Protein AF-0000000072567644 (afdb_homodimer)

Sequence (444 aa):
MFNIIEKFLSVDGEGPSSGELATFIRFQGCNLRCSWCDTVYSWQKENINERLNAKEIYDYIKSNKVNNVTLTGGEPLIQKNIDELLRLLDDDSNLNIHIETNGSIDIEPFKKKYTRGNISYIVDFKLPSSKMSSHMNYNNINMISKNDVYKFVIGNMDDLKKAYEIIHVYDLANKCKVYLSPVTGNIEMSDIVEFMKDKNMNKVRLQVQLHKIIWDKDARGVMFNIIEKFLSVDGEGPSSGELATFIRFQGCNLRCSWCDTVYSWQKENINERLNAKEIYDYIKSNKVNNVTLTGGEPLIQKNIDELLRLLDDDSNLNIHIETNGSIDIEPFKKKYTRGNISYIVDFKLPSSKMSSHMNYNNINMISKNDVYKFVIGNMDDLKKAYEIIHVYDLANKCKVYLSPVTGNIEMSDIVEFMKDKNMNKVRLQVQLHKIIWDKDARGV

InterPro domains:
  IPR007197 Radical SAM [PF04055] (26-111)
  IPR007197 Radical SAM [PS51918] (17-217)
  IPR007197 Radical SAM [SFLDS00029] (25-141)
  IPR013785 Aldolase-type TIM barrel [G3DSA:3.20.20.70] (1-215)
  IPR023868 7-carboxy-7-deazaguanine synthase, Clostridial form [TIGR03963] (2-222)
  IPR024924 7-carboxy-7-deazaguanine synthase-like [MF_00917] (2-218)
  IPR024924 7-carboxy-7-deazaguanine synthase-like [PIRSF000370] (2-219)
  IPR058240 Radical SAM superfamily [SSF102114] (24-166)

pLDDT: mean 97.17, std 2.5, range [85.25, 98.88]

Foldseek 3Di:
DFQFLDWAWDAAQDDPRHPHIEIETAGADAPAQFPLDLPVVSHDSVSGDDDDDLVRVVVVRVVVVGAEYEYHHHALVVDPPSVSNLVSQLPDPSHAYEYEGAQLDDCVVVCVVRPSPRYEYAYEQEFVNRVCNVRHDCVVLVVHAARYEYEYEDQDVNSLVVLVVVCVVSVSLVGYQYEYEYSPPRDDVVVSVVVCVVVVVPSYYYGYRRCVVVDPSNDPND/DFQFLDWAWDAAQDDPRHPHIEIETAGADAPAQFPLDLPVVSHDSVSGDDDDDLVRVVVVRVVVVGAEYEYHHHALVVDPPSVSNLVVNLPDPSHAYEYEGQQLDDCVVVCVVRPSPRYEYAYEQEFVNRVCNVRHDCVVLVVHAARYEYEYEDQDVNSLVVLVVVCVVSVSLVGYQYEYEYRPPRDDVVVSVVVCVVVVVPSYYYGYRVCVVVDPSNDPND

Nearest PDB structures (foldseek):
  3ivs-assembly1_A  TM=5.831E-01  e=1.388E-01  Schizosaccharomyces pombe
  3ivs-assembly1_B  TM=5.401E-01  e=4.237E-01  Schizosaccharomyces pombe
  4mm1-assembly2_B  TM=3.588E-01  e=7.015E-02  Methanothermobacter thermautotrophicus str. Delta H
  3mi3-assembly1_A  TM=5.360E-01  e=4.237E-01  Schizosaccharomyces pombe
  6jo3-assembly1_A-2  TM=3.347E-01  e=3.107E-01  Thermoplasma acidophilum DSM 1728

Secondary structure (DSSP, 8-state):
-EEEEEEEEEE--SSTTTTSEEEEEEES--S---TT-S-GGGT-GGG--EEE-HHHHHHHHHHTT-SEEEEESS-GGGSTTHHHHHHHHHT-TT-EEEEEE-S-S--HHHHHH--SS-EEEEEEE--GGGT-GGG--THHHHH--TT-EEEEEE-SHHHHHHHHHHHHHTTGGGTSEEEEEEPTTTS-HHHHHHHHHHHT-TTEEE---HHHHHS-TT----/-EEEEEEEEEE--SSTTTTSEEEEEEES--S---TT-S-GGGTSGGG--EEE-HHHHHHHHHHTT-SEEEEESS-GGGSTTHHHHHHHHHT-TT-EEEEEE-S-S--HHHHHH--SS-EEEEEEE--GGGT-GGG--THHHHH--TT-EEEEEE-SHHHHHHHHHHHHHTTGGGTSEEEEEEPTTTS-HHHHHHHHHHTT-TTEEE---HHHHHS-TT----

Solvent-accessible surface area (backbone atoms only — not comparable to full-atom values): 23361 Å² total; per-residue (Å²): 110,42,52,26,36,49,70,40,71,34,53,30,28,52,72,96,53,40,23,16,49,24,34,38,42,23,26,49,26,48,98,70,80,47,70,75,60,89,59,63,63,22,52,43,76,86,46,50,70,45,76,38,44,47,67,54,50,50,50,52,47,60,72,68,63,49,40,30,33,37,39,24,34,45,29,43,87,75,42,79,66,42,61,60,37,50,51,59,52,50,71,36,81,75,35,42,36,36,38,41,35,66,24,51,63,74,48,56,70,55,55,72,68,56,74,75,73,37,69,30,43,36,31,29,49,49,32,66,72,27,76,44,41,87,51,53,34,69,65,42,74,74,62,57,35,70,77,19,32,44,32,36,55,25,45,39,70,68,29,47,54,51,49,52,49,52,39,60,77,64,46,38,54,81,40,22,41,32,34,42,31,62,35,85,90,56,44,61,60,56,59,53,51,52,49,36,60,75,65,49,43,57,65,33,25,54,45,67,57,46,46,52,72,58,41,61,79,82,62,75,81,92,111,42,52,26,36,49,69,39,74,34,55,29,27,53,73,97,54,41,25,17,50,23,34,37,42,22,27,48,27,45,97,70,78,47,71,75,59,89,59,62,64,21,53,43,75,87,44,50,70,45,74,37,44,47,67,57,50,50,50,54,46,59,72,66,64,49,41,31,31,36,40,25,35,45,29,42,86,72,41,76,66,44,60,59,36,51,51,59,52,52,71,36,81,73,34,41,36,36,38,41,35,65,25,50,64,75,48,56,71,55,56,73,69,57,72,76,74,37,70,32,44,38,31,29,48,49,32,65,72,28,75,43,40,87,52,54,34,70,66,39,73,73,62,57,36,70,78,20,31,44,31,36,56,24,45,41,70,69,27,48,54,50,49,50,48,52,38,60,77,64,47,37,52,82,40,22,40,32,34,41,30,60,36,86,89,57,42,59,59,56,58,51,51,52,49,38,61,76,65,49,45,58,64,33,24,54,44,66,57,46,47,52,72,58,40,61,79,80,62,72,82,95

Structure (mmCIF, N/CA/C/O backbone):
data_AF-0000000072567644-model_v1
#
loop_
_entity.id
_entity.type
_entity.pdbx_description
1 polymer '7-carboxy-7-deazaguanine synthase'
#
loop_
_atom_site.group_PDB
_atom_site.id
_atom_site.type_symbol
_atom_site.label_atom_id
_atom_site.label_alt_id
_atom_site.label_comp_id
_atom_site.label_asym_id
_atom_site.label_entity_id
_atom_site.label_seq_id
_atom_site.pdbx_PDB_ins_code
_atom_site.Cartn_x
_atom_site.Cartn_y
_atom_site.Cartn_z
_atom_site.occupancy
_atom_site.B_iso_or_equiv
_atom_site.auth_seq_id
_atom_site.auth_comp_id
_atom_site.auth_asym_id
_atom_site.auth_atom_id
_atom_site.pdbx_PDB_model_num
ATOM 1 N N . MET A 1 1 ? 18.328 -26.234 -14.125 1 95.19 1 MET A N 1
ATOM 2 C CA . MET A 1 1 ? 18.281 -24.891 -14.68 1 95.19 1 MET A CA 1
ATOM 3 C C . MET A 1 1 ? 16.859 -24.344 -14.711 1 95.19 1 MET A C 1
ATOM 5 O O . MET A 1 1 ? 15.906 -25.109 -14.852 1 95.19 1 MET A O 1
ATOM 9 N N . PHE A 1 2 ? 16.781 -23.094 -14.445 1 97.31 2 PHE A N 1
ATOM 10 C CA . PHE A 1 2 ? 15.5 -22.406 -14.523 1 97.31 2 PHE A CA 1
ATOM 11 C C . PHE A 1 2 ? 15.383 -21.609 -15.812 1 97.31 2 PHE A C 1
ATOM 13 O O . PHE A 1 2 ? 16.344 -20.953 -16.234 1 97.31 2 PHE A O 1
ATOM 20 N N . ASN A 1 3 ? 14.273 -21.781 -16.469 1 97.19 3 ASN A N 1
ATOM 21 C CA . ASN A 1 3 ? 13.953 -20.938 -17.609 1 97.19 3 ASN A CA 1
ATOM 22 C C . ASN A 1 3 ? 13.438 -19.578 -17.172 1 97.19 3 ASN A C 1
ATOM 24 O O . ASN A 1 3 ? 12.352 -19.469 -16.609 1 97.19 3 ASN A O 1
ATOM 28 N N . ILE A 1 4 ? 14.234 -18.531 -17.453 1 97.88 4 ILE A N 1
ATOM 29 C CA . ILE A 1 4 ? 13.906 -17.188 -17 1 97.88 4 ILE A CA 1
ATOM 30 C C . ILE A 1 4 ? 13.375 -16.359 -18.172 1 97.88 4 ILE A C 1
ATOM 32 O O . ILE A 1 4 ? 14.062 -16.203 -19.172 1 97.88 4 ILE A O 1
ATOM 36 N N . ILE A 1 5 ? 12.141 -15.875 -18.016 1 97.56 5 ILE A N 1
ATOM 37 C CA . ILE A 1 5 ? 11.555 -14.984 -19 1 97.56 5 ILE A CA 1
ATOM 38 C C . ILE A 1 5 ? 12.195 -13.602 -18.906 1 97.56 5 ILE A C 1
ATOM 40 O O . ILE A 1 5 ? 12.578 -13.008 -19.906 1 97.56 5 ILE A O 1
ATOM 44 N N . GLU A 1 6 ? 12.312 -13.078 -17.688 1 97 6 GLU A N 1
ATOM 45 C CA . GLU A 1 6 ? 12.969 -11.812 -17.391 1 97 6 GLU A CA 1
ATOM 46 C C . GLU A 1 6 ? 13.391 -11.727 -15.93 1 97 6 GLU A C 1
ATOM 48 O O . GLU A 1 6 ? 12.805 -12.391 -15.07 1 97 6 GLU A O 1
ATOM 53 N N . LYS A 1 7 ? 14.383 -11.078 -15.672 1 98.19 7 LYS A N 1
ATOM 54 C CA . LYS A 1 7 ? 14.82 -10.633 -14.352 1 98.19 7 LYS A CA 1
ATOM 55 C C . LYS A 1 7 ? 15.164 -9.148 -14.359 1 98.19 7 LYS A C 1
ATOM 57 O O . LYS A 1 7 ? 15.727 -8.641 -15.328 1 98.19 7 LYS A O 1
ATOM 62 N N . PHE A 1 8 ? 14.695 -8.43 -13.383 1 98.19 8 PHE A N 1
ATOM 63 C CA . PHE A 1 8 ? 14.906 -6.984 -13.391 1 98.19 8 PHE A CA 1
ATOM 64 C C . PHE A 1 8 ? 14.742 -6.41 -11.984 1 98.19 8 PHE A C 1
ATOM 66 O O . PHE A 1 8 ? 14.234 -7.078 -11.086 1 98.19 8 PHE A O 1
ATOM 73 N N . LEU A 1 9 ? 15.305 -5.223 -11.789 1 98.56 9 LEU A N 1
ATOM 74 C CA . LEU A 1 9 ? 15.133 -4.402 -10.602 1 98.56 9 LEU A CA 1
ATOM 75 C C . LEU A 1 9 ? 14.102 -3.307 -10.836 1 98.56 9 LEU A C 1
ATOM 77 O O . LEU A 1 9 ? 14.148 -2.607 -11.852 1 98.56 9 LEU A O 1
ATOM 81 N N . SER A 1 10 ? 13.102 -3.188 -9.938 1 98.31 10 SER A N 1
ATOM 82 C CA . SER A 1 10 ? 12.078 -2.146 -10.031 1 98.31 10 SER A CA 1
ATOM 83 C C . SER A 1 10 ? 11.359 -1.957 -8.703 1 98.31 10 SER A C 1
ATOM 85 O O . SER A 1 10 ? 11.789 -2.482 -7.676 1 98.31 10 SER A O 1
ATOM 87 N N . VAL A 1 11 ? 10.344 -1.125 -8.703 1 98.12 11 VAL A N 1
ATOM 88 C CA . VAL A 1 11 ? 9.453 -1.039 -7.551 1 98.12 11 VAL A CA 1
ATOM 89 C C . VAL A 1 11 ? 8.406 -2.148 -7.625 1 98.12 11 VAL A C 1
ATOM 91 O O . VAL A 1 11 ? 7.891 -2.455 -8.703 1 98.12 11 VAL A O 1
ATOM 94 N N . ASP A 1 12 ? 8.203 -2.736 -6.516 1 97.94 12 ASP A N 1
ATOM 95 C CA . ASP A 1 12 ? 7.105 -3.691 -6.445 1 97.94 12 ASP A CA 1
ATOM 96 C C . ASP A 1 12 ? 5.77 -3.014 -6.738 1 97.94 12 ASP A C 1
ATOM 98 O O . ASP A 1 12 ? 5.426 -2.012 -6.109 1 97.94 12 ASP A O 1
ATOM 102 N N . GLY A 1 13 ? 5.031 -3.539 -7.691 1 96.44 13 GLY A N 1
ATOM 103 C CA . GLY A 1 13 ? 3.766 -2.934 -8.07 1 96.44 13 GLY A CA 1
ATOM 104 C C . GLY A 1 13 ? 2.582 -3.488 -7.305 1 96.44 13 GLY A C 1
ATOM 105 O O . GLY A 1 13 ? 1.474 -2.957 -7.391 1 96.44 13 GLY A O 1
ATOM 106 N N . GLU A 1 14 ? 2.809 -4.527 -6.57 1 96.19 14 GLU A N 1
ATOM 107 C CA . GLU A 1 14 ? 1.735 -5.234 -5.879 1 96.19 14 GLU A CA 1
ATOM 108 C C . GLU A 1 14 ? 2.219 -5.812 -4.555 1 96.19 14 GLU A C 1
ATOM 110 O O . GLU A 1 14 ? 3.422 -5.84 -4.285 1 96.19 14 GLU A O 1
ATOM 115 N N . GLY A 1 15 ? 1.242 -6.145 -3.703 1 96.88 15 GLY A N 1
ATOM 116 C CA . GLY A 1 15 ? 1.571 -6.875 -2.49 1 96.88 15 GLY A CA 1
ATOM 117 C C . GLY A 1 15 ? 2.033 -5.977 -1.358 1 96.88 15 GLY A C 1
ATOM 118 O O . GLY A 1 15 ? 1.938 -4.75 -1.454 1 96.88 15 GLY A O 1
ATOM 119 N N . PRO A 1 16 ? 2.564 -6.582 -0.317 1 97.06 16 PRO A N 1
ATOM 120 C CA . PRO A 1 16 ? 2.883 -5.848 0.911 1 97.06 16 PRO A CA 1
ATOM 121 C C . PRO A 1 16 ? 4.051 -4.883 0.735 1 97.06 16 PRO A C 1
ATOM 123 O O . PRO A 1 16 ? 4.191 -3.932 1.507 1 97.06 16 PRO A O 1
ATOM 126 N N . SER A 1 17 ? 4.895 -5.125 -0.273 1 97.5 17 SER A N 1
ATOM 127 C CA . SER A 1 17 ? 6.059 -4.27 -0.474 1 97.5 17 SER A CA 1
ATOM 128 C C . SER A 1 17 ? 5.836 -3.295 -1.625 1 97.5 17 SER A C 1
ATOM 130 O O . SER A 1 17 ? 6.793 -2.717 -2.148 1 97.5 17 SER A O 1
ATOM 132 N N . SER A 1 18 ? 4.551 -3.176 -2.025 1 97.81 18 SER A N 1
ATOM 133 C CA . SER A 1 18 ? 4.246 -2.244 -3.105 1 97.81 18 SER A CA 1
ATOM 134 C C . SER A 1 18 ? 4.852 -0.87 -2.838 1 97.81 18 SER A C 1
ATOM 136 O O . SER A 1 18 ? 4.75 -0.347 -1.727 1 97.81 18 SER A O 1
ATOM 138 N N . GLY A 1 19 ? 5.582 -0.417 -3.822 1 98.38 19 GLY A N 1
ATOM 139 C CA . GLY A 1 19 ? 6.211 0.89 -3.713 1 98.38 19 GLY A CA 1
ATOM 140 C C . GLY A 1 19 ? 7.68 0.814 -3.334 1 98.38 19 GLY A C 1
ATOM 141 O O . GLY A 1 19 ? 8.406 1.799 -3.463 1 98.38 19 GLY A O 1
ATOM 142 N N . GLU A 1 20 ? 8.125 -0.308 -2.816 1 98.62 20 GLU A N 1
ATOM 143 C CA . GLU A 1 20 ? 9.539 -0.503 -2.479 1 98.62 20 GLU A CA 1
ATOM 144 C C . GLU A 1 20 ? 10.289 -1.167 -3.625 1 98.62 20 GLU A C 1
ATOM 146 O O . GLU A 1 20 ? 9.688 -1.826 -4.473 1 98.62 20 GLU A O 1
ATOM 151 N N . LEU A 1 21 ? 11.578 -1.015 -3.615 1 98.75 21 LEU A N 1
ATOM 152 C CA . LEU A 1 21 ? 12.422 -1.686 -4.602 1 98.75 21 LEU A CA 1
ATOM 153 C C . LEU A 1 21 ? 12.406 -3.195 -4.391 1 98.75 21 LEU A C 1
ATOM 155 O O . LEU A 1 21 ? 12.414 -3.668 -3.252 1 98.75 21 LEU A O 1
ATOM 159 N N . ALA A 1 22 ? 12.391 -3.912 -5.492 1 98.75 22 ALA A N 1
ATOM 160 C CA . ALA A 1 22 ? 12.438 -5.371 -5.453 1 98.75 22 ALA A CA 1
ATOM 161 C C . ALA A 1 22 ? 13.133 -5.93 -6.691 1 98.75 22 ALA A C 1
ATOM 163 O O . ALA A 1 22 ? 13.055 -5.34 -7.773 1 98.75 22 ALA A O 1
ATOM 164 N N . THR A 1 23 ? 13.836 -6.996 -6.5 1 98.81 23 THR A N 1
ATOM 165 C CA . THR A 1 23 ? 14.344 -7.793 -7.609 1 98.81 23 THR A CA 1
ATOM 166 C C . THR A 1 23 ? 13.305 -8.82 -8.055 1 98.81 23 THR A C 1
ATOM 168 O O . THR A 1 23 ? 12.766 -9.562 -7.234 1 98.81 23 THR A O 1
ATOM 171 N N . PHE A 1 24 ? 13.094 -8.875 -9.352 1 98.75 24 PHE A N 1
ATOM 172 C CA . PHE A 1 24 ? 12.086 -9.773 -9.898 1 98.75 24 PHE A CA 1
ATOM 173 C C . PHE A 1 24 ? 12.734 -10.906 -10.68 1 98.75 24 PHE A C 1
ATOM 175 O O . PHE A 1 24 ? 13.648 -10.68 -11.477 1 98.75 24 PHE A O 1
ATOM 182 N N . ILE A 1 25 ? 12.266 -12.078 -10.398 1 98.69 25 ILE A N 1
ATOM 183 C CA . ILE A 1 25 ? 12.57 -13.258 -11.203 1 98.69 25 ILE A CA 1
ATOM 184 C C . ILE A 1 25 ? 11.281 -13.836 -11.773 1 98.69 25 ILE A C 1
ATOM 186 O O . ILE A 1 25 ? 10.414 -14.305 -11.031 1 98.69 25 ILE A O 1
ATOM 190 N N . ARG A 1 26 ? 11.148 -13.766 -13.039 1 98.06 26 ARG A N 1
ATOM 191 C CA . ARG A 1 26 ? 9.969 -14.305 -13.719 1 98.06 26 ARG A CA 1
ATOM 192 C C . ARG A 1 26 ? 10.297 -15.602 -14.445 1 98.06 26 ARG A C 1
ATOM 194 O O . ARG A 1 26 ? 11.039 -15.602 -15.43 1 98.06 26 ARG A O 1
ATOM 201 N N . PHE A 1 27 ? 9.695 -16.641 -14.008 1 98.12 27 PHE A N 1
ATOM 202 C CA . PHE A 1 27 ? 9.953 -17.953 -14.578 1 98.12 27 PHE A CA 1
ATOM 203 C C . PHE A 1 27 ? 9.039 -18.219 -15.773 1 98.12 27 PHE A C 1
ATOM 205 O O . PHE A 1 27 ? 7.965 -17.625 -15.875 1 98.12 27 PHE A O 1
ATOM 212 N N . GLN A 1 28 ? 9.508 -19.062 -16.547 1 97.38 28 GLN A N 1
ATOM 213 C CA . GLN A 1 28 ? 8.719 -19.469 -17.703 1 97.38 28 GLN A CA 1
ATOM 214 C C . GLN A 1 28 ? 7.715 -20.562 -17.328 1 97.38 28 GLN A C 1
ATOM 216 O O . GLN A 1 28 ? 8.039 -21.469 -16.578 1 97.38 28 GLN A O 1
ATOM 221 N N . GLY A 1 29 ? 6.531 -20.453 -17.875 1 96.88 29 GLY A N 1
ATOM 222 C CA . GLY A 1 29 ? 5.555 -21.531 -17.797 1 96.88 29 GLY A CA 1
ATOM 223 C C . GLY A 1 29 ? 4.531 -21.344 -16.703 1 96.88 29 GLY A C 1
ATOM 224 O O . GLY A 1 29 ? 4.859 -20.859 -15.617 1 96.88 29 GLY A O 1
ATOM 225 N N . CYS A 1 30 ? 3.334 -21.719 -16.984 1 97.5 30 CYS A N 1
ATOM 226 C CA . CYS A 1 30 ? 2.232 -21.719 -16.031 1 97.5 30 CYS A CA 1
ATOM 227 C C . CYS A 1 30 ? 1.284 -22.875 -16.281 1 97.5 30 CYS A C 1
ATOM 229 O O . CYS A 1 30 ? 1.025 -23.234 -17.438 1 97.5 30 CYS A O 1
ATOM 231 N N . ASN A 1 31 ? 0.821 -23.453 -15.281 1 97.94 31 ASN A N 1
ATOM 232 C CA . ASN A 1 31 ? -0.113 -24.578 -15.438 1 97.94 31 ASN A CA 1
ATOM 233 C C . ASN A 1 31 ? -1.55 -24.078 -15.578 1 97.94 31 ASN A C 1
ATOM 235 O O . ASN A 1 31 ? -2.477 -24.891 -15.703 1 97.94 31 ASN A O 1
ATOM 239 N N . LEU A 1 32 ? -1.831 -22.734 -15.531 1 98.25 32 LEU A N 1
ATOM 240 C CA . LEU A 1 32 ? -3.15 -22.141 -15.734 1 98.25 32 LEU A CA 1
ATOM 241 C C . LEU A 1 32 ? -3.182 -21.312 -17.016 1 98.25 32 LEU A C 1
ATOM 243 O O . LEU A 1 32 ? -2.133 -20.984 -17.562 1 98.25 32 LEU A O 1
ATOM 247 N N . ARG A 1 33 ? -4.348 -21.125 -17.516 1 97.62 33 ARG A N 1
ATOM 248 C CA . ARG A 1 33 ? -4.598 -20.297 -18.703 1 97.62 33 ARG A CA 1
ATOM 249 C C . ARG A 1 33 ? -5.719 -19.297 -18.438 1 97.62 33 ARG A C 1
ATOM 251 O O . ARG A 1 33 ? -6.742 -19.297 -19.125 1 97.62 33 ARG A O 1
ATOM 258 N N . CYS A 1 34 ? -5.438 -18.453 -17.484 1 97.75 34 CYS A N 1
ATOM 259 C CA . CYS A 1 34 ? -6.453 -17.469 -17.094 1 97.75 34 CYS A CA 1
ATOM 260 C C . CYS A 1 34 ? -6.844 -16.594 -18.266 1 97.75 34 CYS A C 1
ATOM 262 O O . CYS A 1 34 ? -5.984 -16.172 -19.047 1 97.75 34 CYS A O 1
ATOM 264 N N . SER A 1 35 ? -8.125 -16.203 -18.406 1 97.19 35 SER A N 1
ATOM 265 C CA . SER A 1 35 ? -8.68 -15.484 -19.547 1 97.19 35 SER A CA 1
ATOM 266 C C . SER A 1 35 ? -8.125 -14.062 -19.641 1 97.19 35 SER A C 1
ATOM 268 O O . SER A 1 35 ? -8.031 -13.492 -20.719 1 97.19 35 SER A O 1
ATOM 270 N N . TRP A 1 36 ? -7.703 -13.461 -18.5 1 94.56 36 TRP A N 1
ATOM 271 C CA . TRP A 1 36 ? -7.273 -12.07 -18.469 1 94.56 36 TRP A CA 1
ATOM 272 C C . TRP A 1 36 ? -5.785 -11.969 -18.156 1 94.56 36 TRP A C 1
ATOM 274 O O . TRP A 1 36 ? -5.32 -10.945 -17.641 1 94.56 36 TRP A O 1
ATOM 284 N N . CYS A 1 37 ? -5.051 -13.055 -18.312 1 94.12 37 CYS A N 1
ATOM 285 C CA . CYS A 1 37 ? -3.631 -13.008 -17.984 1 94.12 37 CYS A CA 1
ATOM 286 C C . CYS A 1 37 ? -2.924 -11.922 -18.781 1 94.12 37 CYS A C 1
ATOM 288 O O . CYS A 1 37 ? -3.049 -11.867 -20.016 1 94.12 37 CYS A O 1
ATOM 290 N N . ASP A 1 38 ? -2.15 -11.117 -18.078 1 88.88 38 ASP A N 1
ATOM 291 C CA . ASP A 1 38 ? -1.473 -10.016 -18.75 1 88.88 38 ASP A CA 1
ATOM 292 C C . ASP A 1 38 ? -0.013 -10.359 -19.031 1 88.88 38 ASP A C 1
ATOM 294 O O . ASP A 1 38 ? 0.757 -9.508 -19.484 1 88.88 38 ASP A O 1
ATOM 298 N N . THR A 1 39 ? 0.431 -11.586 -18.734 1 91.81 39 THR A N 1
ATOM 299 C CA . THR A 1 39 ? 1.799 -12.031 -18.969 1 91.81 39 THR A CA 1
ATOM 300 C C . THR A 1 39 ? 1.812 -13.336 -19.766 1 91.81 39 THR A C 1
ATOM 302 O O . THR A 1 39 ? 2.58 -14.25 -19.453 1 91.81 39 THR A O 1
ATOM 305 N N . VAL A 1 40 ? 1.02 -13.422 -20.734 1 92.62 40 VAL A N 1
ATOM 306 C CA . VAL A 1 40 ? 0.882 -14.594 -21.594 1 92.62 40 VAL A CA 1
ATOM 307 C C . VAL A 1 40 ? 2.236 -14.953 -22.203 1 92.62 40 VAL A C 1
ATOM 309 O O . VAL A 1 40 ? 2.527 -16.125 -22.438 1 92.62 40 VAL A O 1
ATOM 312 N N . TYR A 1 41 ? 3.086 -14 -22.328 1 91.5 41 TYR A N 1
ATOM 313 C CA . TYR A 1 41 ? 4.398 -14.227 -22.922 1 91.5 41 TYR A CA 1
ATOM 314 C C . TYR A 1 41 ? 5.262 -15.109 -22.031 1 91.5 41 TYR A C 1
ATOM 316 O O . TYR A 1 41 ? 6.277 -15.648 -22.469 1 91.5 41 TYR A O 1
ATOM 324 N N . SER A 1 42 ? 4.875 -15.25 -20.781 1 92.69 42 SER A N 1
ATOM 325 C CA . SER A 1 42 ? 5.648 -16.094 -19.875 1 92.69 42 SER A CA 1
ATOM 326 C C . SER A 1 42 ? 5.355 -17.578 -20.109 1 92.69 42 SER A C 1
ATOM 328 O O . SER A 1 42 ? 6.078 -18.438 -19.609 1 92.69 42 SER A O 1
ATOM 330 N N . TRP A 1 43 ? 4.316 -17.844 -20.906 1 92.62 43 TRP A N 1
ATOM 331 C CA . TRP A 1 43 ? 3.91 -19.234 -21.141 1 92.62 43 TRP A CA 1
ATOM 332 C C . TRP A 1 43 ? 4.879 -19.938 -22.094 1 92.62 43 TRP A C 1
ATOM 334 O O . TRP A 1 43 ? 5.207 -21.109 -21.906 1 92.62 43 TRP A O 1
ATOM 344 N N . GLN A 1 44 ? 5.328 -19.188 -23.016 1 90.19 44 GLN A N 1
ATOM 345 C CA . GLN A 1 44 ? 5.945 -19.797 -24.188 1 90.19 44 GLN A CA 1
ATOM 346 C C . GLN A 1 44 ? 7.461 -19.875 -24.031 1 90.19 44 GLN A C 1
ATOM 348 O O . GLN A 1 44 ? 8.094 -18.938 -23.547 1 90.19 44 GLN A O 1
ATOM 353 N N . LYS A 1 45 ? 7.953 -20.922 -24.484 1 92.19 45 LYS A N 1
ATOM 354 C CA . LYS A 1 45 ? 9.391 -21.156 -24.406 1 92.19 45 LYS A CA 1
ATOM 355 C C . LYS A 1 45 ? 10.164 -20.156 -25.281 1 92.19 45 LYS A C 1
ATOM 357 O O . LYS A 1 45 ? 11.32 -19.844 -24.984 1 92.19 45 LYS A O 1
ATOM 362 N N . GLU A 1 46 ? 9.5 -19.641 -26.266 1 92 46 GLU A N 1
ATOM 363 C CA . GLU A 1 46 ? 10.148 -18.734 -27.203 1 92 46 GLU A CA 1
ATOM 364 C C . GLU A 1 46 ? 10.547 -17.438 -26.516 1 92 46 GLU A C 1
ATOM 366 O O . GLU A 1 46 ? 11.383 -16.688 -27.031 1 92 46 GLU A O 1
ATOM 371 N N . ASN A 1 47 ? 9.945 -17.156 -25.359 1 92.94 47 ASN A N 1
ATOM 372 C CA . ASN A 1 47 ? 10.195 -15.898 -24.672 1 92.94 47 ASN A CA 1
ATOM 373 C C . ASN A 1 47 ? 11.227 -16.062 -23.562 1 92.94 47 ASN A C 1
ATOM 375 O O . ASN A 1 47 ? 11.445 -15.141 -22.766 1 92.94 47 ASN A O 1
ATOM 379 N N . ILE A 1 48 ? 11.883 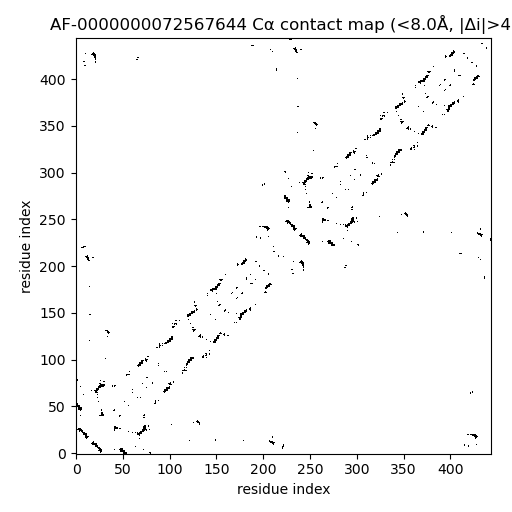-17.203 -23.562 1 94.62 48 ILE A N 1
ATOM 380 C CA . ILE A 1 48 ? 12.945 -17.438 -22.594 1 94.62 48 ILE A CA 1
ATOM 381 C C . ILE A 1 48 ? 14.148 -16.562 -22.922 1 94.62 48 ILE A C 1
ATOM 383 O O . ILE A 1 48 ? 14.695 -16.625 -24.031 1 94.62 48 ILE A O 1
ATOM 387 N N . ASN A 1 49 ? 14.523 -15.789 -21.938 1 94.62 49 ASN A N 1
ATOM 388 C CA . ASN A 1 49 ? 15.664 -14.906 -22.156 1 94.62 49 ASN A CA 1
ATOM 389 C C . ASN A 1 49 ? 16.969 -15.555 -21.703 1 94.62 49 ASN A C 1
ATOM 391 O O . ASN A 1 49 ? 18.016 -15.328 -22.312 1 94.62 49 ASN A O 1
ATOM 395 N N . GLU A 1 50 ? 16.891 -16.328 -20.594 1 96.94 50 GLU A N 1
ATOM 396 C CA . GLU A 1 50 ? 18.078 -16.938 -20.016 1 96.94 50 GLU A CA 1
ATOM 397 C C . GLU A 1 50 ? 17.75 -18.219 -19.266 1 96.94 50 GLU A C 1
ATOM 399 O O . GLU A 1 50 ? 16.609 -18.422 -18.859 1 96.94 50 GLU A O 1
ATOM 404 N N . ARG A 1 51 ? 18.734 -19.016 -19.219 1 97.69 51 ARG A N 1
ATOM 405 C CA . ARG A 1 51 ? 18.688 -20.203 -18.359 1 97.69 51 ARG A CA 1
ATOM 406 C C . ARG A 1 51 ? 19.719 -20.094 -17.234 1 97.69 51 ARG A C 1
ATOM 408 O O . ARG A 1 51 ? 20.906 -19.938 -17.5 1 97.69 51 ARG A O 1
ATOM 415 N N . LEU A 1 52 ? 19.234 -20.109 -15.992 1 98.25 52 LEU A N 1
ATOM 416 C CA . LEU A 1 52 ? 20.094 -19.891 -14.836 1 98.25 52 LEU A CA 1
ATOM 417 C C . LEU A 1 52 ? 19.906 -21.016 -13.812 1 98.25 52 LEU A C 1
ATOM 419 O O . LEU A 1 52 ? 18.812 -21.578 -13.688 1 98.25 52 LEU A O 1
ATOM 423 N N . ASN A 1 53 ? 20.953 -21.344 -13.148 1 98.25 53 ASN A N 1
ATOM 424 C CA . ASN A 1 53 ? 20.781 -22.203 -11.977 1 98.25 53 ASN A CA 1
ATOM 425 C C . ASN A 1 53 ? 20.484 -21.391 -10.719 1 98.25 53 ASN A C 1
ATOM 427 O O . ASN A 1 53 ? 20.438 -20.156 -10.773 1 98.25 53 ASN A O 1
ATOM 431 N N . ALA A 1 54 ? 20.266 -22.078 -9.633 1 98.56 54 ALA A N 1
ATOM 432 C CA . ALA A 1 54 ? 19.859 -21.422 -8.391 1 98.56 54 ALA A CA 1
ATOM 433 C C . ALA A 1 54 ? 20.906 -20.422 -7.926 1 98.56 54 ALA A C 1
ATOM 435 O O . ALA A 1 54 ? 20.578 -19.312 -7.512 1 98.56 54 ALA A O 1
ATOM 436 N N . LYS A 1 55 ? 22.141 -20.781 -8 1 98.62 55 LYS A N 1
ATOM 437 C CA . LYS A 1 55 ? 23.234 -19.906 -7.539 1 98.62 55 LYS A CA 1
ATOM 438 C C . LYS A 1 55 ? 23.328 -18.656 -8.398 1 98.62 55 LYS A C 1
ATOM 440 O O . LYS A 1 55 ? 23.578 -17.562 -7.887 1 98.62 55 LYS A O 1
ATOM 445 N N . GLU A 1 56 ? 23.125 -18.812 -9.648 1 98.75 56 GLU A N 1
ATOM 446 C CA . GLU A 1 56 ? 23.172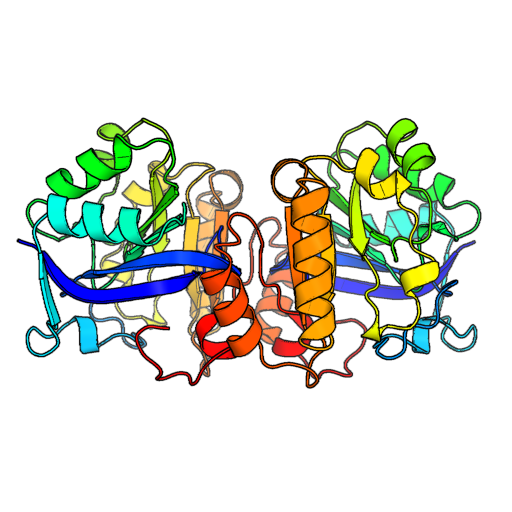 -17.672 -10.562 1 98.75 56 GLU A CA 1
ATOM 447 C C . GLU A 1 56 ? 22.031 -16.688 -10.289 1 98.75 56 GLU A C 1
ATOM 449 O O . GLU A 1 56 ? 22.234 -15.477 -10.336 1 98.75 56 GLU A O 1
ATOM 454 N N . ILE A 1 57 ? 20.859 -17.219 -10.055 1 98.81 57 ILE A N 1
ATOM 455 C CA . ILE A 1 57 ? 19.719 -16.375 -9.703 1 98.81 57 ILE A CA 1
ATOM 456 C C . ILE A 1 57 ? 20.016 -15.633 -8.398 1 98.81 57 ILE A C 1
ATOM 458 O O . ILE A 1 57 ? 19.828 -14.414 -8.312 1 98.81 57 ILE A O 1
ATOM 462 N N . TYR A 1 58 ? 20.531 -16.344 -7.441 1 98.81 58 TYR A N 1
ATOM 463 C CA . TYR A 1 58 ? 20.875 -15.773 -6.145 1 98.81 58 TYR A CA 1
ATOM 464 C C . TYR A 1 58 ? 21.906 -14.664 -6.297 1 98.81 58 TYR A C 1
ATOM 466 O O . TYR A 1 58 ? 21.766 -13.594 -5.699 1 98.81 58 TYR A O 1
ATOM 474 N N . ASP A 1 59 ? 22.906 -14.906 -7.109 1 98.81 59 ASP A N 1
ATOM 475 C CA . ASP A 1 59 ? 23.953 -13.914 -7.332 1 98.81 59 ASP A CA 1
ATOM 476 C C . ASP A 1 59 ? 23.391 -12.648 -7.973 1 98.81 59 ASP A C 1
ATOM 478 O O . ASP A 1 59 ? 23.781 -11.539 -7.617 1 98.81 59 ASP A O 1
ATOM 482 N N . TYR A 1 60 ? 22.5 -12.852 -8.906 1 98.75 60 TYR A N 1
ATOM 483 C CA . TYR A 1 60 ? 21.859 -11.711 -9.523 1 98.75 60 TYR A CA 1
ATOM 484 C C . TYR A 1 60 ? 21.078 -10.898 -8.492 1 98.75 60 TYR A C 1
ATOM 486 O O . TYR A 1 60 ? 21.188 -9.672 -8.445 1 98.75 60 TYR A O 1
ATOM 494 N N . ILE A 1 61 ? 20.328 -11.578 -7.648 1 98.75 61 ILE A N 1
ATOM 495 C CA . ILE A 1 61 ? 19.531 -10.93 -6.605 1 98.75 61 ILE A CA 1
ATOM 496 C C . ILE A 1 61 ? 20.453 -10.109 -5.703 1 98.75 61 ILE A C 1
ATOM 498 O O . ILE A 1 61 ? 20.188 -8.93 -5.453 1 98.75 61 ILE A O 1
ATOM 502 N N . LYS A 1 62 ? 21.547 -10.672 -5.305 1 98.5 62 LYS A N 1
ATOM 503 C CA . LYS A 1 62 ? 22.469 -10.008 -4.383 1 98.5 62 LYS A CA 1
ATOM 504 C C . LYS A 1 62 ? 23.141 -8.812 -5.043 1 98.5 62 LYS A C 1
ATOM 506 O O . LYS A 1 62 ? 23.406 -7.805 -4.383 1 98.5 62 LYS A O 1
ATOM 511 N N . SER A 1 63 ? 23.359 -8.945 -6.316 1 98.5 63 SER A N 1
ATOM 512 C CA . SER A 1 63 ? 24.078 -7.891 -7.031 1 98.5 63 SER A CA 1
ATOM 513 C C . SER A 1 63 ? 23.25 -6.613 -7.105 1 98.5 63 SER A C 1
ATOM 515 O O . SER A 1 63 ? 23.797 -5.523 -7.301 1 98.5 63 SER A O 1
ATOM 517 N N . ASN A 1 64 ? 21.922 -6.715 -6.941 1 98.06 64 ASN A N 1
ATOM 518 C CA . ASN A 1 64 ? 21.031 -5.559 -7.031 1 98.06 64 ASN A CA 1
ATOM 519 C C . ASN A 1 64 ? 21.031 -4.758 -5.73 1 98.06 64 ASN A C 1
ATOM 521 O O . ASN A 1 64 ? 20.562 -3.613 -5.707 1 98.06 64 ASN A O 1
ATOM 525 N N . LYS A 1 65 ? 21.422 -5.316 -4.605 1 97.44 65 LYS A N 1
ATOM 526 C CA . LYS A 1 65 ? 21.609 -4.645 -3.322 1 97.44 65 LYS A CA 1
ATOM 527 C C . LYS A 1 65 ? 20.266 -4.18 -2.748 1 97.44 65 LYS A C 1
ATOM 529 O O . LYS A 1 65 ? 20.188 -3.115 -2.133 1 97.44 65 LYS A O 1
ATOM 534 N N . VAL A 1 66 ? 19.188 -4.848 -3.084 1 97.44 66 VAL A N 1
ATOM 535 C CA . VAL A 1 66 ? 17.891 -4.582 -2.48 1 97.44 66 VAL A CA 1
ATOM 536 C C . VAL A 1 66 ? 17.422 -5.805 -1.7 1 97.44 66 VAL A C 1
ATOM 538 O O . VAL A 1 66 ? 17.812 -6.934 -2 1 97.44 66 VAL A O 1
ATOM 541 N N . ASN A 1 67 ? 16.562 -5.598 -0.762 1 97.62 67 ASN A N 1
ATOM 542 C CA . ASN A 1 67 ? 16.203 -6.656 0.172 1 97.62 67 ASN A CA 1
ATOM 543 C C . ASN A 1 67 ? 15.008 -7.465 -0.334 1 97.62 67 ASN A C 1
ATOM 545 O O . ASN A 1 67 ? 14.906 -8.664 -0.06 1 97.62 67 ASN A O 1
ATOM 549 N N . ASN A 1 68 ? 14.133 -6.824 -1.068 1 98.75 68 ASN A N 1
ATOM 550 C CA . ASN A 1 68 ? 12.922 -7.508 -1.52 1 98.75 68 ASN A CA 1
ATOM 551 C C . ASN A 1 68 ? 13.172 -8.305 -2.795 1 98.75 68 ASN A C 1
ATOM 553 O O . ASN A 1 68 ? 13.875 -7.844 -3.697 1 98.75 68 ASN A O 1
ATOM 557 N N . VAL A 1 69 ? 12.664 -9.469 -2.826 1 98.88 69 VAL A N 1
ATOM 558 C CA . VAL A 1 69 ? 12.703 -10.344 -3.996 1 98.88 69 VAL A CA 1
ATOM 559 C C . VAL A 1 69 ? 11.297 -10.859 -4.301 1 98.88 69 VAL A C 1
ATOM 561 O O . VAL A 1 69 ? 10.586 -11.305 -3.398 1 98.88 69 VAL A O 1
ATOM 564 N N . THR A 1 70 ? 10.922 -10.773 -5.496 1 98.81 70 THR A N 1
ATOM 565 C CA . THR A 1 70 ? 9.648 -11.336 -5.941 1 98.81 70 THR A CA 1
ATOM 566 C C . THR A 1 70 ? 9.883 -12.438 -6.973 1 98.81 70 THR A C 1
ATOM 568 O O . THR A 1 70 ? 10.422 -12.188 -8.047 1 98.81 70 THR A O 1
ATOM 571 N N . LEU A 1 71 ? 9.578 -13.641 -6.582 1 98.81 71 LEU A N 1
ATOM 572 C CA . LEU A 1 71 ? 9.531 -14.75 -7.523 1 98.81 71 LEU A CA 1
ATOM 573 C C . LEU A 1 71 ? 8.156 -14.852 -8.18 1 98.81 71 LEU A C 1
ATOM 575 O O . LEU A 1 71 ? 7.145 -15.016 -7.488 1 98.81 71 LEU A O 1
ATOM 579 N N . THR A 1 72 ? 8.211 -14.617 -9.422 1 97.75 72 THR A N 1
ATOM 580 C CA . THR A 1 72 ? 6.969 -14.617 -10.195 1 97.75 72 THR A CA 1
ATOM 581 C C . THR A 1 72 ? 7.164 -15.328 -11.523 1 97.75 72 THR A C 1
ATOM 583 O O . THR A 1 72 ? 8.109 -16.094 -11.695 1 97.75 72 THR A O 1
ATOM 586 N N . GLY A 1 73 ? 6.191 -15.016 -12.469 1 90.69 73 GLY A N 1
ATOM 587 C CA . GLY A 1 73 ? 6.316 -15.633 -13.781 1 90.69 73 GLY A CA 1
ATOM 588 C C . GLY A 1 73 ? 5.586 -16.969 -13.891 1 90.69 73 GLY A C 1
ATOM 589 O O . GLY A 1 73 ? 5.594 -17.75 -12.945 1 90.69 73 GLY A O 1
ATOM 590 N N . GLY A 1 74 ? 5.07 -17.266 -14.953 1 92.5 74 GLY A N 1
ATOM 591 C CA . GLY A 1 74 ? 4.129 -18.375 -14.953 1 92.5 74 GLY A CA 1
ATOM 592 C C . GLY A 1 74 ? 3.721 -18.812 -13.555 1 92.5 74 GLY A C 1
ATOM 593 O O . GLY A 1 74 ? 2.945 -18.125 -12.891 1 92.5 74 GLY A O 1
ATOM 594 N N . GLU A 1 75 ? 4.277 -19.922 -13.219 1 97.81 75 GLU A N 1
ATOM 595 C CA . GLU A 1 75 ? 4.074 -20.422 -11.859 1 97.81 75 GLU A CA 1
ATOM 596 C C . GLU A 1 75 ? 5.391 -20.875 -11.234 1 97.81 75 GLU A C 1
ATOM 598 O O . GLU A 1 75 ? 5.949 -21.906 -11.625 1 97.81 75 GLU A O 1
ATOM 603 N N . PRO A 1 76 ? 5.855 -20.047 -10.25 1 98.12 76 PRO A N 1
ATOM 604 C CA . PRO A 1 76 ? 7.156 -20.359 -9.648 1 98.12 76 PRO A CA 1
ATOM 605 C C . PRO A 1 76 ? 7.203 -21.75 -9.031 1 98.12 76 PRO A C 1
ATOM 607 O O . PRO A 1 76 ? 8.219 -22.438 -9.125 1 98.12 76 PRO A O 1
ATOM 610 N N . LEU A 1 77 ? 6.133 -22.203 -8.5 1 98.38 77 LEU A N 1
ATOM 611 C CA . LEU A 1 77 ? 6.16 -23.391 -7.645 1 98.38 77 LEU A CA 1
ATOM 612 C C . LEU A 1 77 ? 6.086 -24.672 -8.477 1 98.38 77 LEU A C 1
ATOM 614 O O . LEU A 1 77 ? 6.188 -25.766 -7.938 1 98.38 77 LEU A O 1
ATOM 618 N N . ILE A 1 78 ? 5.941 -24.516 -9.797 1 97.5 78 ILE A N 1
ATOM 619 C CA . ILE A 1 78 ? 5.934 -25.703 -10.633 1 97.5 78 ILE A CA 1
ATOM 620 C C . ILE A 1 78 ? 7.332 -25.953 -11.203 1 97.5 78 ILE A C 1
ATOM 622 O O . ILE A 1 78 ? 7.566 -26.953 -11.883 1 97.5 78 ILE A O 1
ATOM 626 N N . GLN A 1 79 ? 8.266 -24.984 -10.961 1 96.88 79 GLN A N 1
ATOM 627 C CA . GLN A 1 79 ? 9.609 -25.125 -11.508 1 96.88 79 GLN A CA 1
ATOM 628 C C . GLN A 1 79 ? 10.32 -26.344 -10.914 1 96.88 79 GLN A C 1
ATOM 630 O O . GLN A 1 79 ? 10.32 -26.531 -9.695 1 96.88 79 GLN A O 1
ATOM 635 N N . LYS A 1 80 ? 10.984 -26.984 -11.852 1 93.56 80 LYS A N 1
ATOM 636 C CA . LYS A 1 80 ? 11.773 -28.125 -11.375 1 93.56 80 LYS A CA 1
ATOM 637 C C . LYS A 1 80 ? 12.898 -27.672 -10.453 1 93.56 80 LYS A C 1
ATOM 639 O O . LYS A 1 80 ? 13.555 -26.656 -10.719 1 93.56 80 LYS A O 1
ATOM 644 N N . ASN A 1 81 ? 13.148 -28.266 -9.391 1 92.94 81 ASN A N 1
ATOM 645 C CA . ASN A 1 81 ? 14.219 -28.016 -8.438 1 92.94 81 ASN A CA 1
ATOM 646 C C . ASN A 1 81 ? 14.047 -26.672 -7.746 1 92.94 81 ASN A C 1
ATOM 648 O O . ASN A 1 81 ? 15.031 -26.047 -7.332 1 92.94 81 ASN A O 1
ATOM 652 N N . ILE A 1 82 ? 12.797 -26.094 -7.746 1 98.19 82 ILE A N 1
ATOM 653 C CA . ILE A 1 82 ? 12.539 -24.797 -7.102 1 98.19 82 ILE A CA 1
ATOM 654 C C . ILE A 1 82 ? 13.109 -24.812 -5.684 1 98.19 82 ILE A C 1
ATOM 656 O O . ILE A 1 82 ? 13.539 -23.781 -5.172 1 98.19 82 ILE A O 1
ATOM 660 N N . ASP A 1 83 ? 13.234 -25.953 -5.121 1 98.25 83 ASP A N 1
ATOM 661 C CA . ASP A 1 83 ? 13.75 -26.109 -3.762 1 98.25 83 ASP A CA 1
ATOM 662 C C . ASP A 1 83 ? 15.195 -25.641 -3.666 1 98.25 83 ASP A C 1
ATOM 664 O O . ASP A 1 83 ? 15.617 -25.109 -2.635 1 98.25 83 ASP A O 1
ATOM 668 N N . GLU A 1 84 ? 15.953 -25.875 -4.699 1 98.25 84 GLU A N 1
ATOM 669 C CA . GLU A 1 84 ? 17.344 -25.422 -4.691 1 98.25 84 GLU A CA 1
ATOM 670 C C . GLU A 1 84 ? 17.422 -23.906 -4.527 1 98.25 84 GLU A C 1
ATOM 672 O O . GLU A 1 84 ? 18.25 -23.406 -3.756 1 98.25 84 GLU A O 1
ATOM 677 N N . LEU A 1 85 ? 16.578 -23.234 -5.207 1 98.69 85 LEU A N 1
ATOM 678 C CA . LEU A 1 85 ? 16.562 -21.781 -5.125 1 98.69 85 LEU A CA 1
ATOM 679 C C . LEU A 1 85 ? 16 -21.328 -3.783 1 98.69 85 LEU A C 1
ATOM 681 O O . LEU A 1 85 ? 16.578 -20.453 -3.129 1 98.69 85 LEU A O 1
ATOM 685 N N . LEU A 1 86 ? 14.875 -21.922 -3.318 1 98.81 86 LEU A N 1
ATOM 686 C CA . LEU A 1 86 ? 14.219 -21.5 -2.086 1 98.81 86 LEU A CA 1
ATOM 687 C C . LEU A 1 86 ? 15.125 -21.719 -0.881 1 98.81 86 LEU A C 1
ATOM 689 O O . LEU A 1 86 ? 15.102 -20.938 0.069 1 98.81 86 LEU A O 1
ATOM 693 N N . ARG A 1 87 ? 15.93 -22.734 -0.93 1 98.56 87 ARG A N 1
ATOM 694 C CA . ARG A 1 87 ? 16.875 -22.984 0.156 1 98.56 87 ARG A CA 1
ATOM 695 C C . ARG A 1 87 ? 17.875 -21.844 0.272 1 98.56 87 ARG A C 1
ATOM 697 O O . ARG A 1 87 ? 18.125 -21.328 1.365 1 98.56 87 ARG A O 1
ATOM 704 N N . LEU A 1 88 ? 18.453 -21.484 -0.847 1 98.5 88 LEU A N 1
ATOM 705 C CA . LEU A 1 88 ? 19.422 -20.391 -0.864 1 98.5 88 LEU A CA 1
ATOM 706 C C . LEU A 1 88 ? 18.797 -19.094 -0.338 1 98.5 88 LEU A C 1
ATOM 708 O O . LEU A 1 88 ? 19.406 -18.391 0.466 1 98.5 88 LEU A O 1
ATOM 712 N N . LEU A 1 89 ? 17.609 -18.844 -0.767 1 98.75 89 LEU A N 1
ATOM 713 C CA . LEU A 1 89 ? 16.938 -17.594 -0.412 1 98.75 89 LEU A CA 1
ATOM 714 C C . LEU A 1 89 ? 16.516 -17.609 1.053 1 98.75 89 LEU A C 1
ATOM 716 O O . LEU A 1 89 ? 16.625 -16.594 1.746 1 98.75 89 LEU A O 1
ATOM 720 N N . ASP A 1 90 ? 16.031 -18.75 1.496 1 98.75 90 ASP A N 1
ATOM 721 C CA . ASP A 1 90 ? 15.602 -18.891 2.887 1 98.75 90 ASP A CA 1
ATOM 722 C C . ASP A 1 90 ? 16.781 -18.688 3.842 1 98.75 90 ASP A C 1
ATOM 724 O O . ASP A 1 90 ? 16.609 -18.172 4.941 1 98.75 90 ASP A O 1
ATOM 728 N N . ASP A 1 91 ? 17.953 -19.031 3.408 1 98.44 91 ASP A N 1
ATOM 729 C CA . ASP A 1 91 ? 19.156 -18.984 4.242 1 98.44 91 ASP A CA 1
ATOM 730 C C . ASP A 1 91 ? 19.656 -17.562 4.398 1 98.44 91 ASP A C 1
ATOM 732 O O . ASP A 1 91 ? 20.5 -17.281 5.258 1 98.44 91 ASP A O 1
ATOM 736 N N . ASP A 1 92 ? 19.219 -16.656 3.643 1 98.5 92 ASP A N 1
ATOM 737 C CA . ASP A 1 92 ? 19.672 -15.273 3.695 1 98.5 92 ASP A CA 1
ATOM 738 C C . ASP A 1 92 ? 18.641 -14.398 4.41 1 98.5 92 ASP A C 1
ATOM 740 O O . ASP A 1 92 ? 17.719 -13.859 3.781 1 98.5 92 ASP A O 1
ATOM 744 N N . SER A 1 93 ? 18.875 -14.109 5.609 1 96.88 93 SER A N 1
ATOM 745 C CA . SER A 1 93 ? 17.922 -13.414 6.461 1 96.88 93 SER A CA 1
ATOM 746 C C . SER A 1 93 ? 17.812 -11.938 6.082 1 96.88 93 SER A C 1
ATOM 748 O O . SER A 1 93 ? 16.906 -11.234 6.539 1 96.88 93 SER A O 1
ATOM 750 N N . ASN A 1 94 ? 18.672 -11.484 5.227 1 97.06 94 ASN A N 1
ATOM 751 C CA . ASN A 1 94 ? 18.609 -10.094 4.781 1 97.06 94 ASN A CA 1
ATOM 752 C C . ASN A 1 94 ? 17.594 -9.906 3.662 1 97.06 94 ASN A C 1
ATOM 754 O O . ASN A 1 94 ? 17.25 -8.773 3.305 1 97.06 94 ASN A O 1
ATOM 758 N N . LEU A 1 95 ? 17.094 -11.016 3.137 1 98.5 95 LEU A N 1
ATOM 759 C CA . LEU A 1 95 ? 16.141 -10.953 2.025 1 98.5 95 LEU A CA 1
ATOM 760 C C . LEU A 1 95 ? 14.711 -11.141 2.516 1 98.5 95 LEU A C 1
ATOM 762 O O . LEU A 1 95 ? 14.469 -11.875 3.473 1 98.5 95 LEU A O 1
ATOM 766 N N . ASN A 1 96 ? 13.852 -10.43 1.952 1 98.56 96 ASN A N 1
ATOM 767 C CA . ASN A 1 96 ? 12.406 -10.617 2.045 1 98.56 96 ASN A CA 1
ATOM 768 C C . ASN A 1 96 ? 11.828 -11.156 0.742 1 98.56 96 ASN A C 1
ATOM 770 O O . ASN A 1 96 ? 11.805 -10.461 -0.271 1 98.56 96 ASN A O 1
ATOM 774 N N . ILE A 1 97 ? 11.359 -12.422 0.735 1 98.81 97 ILE A N 1
ATOM 775 C CA . ILE A 1 97 ? 10.977 -13.109 -0.498 1 98.81 97 ILE A CA 1
ATOM 776 C C . ILE A 1 97 ? 9.461 -13.211 -0.585 1 98.81 97 ILE A C 1
ATOM 778 O O . ILE A 1 97 ? 8.812 -13.711 0.337 1 98.81 97 ILE A O 1
ATOM 782 N N . HIS A 1 98 ? 8.93 -12.703 -1.615 1 98.81 98 HIS A N 1
ATOM 783 C CA . HIS A 1 98 ? 7.539 -12.945 -1.979 1 98.81 98 HIS A CA 1
ATOM 784 C C . HIS A 1 98 ? 7.438 -13.938 -3.137 1 98.81 98 HIS A C 1
ATOM 786 O O . HIS A 1 98 ? 8.031 -13.719 -4.195 1 98.81 98 HIS A O 1
ATOM 792 N N . ILE A 1 99 ? 6.746 -14.977 -2.941 1 98.81 99 ILE A N 1
ATOM 793 C CA . ILE A 1 99 ? 6.414 -15.914 -4.012 1 98.81 99 ILE A CA 1
ATOM 794 C C . ILE A 1 99 ? 4.992 -15.664 -4.496 1 98.81 99 ILE A C 1
ATOM 796 O O . ILE A 1 99 ? 4.027 -15.906 -3.768 1 98.81 99 ILE A O 1
ATOM 800 N N . GLU A 1 100 ? 4.887 -15.172 -5.66 1 98.44 100 GLU A N 1
ATOM 801 C CA . GLU A 1 100 ? 3.578 -15.023 -6.293 1 98.44 100 GLU A CA 1
ATOM 802 C C . GLU A 1 100 ? 3.139 -16.312 -6.965 1 98.44 100 GLU A C 1
ATOM 804 O O . GLU A 1 100 ? 3.686 -16.703 -8 1 98.44 100 GLU A O 1
ATOM 809 N N . THR A 1 101 ? 2.176 -16.969 -6.43 1 98.62 101 THR A N 1
ATOM 810 C CA . THR A 1 101 ? 1.688 -18.25 -6.938 1 98.62 101 THR A CA 1
ATOM 811 C C . THR A 1 101 ? 0.238 -18.125 -7.398 1 98.62 101 THR A C 1
ATOM 813 O O . THR A 1 101 ? -0.514 -17.297 -6.887 1 98.62 101 THR A O 1
ATOM 816 N N . ASN A 1 102 ? -0.117 -18.938 -8.367 1 98.19 102 ASN A N 1
ATOM 817 C CA . ASN A 1 102 ? -1.451 -18.844 -8.953 1 98.19 102 ASN A CA 1
ATOM 818 C C . ASN A 1 102 ? -2.49 -19.562 -8.102 1 98.19 102 ASN A C 1
ATOM 820 O O . ASN A 1 102 ? -3.678 -19.562 -8.43 1 98.19 102 ASN A O 1
ATOM 824 N N . GLY A 1 103 ? -2.09 -20.078 -6.977 1 98.5 103 GLY A N 1
ATOM 825 C CA . GLY A 1 103 ? -3.023 -20.625 -6 1 98.5 103 GLY A CA 1
ATOM 826 C C . GLY A 1 103 ? -3.426 -22.062 -6.277 1 98.5 103 GLY A C 1
ATOM 827 O O . GLY A 1 103 ? -4.141 -22.672 -5.484 1 98.5 103 GLY A O 1
ATOM 828 N N . SER A 1 104 ? -2.908 -22.656 -7.43 1 98.69 104 SER A N 1
ATOM 829 C CA . SER A 1 104 ? -3.27 -24.016 -7.793 1 98.69 104 SER A CA 1
ATOM 830 C C . SER A 1 104 ? -2.322 -25.031 -7.152 1 98.69 104 SER A C 1
ATOM 832 O O . SER A 1 104 ? -2.609 -26.219 -7.133 1 98.69 104 SER A O 1
ATOM 834 N N . ILE A 1 105 ? -1.174 -24.547 -6.645 1 98.5 105 ILE A N 1
ATOM 835 C CA . ILE A 1 105 ? -0.157 -25.438 -6.074 1 98.5 105 ILE A CA 1
ATOM 836 C C . ILE A 1 105 ? -0.241 -25.391 -4.551 1 98.5 105 ILE A C 1
ATOM 838 O O . ILE A 1 105 ? -0.401 -24.328 -3.953 1 98.5 105 ILE A O 1
ATOM 842 N N . ASP A 1 106 ? -0.138 -26.531 -3.988 1 98.62 106 ASP A N 1
ATOM 843 C CA . ASP A 1 106 ? -0.096 -26.641 -2.533 1 98.62 106 ASP A CA 1
ATOM 844 C C . ASP A 1 106 ? 1.165 -25.984 -1.971 1 98.62 106 ASP A C 1
ATOM 846 O O . ASP A 1 106 ? 2.281 -26.375 -2.32 1 98.62 106 ASP A O 1
ATOM 850 N N . ILE A 1 107 ? 0.954 -25.016 -1.048 1 98.62 107 ILE A N 1
ATOM 851 C CA . ILE A 1 107 ? 2.125 -24.312 -0.536 1 98.62 107 ILE A CA 1
ATOM 852 C C . ILE A 1 107 ? 2.613 -24.984 0.744 1 98.62 107 ILE A C 1
ATOM 854 O O . ILE A 1 107 ? 3.699 -24.672 1.241 1 98.62 107 ILE A O 1
ATOM 858 N N . GLU A 1 108 ? 1.883 -25.969 1.308 1 98.62 108 GLU A N 1
ATOM 859 C CA . GLU A 1 108 ? 2.176 -26.594 2.598 1 98.62 108 GLU A CA 1
ATOM 860 C C . GLU A 1 108 ? 3.582 -27.172 2.621 1 98.62 108 GLU A C 1
ATOM 862 O O . GLU A 1 108 ? 4.355 -26.922 3.545 1 98.62 108 GLU A O 1
ATOM 867 N N . PRO A 1 109 ? 3.977 -27.969 1.59 1 98.19 109 PRO A N 1
ATOM 868 C CA . PRO A 1 109 ? 5.316 -28.547 1.646 1 98.19 109 PRO A CA 1
ATOM 869 C C . PRO A 1 109 ? 6.422 -27.5 1.712 1 98.19 109 PRO A C 1
ATOM 871 O O . PRO A 1 109 ? 7.438 -27.703 2.375 1 98.19 109 PRO A O 1
ATOM 874 N N . PHE A 1 110 ? 6.262 -26.375 1.042 1 98.44 110 PHE A N 1
ATOM 875 C CA . PHE A 1 110 ? 7.262 -25.312 1.039 1 98.44 110 PHE A CA 1
ATOM 876 C C . PHE A 1 110 ? 7.266 -24.578 2.371 1 98.44 110 PHE A C 1
ATOM 878 O O . PHE A 1 110 ? 8.328 -24.312 2.932 1 98.44 110 PHE A O 1
ATOM 885 N N . LYS A 1 111 ? 6.07 -24.281 2.863 1 97.5 111 LYS A N 1
ATOM 886 C CA . LYS A 1 111 ? 5.938 -23.547 4.121 1 97.5 111 LYS A CA 1
ATOM 887 C C . LYS A 1 111 ? 6.531 -24.328 5.281 1 97.5 111 LYS A C 1
ATOM 889 O O . LYS A 1 111 ? 7.125 -23.75 6.195 1 97.5 111 LYS A O 1
ATOM 894 N N . LYS A 1 112 ? 6.391 -25.641 5.293 1 97.75 112 LYS A N 1
ATOM 895 C CA . LYS A 1 112 ? 6.891 -26.5 6.359 1 97.75 112 LYS A CA 1
ATOM 896 C C . LYS A 1 112 ? 8.406 -26.656 6.273 1 97.75 112 LYS A C 1
ATOM 898 O O . LYS A 1 112 ? 9.078 -26.828 7.293 1 97.75 112 LYS A O 1
ATOM 903 N N . LYS A 1 113 ? 8.914 -26.547 5.082 1 98.12 113 LYS A N 1
ATOM 904 C CA . LYS A 1 113 ? 10.336 -26.797 4.852 1 98.12 113 LYS A CA 1
ATOM 905 C C . LYS A 1 113 ? 11.164 -25.547 5.109 1 98.12 113 LYS A C 1
ATOM 907 O O . LYS A 1 113 ? 12.258 -25.609 5.676 1 98.12 113 LYS A O 1
ATOM 912 N N . TYR A 1 114 ? 10.688 -24.422 4.684 1 98.06 114 TYR A N 1
ATOM 913 C CA . TYR A 1 114 ? 11.422 -23.156 4.809 1 98.06 114 TYR A CA 1
ATOM 914 C C . TYR A 1 114 ? 10.789 -22.281 5.875 1 98.06 114 TYR A C 1
ATOM 916 O O . TYR A 1 114 ? 9.844 -21.547 5.598 1 98.06 114 TYR A O 1
ATOM 924 N N . THR A 1 115 ? 11.406 -22.203 7.137 1 96.56 115 THR A N 1
ATOM 925 C CA . THR A 1 115 ? 10.711 -21.656 8.305 1 96.56 115 THR A CA 1
ATOM 926 C C . THR A 1 115 ? 11.484 -20.5 8.906 1 96.56 115 THR A C 1
ATOM 928 O O . THR A 1 115 ? 11.25 -20.109 10.055 1 96.56 115 THR A O 1
ATOM 931 N N . ARG A 1 116 ? 12.414 -19.953 8.148 1 97.06 116 ARG A N 1
ATOM 932 C CA . ARG A 1 116 ? 13.234 -18.906 8.727 1 97.06 116 ARG A CA 1
ATOM 933 C C . ARG A 1 116 ? 12.484 -17.578 8.766 1 97.06 116 ARG A C 1
ATOM 935 O O . ARG A 1 116 ? 12.961 -16.594 9.344 1 97.06 116 ARG A O 1
ATOM 942 N N . GLY A 1 117 ? 11.367 -17.484 8.133 1 96.69 117 GLY A N 1
ATOM 943 C CA . GLY A 1 117 ? 10.469 -16.359 8.336 1 96.69 117 GLY A CA 1
ATOM 944 C C . GLY A 1 117 ? 10.602 -15.281 7.277 1 96.69 117 GLY A C 1
ATOM 945 O O . GLY A 1 117 ? 9.891 -14.281 7.305 1 96.69 117 GLY A O 1
ATOM 946 N N . ASN A 1 118 ? 11.508 -15.523 6.262 1 98.25 118 ASN A N 1
ATOM 947 C CA . ASN A 1 118 ? 11.734 -14.461 5.289 1 98.25 118 ASN A CA 1
ATOM 948 C C . ASN A 1 118 ? 11.078 -14.773 3.947 1 98.25 118 ASN A C 1
ATOM 950 O O . ASN A 1 118 ? 11.242 -14.031 2.979 1 98.25 118 ASN A O 1
ATOM 954 N N . ILE A 1 119 ? 10.312 -15.875 3.84 1 98.62 119 ILE A N 1
ATOM 955 C CA . ILE A 1 119 ? 9.555 -16.219 2.639 1 98.62 119 ILE A CA 1
ATOM 956 C C . ILE A 1 119 ? 8.062 -16.094 2.924 1 98.62 119 ILE A C 1
ATOM 958 O O . ILE A 1 119 ? 7.551 -16.719 3.855 1 98.62 119 ILE A O 1
ATOM 962 N N . SER A 1 120 ? 7.391 -15.273 2.178 1 98.69 120 SER A N 1
ATOM 963 C CA . SER A 1 120 ? 5.938 -15.133 2.234 1 98.69 120 SER A CA 1
ATOM 964 C C . SER A 1 120 ? 5.297 -15.5 0.9 1 98.69 120 SER A C 1
ATOM 966 O O . SER A 1 120 ? 5.941 -15.422 -0.147 1 98.69 120 SER A O 1
ATOM 968 N N . TYR A 1 121 ? 4.055 -15.875 0.981 1 98.81 121 TYR A N 1
ATOM 969 C CA . TYR A 1 121 ? 3.32 -16.312 -0.201 1 98.81 121 TYR A CA 1
ATOM 970 C C . TYR A 1 121 ? 2.203 -15.336 -0.54 1 98.81 121 TYR A C 1
ATOM 972 O O . TYR A 1 121 ? 1.429 -14.938 0.335 1 98.81 121 TYR A O 1
ATOM 980 N N . ILE A 1 122 ? 2.215 -14.859 -1.717 1 98.75 122 ILE A N 1
ATOM 981 C CA . ILE A 1 122 ? 1.098 -14.125 -2.303 1 98.75 122 ILE A CA 1
ATOM 982 C C . ILE A 1 122 ? 0.267 -15.062 -3.176 1 98.75 122 ILE A C 1
ATOM 984 O O . ILE A 1 122 ? 0.593 -15.281 -4.344 1 98.75 122 ILE A O 1
ATOM 988 N N . VAL A 1 123 ? -0.779 -15.562 -2.609 1 98.81 123 VAL A N 1
ATOM 989 C CA . VAL A 1 123 ? -1.582 -16.594 -3.248 1 98.81 123 VAL A CA 1
ATOM 990 C C . VAL A 1 123 ? -2.748 -15.961 -4 1 98.81 123 VAL A C 1
ATOM 992 O O . VAL A 1 123 ? -3.615 -15.328 -3.393 1 98.81 123 VAL A O 1
ATOM 995 N N . ASP A 1 124 ? -2.754 -16.141 -5.254 1 98.12 124 ASP A N 1
ATOM 996 C CA . ASP A 1 124 ? -3.871 -15.656 -6.062 1 98.12 124 ASP A CA 1
ATOM 997 C C . ASP A 1 124 ? -5.035 -16.656 -6.031 1 98.12 124 ASP A C 1
ATOM 999 O O . ASP A 1 124 ? -4.84 -17.844 -6.242 1 98.12 124 ASP A O 1
ATOM 1003 N N . PHE A 1 125 ? -6.121 -16.188 -5.777 1 97.88 125 PHE A N 1
ATOM 1004 C CA . PHE A 1 125 ? -7.324 -17 -5.957 1 97.88 125 PHE A CA 1
ATOM 1005 C C . PHE A 1 125 ? -8.023 -16.641 -7.262 1 97.88 125 PHE A C 1
ATOM 1007 O O . PHE A 1 125 ? -8.461 -15.508 -7.445 1 97.88 125 PHE A O 1
ATOM 1014 N N . LYS A 1 126 ? -8.07 -17.578 -8.133 1 98.38 126 LYS A N 1
ATOM 1015 C CA . LYS A 1 126 ? -8.695 -17.344 -9.438 1 98.38 126 LYS A CA 1
ATOM 1016 C C . LYS A 1 126 ? -10.211 -17.453 -9.344 1 98.38 126 LYS A C 1
ATOM 1018 O O . LYS A 1 126 ? -10.742 -18.531 -9.062 1 98.38 126 LYS A O 1
ATOM 1023 N N . LEU A 1 127 ? -10.844 -16.375 -9.641 1 98.69 127 LEU A N 1
ATOM 1024 C CA . LEU A 1 127 ? -12.305 -16.281 -9.57 1 98.69 127 LEU A CA 1
ATOM 1025 C C . LEU A 1 127 ? -12.93 -16.641 -10.914 1 98.69 127 LEU A C 1
ATOM 1027 O O . LEU A 1 127 ? -12.227 -16.906 -11.883 1 98.69 127 LEU A O 1
ATOM 1031 N N . PRO A 1 128 ? -14.25 -16.656 -11.016 1 98.44 128 PRO A N 1
ATOM 1032 C CA . PRO A 1 128 ? -14.938 -17.219 -12.18 1 98.44 128 PRO A CA 1
ATOM 1033 C C . PRO A 1 128 ? -14.516 -16.547 -13.484 1 98.44 128 PRO A C 1
ATOM 1035 O O . PRO A 1 128 ? -14.375 -17.203 -14.516 1 98.44 128 PRO A O 1
ATOM 1038 N N . SER A 1 129 ? -14.266 -15.25 -13.492 1 98.44 129 SER A N 1
ATOM 1039 C CA . SER A 1 129 ? -13.945 -14.562 -14.734 1 98.44 129 SER A CA 1
ATOM 1040 C C . SER A 1 129 ? -12.617 -15.047 -15.312 1 98.44 129 SER A C 1
ATOM 1042 O O . SER A 1 129 ? -12.344 -14.844 -16.5 1 98.44 129 SER A O 1
ATOM 1044 N N . SER A 1 130 ? -11.773 -15.664 -14.469 1 98.31 130 SER A N 1
ATOM 1045 C CA . SER A 1 130 ? -10.5 -16.203 -14.93 1 98.31 130 SER A CA 1
ATOM 1046 C C . SER A 1 130 ? -10.688 -17.469 -15.75 1 98.31 130 SER A C 1
ATOM 1048 O O . SER A 1 130 ? -9.805 -17.859 -16.5 1 98.31 130 SER A O 1
ATOM 1050 N N . LYS A 1 131 ? -11.797 -18.156 -15.531 1 98.56 131 LYS A N 1
ATOM 1051 C CA . LYS A 1 131 ? -12.117 -19.469 -16.094 1 98.56 131 LYS A CA 1
ATOM 1052 C C . LYS A 1 131 ? -11.203 -20.547 -15.516 1 98.56 131 LYS A C 1
ATOM 1054 O O . LYS A 1 131 ? -11.062 -21.625 -16.094 1 98.56 131 LYS A O 1
ATOM 1059 N N . MET A 1 132 ? -10.555 -20.297 -14.398 1 98.62 132 MET A N 1
ATOM 1060 C CA . MET A 1 132 ? -9.594 -21.25 -13.828 1 98.62 132 MET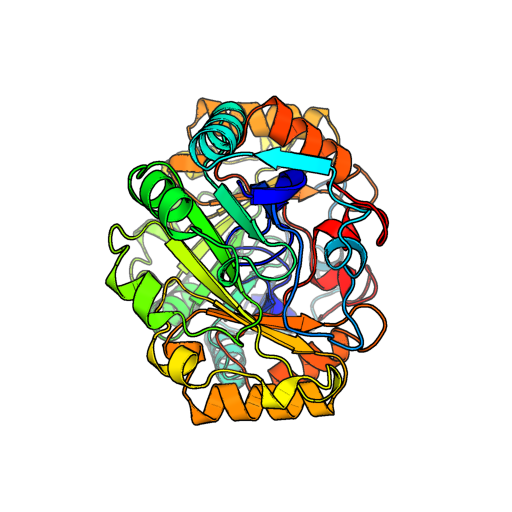 A CA 1
ATOM 1061 C C . MET A 1 132 ? -9.922 -21.531 -12.367 1 98.62 132 MET A C 1
ATOM 1063 O O . MET A 1 132 ? -9.078 -22.062 -11.633 1 98.62 132 MET A O 1
ATOM 1067 N N . SER A 1 133 ? -11.141 -21.219 -11.922 1 98.44 133 SER A N 1
ATOM 1068 C CA . SER A 1 133 ? -11.5 -21.328 -10.516 1 98.44 133 SER A CA 1
ATOM 1069 C C . SER A 1 133 ? -11.414 -22.766 -10.023 1 98.44 133 SER A C 1
ATOM 1071 O O . SER A 1 133 ? -11.117 -23.016 -8.859 1 98.44 133 SER A O 1
ATOM 1073 N N . SER A 1 134 ? -11.602 -23.703 -10.891 1 98.25 134 SER A N 1
ATOM 1074 C CA . SER A 1 134 ? -11.664 -25.125 -10.516 1 98.25 134 SER A CA 1
ATOM 1075 C C . SER A 1 134 ? -10.281 -25.656 -10.156 1 98.25 134 SER A C 1
ATOM 1077 O O . SER A 1 134 ? -10.156 -26.734 -9.594 1 98.25 134 SER A O 1
ATOM 1079 N N . HIS A 1 135 ? -9.242 -24.891 -10.398 1 98.56 135 HIS A N 1
ATOM 1080 C CA . HIS A 1 135 ? -7.875 -25.375 -10.195 1 98.56 135 HIS A CA 1
ATOM 1081 C C . HIS A 1 135 ? -7.312 -24.906 -8.859 1 98.56 135 HIS A C 1
ATOM 1083 O O . HIS A 1 135 ? -6.188 -25.25 -8.5 1 98.56 135 HIS A O 1
ATOM 1089 N N . MET A 1 136 ? -8.078 -24.125 -8.102 1 98.56 136 MET A N 1
ATOM 1090 C CA . MET A 1 136 ? -7.574 -23.562 -6.852 1 98.56 136 MET A CA 1
ATOM 1091 C C . MET A 1 136 ? -7.375 -24.656 -5.809 1 98.56 136 MET A C 1
ATOM 1093 O O . MET A 1 136 ? -8.219 -25.547 -5.672 1 98.56 136 MET A O 1
ATOM 1097 N N . ASN A 1 137 ? -6.273 -24.641 -5.164 1 98.56 137 ASN A N 1
ATOM 1098 C CA . ASN A 1 137 ? -6.008 -25.547 -4.055 1 98.56 137 ASN A CA 1
ATOM 1099 C C . ASN A 1 137 ? -6.496 -24.969 -2.729 1 98.56 137 ASN A C 1
ATOM 1101 O O . ASN A 1 137 ? -5.84 -24.109 -2.137 1 98.56 137 ASN A O 1
ATOM 1105 N N . TYR A 1 138 ? -7.52 -25.484 -2.15 1 97.62 138 TYR A N 1
ATOM 1106 C CA . TYR A 1 138 ? -8.172 -24.922 -0.973 1 97.62 138 TYR A CA 1
ATOM 1107 C C . TYR A 1 138 ? -7.363 -25.188 0.286 1 97.62 138 TYR A C 1
ATOM 1109 O O . TYR A 1 138 ? -7.57 -24.562 1.32 1 97.62 138 TYR A O 1
ATOM 1117 N N . ASN A 1 139 ? -6.422 -26.125 0.227 1 98.5 139 ASN A N 1
ATOM 1118 C CA . ASN A 1 139 ? -5.555 -26.344 1.38 1 98.5 139 ASN A CA 1
ATOM 1119 C C . ASN A 1 139 ? -4.727 -25.094 1.697 1 98.5 139 ASN A C 1
ATOM 1121 O O . ASN A 1 139 ? -4.328 -24.891 2.844 1 98.5 139 ASN A O 1
ATOM 1125 N N . ASN A 1 140 ? -4.516 -24.297 0.646 1 98.69 140 ASN A N 1
ATOM 1126 C CA . ASN A 1 140 ? -3.748 -23.078 0.857 1 98.69 140 ASN A CA 1
ATOM 1127 C C . ASN A 1 140 ? -4.438 -22.156 1.854 1 98.69 140 ASN A C 1
ATOM 1129 O O . ASN A 1 140 ? -3.773 -21.422 2.6 1 98.69 140 ASN A O 1
ATOM 1133 N N . ILE A 1 141 ? -5.746 -22.172 1.953 1 97.94 141 ILE A N 1
ATOM 1134 C CA . ILE A 1 141 ? -6.512 -21.344 2.887 1 97.94 141 ILE A CA 1
ATOM 1135 C C . ILE A 1 141 ? -6.172 -21.75 4.32 1 97.94 141 ILE A C 1
ATOM 1137 O O . ILE A 1 141 ? -6.125 -20.891 5.215 1 97.94 141 ILE A O 1
ATOM 1141 N N . ASN A 1 142 ? -5.816 -22.984 4.492 1 97 142 ASN A N 1
ATOM 1142 C CA . ASN A 1 142 ? -5.5 -23.5 5.824 1 97 142 ASN A CA 1
ATOM 1143 C C . ASN A 1 142 ? -4.043 -23.219 6.195 1 97 142 ASN A C 1
ATOM 1145 O O . ASN A 1 142 ? -3.684 -23.266 7.375 1 97 142 ASN A O 1
ATOM 1149 N N . MET A 1 143 ? -3.244 -22.938 5.211 1 97.88 143 MET A N 1
ATOM 1150 C CA . MET A 1 143 ? -1.805 -22.859 5.438 1 97.88 143 MET A CA 1
ATOM 1151 C C . MET A 1 143 ? -1.349 -21.406 5.562 1 97.88 143 MET A C 1
ATOM 1153 O O . MET A 1 143 ? -0.265 -21.141 6.082 1 97.88 143 MET A O 1
ATOM 1157 N N . ILE A 1 144 ? -2.129 -20.438 5.133 1 97.94 144 ILE A N 1
ATOM 1158 C CA . ILE A 1 144 ? -1.72 -19.031 5.098 1 97.94 144 ILE A CA 1
ATOM 1159 C C . ILE A 1 144 ? -1.584 -18.5 6.52 1 97.94 144 ILE A C 1
ATOM 1161 O O . ILE A 1 144 ? -2.164 -19.062 7.457 1 97.94 144 ILE A O 1
ATOM 1165 N N . SER A 1 145 ? -0.738 -17.531 6.668 1 97.44 145 SER A N 1
ATOM 1166 C CA . SER A 1 145 ? -0.507 -16.859 7.941 1 97.44 145 SER A CA 1
ATOM 1167 C C . SER A 1 145 ? -0.452 -15.344 7.758 1 97.44 145 SER A C 1
ATOM 1169 O O . SER A 1 145 ? -0.631 -14.844 6.648 1 97.44 145 SER A O 1
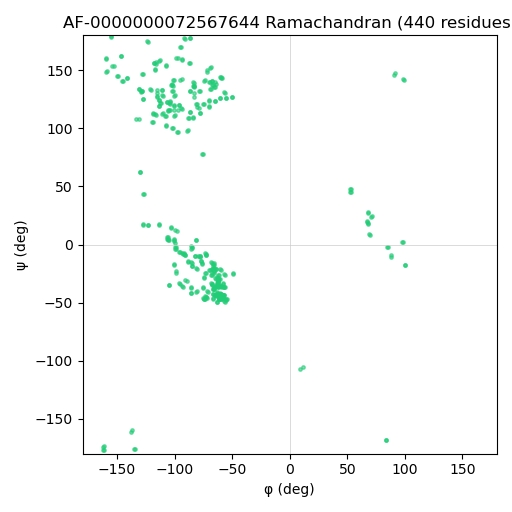ATOM 1171 N N . LYS A 1 146 ? -0.161 -14.656 8.867 1 97.06 146 LYS A N 1
ATOM 1172 C CA . LYS A 1 146 ? -0.257 -13.195 8.922 1 97.06 146 LYS A CA 1
ATOM 1173 C C . LYS A 1 146 ? 0.735 -12.547 7.961 1 97.06 146 LYS A C 1
ATOM 1175 O O . LYS A 1 146 ? 0.528 -11.414 7.516 1 97.06 146 LYS A O 1
ATOM 1180 N N . ASN A 1 147 ? 1.767 -13.258 7.582 1 97.12 147 ASN A N 1
ATOM 1181 C CA . ASN A 1 147 ? 2.785 -12.688 6.703 1 97.12 147 ASN A CA 1
ATOM 1182 C C . ASN A 1 147 ? 2.467 -12.953 5.234 1 97.12 147 ASN A C 1
ATOM 1184 O O . ASN A 1 147 ? 3.117 -12.398 4.344 1 97.12 147 ASN A O 1
ATOM 1188 N N . ASP A 1 148 ? 1.443 -13.766 4.977 1 98.69 148 ASP A N 1
ATOM 1189 C CA . ASP A 1 148 ? 1.043 -14.109 3.615 1 98.69 148 ASP A CA 1
ATOM 1190 C C . ASP A 1 148 ? -0.084 -13.203 3.129 1 98.69 148 ASP A C 1
ATOM 1192 O O . ASP A 1 148 ? -0.593 -12.375 3.885 1 98.69 148 ASP A O 1
ATOM 1196 N N . VAL A 1 149 ? -0.343 -13.336 1.828 1 98.75 149 VAL A N 1
ATOM 1197 C CA . VAL A 1 149 ? -1.406 -12.57 1.188 1 98.75 149 VAL A CA 1
ATOM 1198 C C . VAL A 1 149 ? -2.326 -13.508 0.411 1 98.75 149 VAL A C 1
ATOM 1200 O O . VAL A 1 149 ? -1.857 -14.414 -0.28 1 98.75 149 VAL A O 1
ATOM 1203 N N . TYR A 1 150 ? -3.531 -13.359 0.593 1 98.69 150 TYR A N 1
ATOM 1204 C CA . TYR A 1 150 ? -4.48 -13.859 -0.392 1 98.69 150 TYR A CA 1
ATOM 1205 C C . TYR A 1 150 ? -4.98 -12.742 -1.293 1 98.69 150 TYR A C 1
ATOM 1207 O O . TYR A 1 150 ? -5.535 -11.75 -0.812 1 98.69 150 TYR A O 1
ATOM 1215 N N . LYS A 1 151 ? -4.719 -12.898 -2.492 1 98.62 151 LYS A N 1
ATOM 1216 C CA . LYS A 1 151 ? -5.047 -11.898 -3.5 1 98.62 151 LYS A CA 1
ATOM 1217 C C . LYS A 1 151 ? -6.168 -12.383 -4.414 1 98.62 151 LYS A C 1
ATOM 1219 O O . LYS A 1 151 ? -6.09 -13.477 -4.973 1 98.62 151 LYS A O 1
ATOM 1224 N N . PHE A 1 152 ? -7.207 -11.602 -4.582 1 98.75 152 PHE A N 1
ATOM 1225 C CA . PHE A 1 152 ? -8.328 -11.883 -5.477 1 98.75 152 PHE A CA 1
ATOM 1226 C C . PHE A 1 152 ? -8.312 -10.938 -6.672 1 98.75 152 PHE A C 1
ATOM 1228 O O . PHE A 1 152 ? -8.445 -9.719 -6.512 1 98.75 152 PHE A O 1
ATOM 1235 N N . VAL A 1 153 ? -8.07 -11.484 -7.84 1 97.75 153 VAL A N 1
ATOM 1236 C CA . VAL A 1 153 ? -8.148 -10.68 -9.055 1 97.75 153 VAL A CA 1
ATOM 1237 C C . VAL A 1 153 ? -9.602 -10.555 -9.508 1 97.75 153 VAL A C 1
ATOM 1239 O O . VAL A 1 153 ? -10.266 -11.562 -9.766 1 97.75 153 VAL A O 1
ATOM 1242 N N . ILE A 1 154 ? -10.086 -9.344 -9.586 1 98.62 154 ILE A N 1
ATOM 1243 C CA . ILE A 1 154 ? -11.508 -9.07 -9.789 1 98.62 154 ILE A CA 1
ATOM 1244 C C . ILE A 1 154 ? -11.75 -8.633 -11.234 1 98.62 154 ILE A C 1
ATOM 1246 O O . ILE A 1 154 ? -11.344 -7.535 -11.625 1 98.62 154 ILE A O 1
ATOM 1250 N N . GLY A 1 155 ? -12.5 -9.453 -11.953 1 98.06 155 GLY A N 1
ATOM 1251 C CA . GLY A 1 155 ? -12.797 -9.109 -13.336 1 98.06 155 GLY A CA 1
ATOM 1252 C C . GLY A 1 155 ? -14.164 -8.477 -13.523 1 98.06 155 GLY A C 1
ATOM 1253 O O . GLY A 1 155 ? -14.406 -7.785 -14.508 1 98.06 155 GLY A O 1
ATOM 1254 N N . ASN A 1 156 ? -15.07 -8.695 -12.633 1 98.38 156 ASN A N 1
ATOM 1255 C CA . ASN A 1 156 ? -16.422 -8.164 -12.664 1 98.38 156 ASN A CA 1
ATOM 1256 C C . ASN A 1 156 ? -17.094 -8.242 -11.297 1 98.38 156 ASN A C 1
ATOM 1258 O O . ASN A 1 156 ? -16.469 -8.664 -10.32 1 98.38 156 ASN A O 1
ATOM 1262 N N . MET A 1 157 ? -18.328 -7.859 -11.219 1 98.5 157 MET A N 1
ATOM 1263 C CA . MET A 1 157 ? -19.062 -7.805 -9.961 1 98.5 157 MET A CA 1
ATOM 1264 C C . MET A 1 157 ? -19.297 -9.211 -9.406 1 98.5 157 MET A C 1
ATOM 1266 O O . MET A 1 157 ? -19.281 -9.414 -8.188 1 98.5 157 MET A O 1
ATOM 1270 N N . ASP A 1 158 ? -19.5 -10.156 -10.258 1 98.69 158 ASP A N 1
ATOM 1271 C CA . ASP A 1 158 ? -19.672 -11.539 -9.805 1 98.69 158 ASP A CA 1
ATOM 1272 C C . ASP A 1 158 ? -18.422 -12.055 -9.117 1 98.69 158 ASP A C 1
ATOM 1274 O O . ASP A 1 158 ? -18.5 -12.75 -8.102 1 98.69 158 ASP A O 1
ATOM 1278 N N . ASP A 1 159 ? -17.266 -11.742 -9.672 1 98.88 159 ASP A N 1
ATOM 1279 C CA . ASP A 1 159 ? -15.992 -12.047 -9.016 1 98.88 159 ASP A CA 1
ATOM 1280 C C . ASP A 1 159 ? -15.938 -11.438 -7.613 1 98.88 159 ASP A C 1
ATOM 1282 O O . ASP A 1 159 ? -15.547 -12.102 -6.656 1 98.88 159 ASP A O 1
ATOM 1286 N N . LEU A 1 160 ? -16.312 -10.172 -7.562 1 98.81 160 LEU A N 1
ATOM 1287 C CA . LEU A 1 160 ? -16.266 -9.445 -6.301 1 98.81 160 LEU A CA 1
ATOM 1288 C C . LEU A 1 160 ? -17.156 -10.102 -5.25 1 98.81 160 LEU A C 1
ATOM 1290 O O . LEU A 1 160 ? -16.734 -10.289 -4.105 1 98.81 160 LEU A O 1
ATOM 1294 N N . LYS A 1 161 ? -18.328 -10.492 -5.59 1 98.81 161 LYS A N 1
ATOM 1295 C CA . LYS A 1 161 ? -19.25 -11.18 -4.688 1 98.81 161 LYS A CA 1
ATOM 1296 C C . LYS A 1 161 ? -18.672 -12.516 -4.223 1 98.81 161 LYS A C 1
ATOM 1298 O O . LYS A 1 161 ? -18.75 -12.852 -3.037 1 98.81 161 LYS A O 1
ATOM 1303 N N . LYS A 1 162 ? -18.125 -13.234 -5.137 1 98.81 162 LYS A N 1
ATOM 1304 C CA . LYS A 1 162 ? -17.516 -14.523 -4.801 1 98.81 162 LYS A CA 1
ATOM 1305 C C . LYS A 1 162 ? -16.328 -14.344 -3.871 1 98.81 162 LYS A C 1
ATOM 1307 O O . LYS A 1 162 ? -16.141 -15.109 -2.922 1 98.81 162 LYS A O 1
ATOM 1312 N N . ALA A 1 163 ? -15.477 -13.367 -4.18 1 98.81 163 ALA A N 1
ATOM 1313 C CA . ALA A 1 163 ? -14.352 -13.055 -3.301 1 98.81 163 ALA A CA 1
ATOM 1314 C C . ALA A 1 163 ? -14.828 -12.773 -1.879 1 98.81 163 ALA A C 1
ATOM 1316 O O . ALA A 1 163 ? -14.281 -13.32 -0.915 1 98.81 163 ALA A O 1
ATOM 1317 N N . TYR A 1 164 ? -15.875 -11.945 -1.768 1 98.88 164 TYR A N 1
ATOM 1318 C CA . TYR A 1 164 ? -16.438 -11.609 -0.465 1 98.88 164 TYR A CA 1
ATOM 1319 C C . TYR A 1 164 ? -16.891 -12.867 0.276 1 98.88 164 TYR A C 1
ATOM 1321 O O . TYR A 1 164 ? -16.609 -13.023 1.468 1 98.88 164 TYR A O 1
ATOM 1329 N N . GLU A 1 165 ? -17.547 -13.742 -0.427 1 98.69 165 GLU A N 1
ATOM 1330 C CA . GLU A 1 165 ? -18 -14.992 0.166 1 98.69 165 GLU A CA 1
ATOM 1331 C C . GLU A 1 165 ? -16.844 -15.812 0.716 1 98.69 165 GLU A C 1
ATOM 1333 O O . GLU A 1 165 ? -16.891 -16.281 1.853 1 98.69 165 GLU A O 1
ATOM 1338 N N . ILE A 1 166 ? -15.812 -15.945 -0.043 1 98.56 166 ILE A N 1
ATOM 1339 C CA . ILE A 1 166 ? -14.656 -16.75 0.35 1 98.56 166 ILE A CA 1
ATOM 1340 C C . ILE A 1 166 ? -13.961 -16.109 1.545 1 98.56 166 ILE A C 1
ATOM 1342 O O . ILE A 1 166 ? -13.641 -16.781 2.525 1 98.56 166 ILE A O 1
ATOM 1346 N N . ILE A 1 167 ? -13.742 -14.805 1.464 1 98.75 167 ILE A N 1
ATOM 1347 C CA . ILE A 1 167 ? -13.086 -14.062 2.533 1 98.75 167 ILE A CA 1
ATOM 1348 C C . ILE A 1 167 ? -13.852 -14.25 3.84 1 98.75 167 ILE A C 1
ATOM 1350 O O . ILE A 1 167 ? -13.258 -14.5 4.887 1 98.75 167 ILE A O 1
ATOM 1354 N N . HIS A 1 168 ? -15.18 -14.172 3.744 1 98.12 168 HIS A N 1
ATOM 1355 C CA . HIS A 1 168 ? -16.031 -14.227 4.922 1 98.12 168 HIS A CA 1
ATOM 1356 C C . HIS A 1 168 ? -16.141 -15.648 5.473 1 98.12 168 HIS A C 1
ATOM 1358 O O . HIS A 1 168 ? -15.953 -15.867 6.672 1 98.12 168 HIS A O 1
ATOM 1364 N N . VAL A 1 169 ? -16.359 -16.609 4.609 1 98.25 169 VAL A N 1
ATOM 1365 C CA . VAL A 1 169 ? -16.547 -18 5.023 1 98.25 169 VAL A CA 1
ATOM 1366 C C . VAL A 1 169 ? -15.289 -18.516 5.711 1 98.25 169 VAL A C 1
ATOM 1368 O O . VAL A 1 169 ? -15.375 -19.219 6.719 1 98.25 169 VAL A O 1
ATOM 1371 N N . TYR A 1 170 ? -14.148 -18.094 5.258 1 98.25 170 TYR A N 1
ATOM 1372 C CA . TYR A 1 170 ? -12.914 -18.672 5.781 1 98.25 170 TYR A CA 1
ATOM 1373 C C . TYR A 1 170 ? -12.219 -17.703 6.73 1 98.25 170 TYR A C 1
ATOM 1375 O O . TYR A 1 170 ? -11.086 -17.953 7.164 1 98.25 170 TYR A O 1
ATOM 1383 N N . ASP A 1 171 ? -12.82 -16.562 7.004 1 98 171 ASP A N 1
ATOM 1384 C CA . ASP A 1 171 ? -12.289 -15.555 7.91 1 98 171 ASP A CA 1
ATOM 1385 C C . ASP A 1 171 ? -10.859 -15.164 7.527 1 98 171 ASP A C 1
ATOM 1387 O O . ASP A 1 171 ? -9.977 -15.117 8.383 1 98 171 ASP A O 1
ATOM 1391 N N . LEU A 1 172 ? -10.641 -14.938 6.242 1 98.5 172 LEU A N 1
ATOM 1392 C CA . LEU A 1 172 ? -9.297 -14.75 5.699 1 98.5 172 LEU A CA 1
ATOM 1393 C C . LEU A 1 172 ? -8.664 -13.477 6.234 1 98.5 172 LEU A C 1
ATOM 1395 O O . LEU A 1 172 ? -7.465 -13.438 6.512 1 98.5 172 LEU A O 1
ATOM 1399 N N . ALA A 1 173 ? -9.477 -12.414 6.422 1 97.44 173 ALA A N 1
ATOM 1400 C CA . ALA A 1 173 ? -8.961 -11.102 6.793 1 97.44 173 ALA A CA 1
ATOM 1401 C C . ALA A 1 173 ? -8.352 -11.125 8.195 1 97.44 173 ALA A C 1
ATOM 1403 O O . ALA A 1 173 ? -7.602 -10.227 8.57 1 97.44 173 ALA A O 1
ATOM 1404 N N . ASN A 1 174 ? -8.656 -12.148 8.984 1 97.06 174 ASN A N 1
ATOM 1405 C CA . ASN A 1 174 ? -8.07 -12.297 10.312 1 97.06 174 ASN A CA 1
ATOM 1406 C C . ASN A 1 174 ? -6.906 -13.281 10.312 1 97.06 174 ASN A C 1
ATOM 1408 O O . ASN A 1 174 ? -6.215 -13.438 11.312 1 97.06 174 ASN A O 1
ATOM 1412 N N . LYS A 1 175 ? -6.656 -13.914 9.148 1 97.69 175 LYS A N 1
ATOM 1413 C CA . LYS A 1 175 ? -5.594 -14.914 9.062 1 97.69 175 LYS A CA 1
ATOM 1414 C C . LYS A 1 175 ? -4.371 -14.352 8.336 1 97.69 175 LYS A C 1
ATOM 1416 O O . LYS A 1 175 ? -3.236 -14.711 8.656 1 97.69 175 LYS A O 1
ATOM 1421 N N . CYS A 1 176 ? -4.645 -13.539 7.391 1 98.5 176 CYS A N 1
ATOM 1422 C CA . CYS A 1 176 ? -3.59 -13.023 6.527 1 98.5 176 CYS A CA 1
ATOM 1423 C C . CYS A 1 176 ? -3.99 -11.688 5.922 1 98.5 176 CYS A C 1
ATOM 1425 O O . CYS A 1 176 ? -5.047 -11.141 6.246 1 98.5 176 CYS A O 1
ATOM 1427 N N . LYS A 1 177 ? -3.137 -11.094 5.148 1 98.62 177 LYS A N 1
ATOM 1428 C CA . LYS A 1 177 ? -3.502 -9.93 4.344 1 98.62 177 LYS A CA 1
ATOM 1429 C C . LYS A 1 177 ? -4.379 -10.336 3.16 1 98.62 177 LYS A C 1
ATOM 1431 O O . LYS A 1 177 ? -4.172 -11.391 2.561 1 98.62 177 LYS A O 1
ATOM 1436 N N . VAL A 1 178 ? -5.371 -9.5 2.854 1 98.88 178 VAL A N 1
ATOM 1437 C CA . VAL A 1 178 ? -6.297 -9.805 1.768 1 98.88 178 VAL A CA 1
ATOM 1438 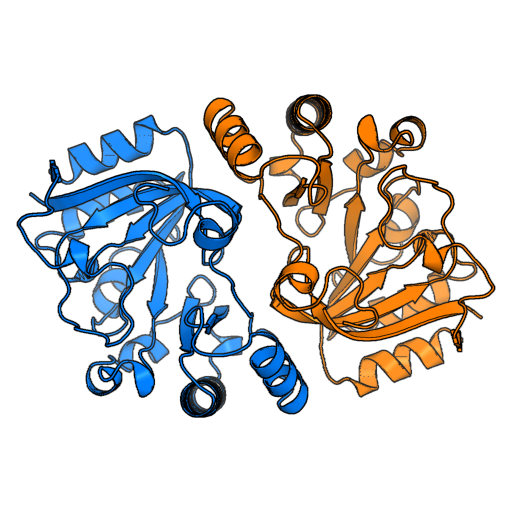C C . VAL A 1 178 ? -6.367 -8.617 0.808 1 98.88 178 VAL A C 1
ATOM 1440 O O . VAL A 1 178 ? -6.625 -7.484 1.228 1 98.88 178 VAL A O 1
ATOM 1443 N N . TYR A 1 179 ? -6.109 -8.898 -0.458 1 98.88 179 TYR A N 1
ATOM 1444 C CA . TYR A 1 179 ? -6.074 -7.848 -1.472 1 98.88 179 TYR A CA 1
ATOM 1445 C C . TYR A 1 179 ? -7.094 -8.117 -2.57 1 98.88 179 TYR A C 1
ATOM 1447 O O . TYR A 1 179 ? -7.25 -9.258 -3.016 1 98.88 179 TYR A O 1
ATOM 1455 N N . LEU A 1 180 ? -7.848 -7.098 -2.943 1 98.88 180 LEU A N 1
ATOM 1456 C CA . LEU A 1 180 ? -8.648 -7.07 -4.164 1 98.88 180 LEU A CA 1
ATOM 1457 C C . LEU A 1 180 ? -7.898 -6.355 -5.285 1 98.88 180 LEU A C 1
ATOM 1459 O O . LEU A 1 180 ? -7.531 -5.188 -5.145 1 98.88 180 LEU A O 1
ATOM 1463 N N . SER A 1 181 ? -7.66 -7.062 -6.344 1 98.19 181 SER A N 1
ATOM 1464 C CA . SER A 1 181 ? -6.895 -6.527 -7.465 1 98.19 181 SER A CA 1
ATOM 1465 C C . SER A 1 181 ? -7.727 -6.504 -8.742 1 98.19 181 SER A C 1
ATOM 1467 O O . SER A 1 181 ? -7.902 -7.535 -9.398 1 98.19 181 SER A O 1
ATOM 1469 N N . PRO A 1 182 ? -8.188 -5.352 -9.188 1 97.56 182 PRO A N 1
ATOM 1470 C CA . PRO A 1 182 ? -9.039 -5.281 -10.375 1 97.56 182 PRO A CA 1
ATOM 1471 C C . PRO A 1 182 ? -8.289 -5.602 -11.664 1 97.56 182 PRO A C 1
ATOM 1473 O O . PRO A 1 182 ? -7.113 -5.238 -11.805 1 97.56 182 PRO A O 1
ATOM 1476 N N . VAL A 1 183 ? -8.945 -6.312 -12.508 1 95.12 183 VAL A N 1
ATOM 1477 C CA . VAL A 1 183 ? -8.453 -6.406 -13.875 1 95.12 183 VAL A CA 1
ATOM 1478 C C . VAL A 1 183 ? -8.648 -5.066 -14.586 1 95.12 183 VAL A C 1
ATOM 1480 O O . VAL A 1 183 ? -9.781 -4.602 -14.75 1 95.12 183 VAL A O 1
ATOM 1483 N N . THR A 1 184 ? -7.57 -4.531 -14.977 1 89.06 184 THR A N 1
ATOM 1484 C CA . THR A 1 184 ? -7.598 -3.195 -15.57 1 89.06 184 THR A CA 1
ATOM 1485 C C . THR A 1 184 ? -8.562 -3.146 -16.75 1 89.06 184 THR A C 1
ATOM 1487 O O . THR A 1 184 ? -8.484 -3.977 -17.656 1 89.06 184 THR A O 1
ATOM 1490 N N . GLY A 1 185 ? -9.492 -2.229 -16.75 1 89.94 185 GLY A N 1
ATOM 1491 C CA . GLY A 1 185 ? -10.414 -2.016 -17.859 1 89.94 185 GLY A CA 1
ATOM 1492 C C . GLY A 1 185 ? -11.664 -2.871 -17.766 1 89.94 185 GLY A C 1
ATOM 1493 O O . GLY A 1 185 ? -12.625 -2.643 -18.5 1 89.94 185 GLY A O 1
ATOM 1494 N N . ASN A 1 186 ? -11.719 -3.82 -16.891 1 94.81 186 ASN A N 1
ATOM 1495 C CA . ASN A 1 186 ? -12.844 -4.742 -16.812 1 94.81 186 ASN A CA 1
ATOM 1496 C C . ASN A 1 186 ? -13.867 -4.297 -15.781 1 94.81 186 ASN A C 1
ATOM 1498 O O . ASN A 1 186 ? -15.062 -4.566 -15.922 1 94.81 186 ASN A O 1
ATOM 1502 N N . ILE A 1 187 ? -13.375 -3.693 -14.711 1 96.75 187 ILE A N 1
ATOM 1503 C CA . ILE A 1 187 ? -14.242 -3.244 -13.625 1 96.75 187 ILE A CA 1
ATOM 1504 C C . ILE A 1 187 ? -13.75 -1.894 -13.102 1 96.75 187 ILE A C 1
ATOM 1506 O O . ILE A 1 187 ? -12.547 -1.653 -13.016 1 96.75 187 ILE A O 1
ATOM 1510 N N . GLU A 1 188 ? -14.656 -1.037 -12.734 1 96.94 188 GLU A N 1
ATOM 1511 C CA . GLU A 1 188 ? -14.305 0.257 -12.164 1 96.94 188 GLU A CA 1
ATOM 1512 C C . GLU A 1 188 ? -13.914 0.12 -10.695 1 96.94 188 GLU A C 1
ATOM 1514 O O . GLU A 1 188 ? -14.648 -0.481 -9.906 1 96.94 188 GLU A O 1
ATOM 1519 N N . MET A 1 189 ? -12.852 0.701 -10.352 1 97.75 189 MET A N 1
ATOM 1520 C CA . MET A 1 189 ? -12.367 0.63 -8.977 1 97.75 189 MET A CA 1
ATOM 1521 C C . MET A 1 189 ? -13.367 1.276 -8.016 1 97.75 189 MET A C 1
ATOM 1523 O O . MET A 1 189 ? -13.508 0.839 -6.875 1 97.75 189 MET A O 1
ATOM 1527 N N . SER A 1 190 ? -14.07 2.312 -8.531 1 97.94 190 SER A N 1
ATOM 1528 C CA . SER A 1 190 ? -15.07 2.961 -7.695 1 97.94 190 SER A CA 1
ATOM 1529 C C . SER A 1 190 ? -16.172 1.986 -7.301 1 97.94 190 SER A C 1
ATOM 1531 O O . SER A 1 190 ? -16.719 2.072 -6.199 1 97.94 190 SER A O 1
ATOM 1533 N N . ASP A 1 191 ? -16.5 1.024 -8.188 1 98.31 191 ASP A N 1
ATOM 1534 C CA . ASP A 1 191 ? -17.5 0 -7.871 1 98.31 191 ASP A CA 1
ATOM 1535 C C . ASP A 1 191 ? -17 -0.921 -6.758 1 98.31 191 ASP A C 1
ATOM 1537 O O . ASP A 1 191 ? -17.781 -1.325 -5.891 1 98.31 191 ASP A O 1
ATOM 1541 N N . ILE A 1 192 ? -15.742 -1.215 -6.801 1 98.75 192 ILE A N 1
ATOM 1542 C CA . ILE A 1 192 ? -15.148 -2.055 -5.766 1 98.75 192 ILE A CA 1
ATOM 1543 C C . ILE A 1 192 ? -15.211 -1.335 -4.418 1 98.75 192 ILE A C 1
ATOM 1545 O O . ILE A 1 192 ? -15.602 -1.926 -3.41 1 98.75 192 ILE A O 1
ATOM 1549 N N . VAL A 1 193 ? -14.891 -0.057 -4.414 1 98.69 193 VAL A N 1
ATOM 1550 C CA . VAL A 1 193 ? -14.898 0.732 -3.188 1 98.69 193 VAL A CA 1
ATOM 1551 C C . VAL A 1 193 ? -16.312 0.759 -2.605 1 98.69 193 VAL A C 1
ATOM 1553 O O . VAL A 1 193 ? -16.5 0.55 -1.405 1 98.69 193 VAL A O 1
ATOM 1556 N N . GLU A 1 194 ? -17.312 1.01 -3.424 1 98.5 194 GLU A N 1
ATOM 1557 C CA . GLU A 1 194 ? -18.703 1.043 -2.959 1 98.5 194 GLU A CA 1
ATOM 1558 C C . GLU A 1 194 ? -19.109 -0.303 -2.375 1 98.5 194 GLU A C 1
ATOM 1560 O O . GLU A 1 194 ? -19.812 -0.355 -1.359 1 98.5 194 GLU A O 1
ATOM 1565 N N . PHE A 1 195 ? -18.719 -1.335 -3.061 1 98.81 195 PHE A N 1
ATOM 1566 C CA . PHE A 1 195 ? -19.016 -2.672 -2.561 1 98.81 195 PHE A CA 1
ATOM 1567 C C . PHE A 1 195 ? -18.359 -2.898 -1.201 1 98.81 195 PHE A C 1
ATOM 1569 O O . PHE A 1 195 ? -19 -3.42 -0.283 1 98.81 195 PHE A O 1
ATOM 1576 N N . MET A 1 196 ? -17.062 -2.51 -1.045 1 98.81 196 MET A N 1
ATOM 1577 C CA . MET A 1 196 ? -16.344 -2.635 0.219 1 98.81 196 MET A CA 1
ATOM 1578 C C . MET A 1 196 ? -17.062 -1.884 1.333 1 98.81 196 MET A C 1
ATOM 1580 O O . MET A 1 196 ? -17.188 -2.385 2.453 1 98.81 196 MET A O 1
ATOM 1584 N N . LYS A 1 197 ? -17.516 -0.666 1.02 1 98.5 197 LYS A N 1
ATOM 1585 C CA . LYS A 1 197 ? -18.25 0.131 1.995 1 98.5 197 LYS A CA 1
ATOM 1586 C C . LYS A 1 197 ? -19.531 -0.575 2.422 1 98.5 197 LYS A C 1
ATOM 1588 O O . LYS A 1 197 ? -19.812 -0.707 3.617 1 98.5 197 LYS A O 1
ATOM 1593 N N . ASP A 1 198 ? -20.25 -1.055 1.423 1 98.25 198 ASP A N 1
ATOM 1594 C CA . ASP A 1 198 ? -21.547 -1.691 1.655 1 98.25 198 ASP A CA 1
ATOM 1595 C C . ASP A 1 198 ? -21.391 -2.922 2.549 1 98.25 198 ASP A C 1
ATOM 1597 O O . ASP A 1 198 ? -22.25 -3.188 3.395 1 98.25 198 ASP A O 1
ATOM 1601 N N . LYS A 1 199 ? -20.297 -3.617 2.367 1 98.12 199 LYS A N 1
ATOM 1602 C CA . LYS A 1 199 ? -20.125 -4.879 3.08 1 98.12 199 LYS A CA 1
ATOM 1603 C C . LYS A 1 199 ? -19.219 -4.703 4.297 1 98.12 199 LYS A C 1
ATOM 1605 O O . LYS A 1 199 ? -18.906 -5.672 4.988 1 98.12 199 LYS A O 1
ATOM 1610 N N . ASN A 1 200 ? -18.781 -3.467 4.559 1 97.06 200 ASN A N 1
ATOM 1611 C CA . ASN A 1 200 ? -17.891 -3.17 5.668 1 97.06 200 ASN A CA 1
ATOM 1612 C C . ASN A 1 200 ? -16.656 -4.066 5.652 1 97.06 200 ASN A C 1
ATOM 1614 O O . ASN A 1 200 ? -16.312 -4.688 6.66 1 97.06 200 ASN A O 1
ATOM 1618 N N . MET A 1 201 ? -16.031 -4.184 4.523 1 97.88 201 MET A N 1
ATOM 1619 C CA . MET A 1 201 ? -14.859 -5.055 4.367 1 97.88 201 MET A CA 1
ATOM 1620 C C . MET A 1 201 ? -13.625 -4.426 4.996 1 97.88 201 MET A C 1
ATOM 1622 O O . MET A 1 201 ? -12.68 -4.07 4.289 1 97.88 201 MET A O 1
ATOM 1626 N N . ASN A 1 202 ? -13.633 -4.547 6.27 1 95.19 202 ASN A N 1
ATOM 1627 C CA . ASN A 1 202 ? -12.477 -4.043 7.004 1 95.19 202 ASN A CA 1
ATOM 1628 C C . ASN A 1 202 ? -11.25 -4.926 6.793 1 95.19 202 ASN A C 1
ATOM 1630 O O . ASN A 1 202 ? -11.383 -6.117 6.52 1 95.19 202 ASN A O 1
ATOM 1634 N N . LYS A 1 203 ? -10.078 -4.48 6.793 1 95.44 203 LYS A N 1
ATOM 1635 C CA . LYS A 1 203 ? -8.812 -5.203 6.73 1 95.44 203 LYS A CA 1
ATOM 1636 C C . LYS A 1 203 ? -8.602 -5.828 5.355 1 95.44 203 LYS A C 1
ATOM 1638 O O . LYS A 1 203 ? -7.859 -6.797 5.215 1 95.44 203 LYS A O 1
ATOM 1643 N N . VAL A 1 204 ? -9.477 -5.496 4.383 1 98.62 204 VAL A N 1
ATOM 1644 C CA . VAL A 1 204 ? -9.297 -5.863 2.98 1 98.62 204 VAL A CA 1
ATOM 1645 C C . VAL A 1 204 ? -8.797 -4.66 2.189 1 98.62 204 VAL A C 1
ATOM 1647 O O . VAL A 1 204 ? -9.305 -3.547 2.352 1 98.62 204 VAL A O 1
ATOM 1650 N N . ARG A 1 205 ? -7.855 -4.902 1.319 1 98.62 205 ARG A N 1
ATOM 1651 C CA . ARG A 1 205 ? -7.203 -3.793 0.629 1 98.62 205 ARG A CA 1
ATOM 1652 C C . ARG A 1 205 ? -7.492 -3.834 -0.868 1 98.62 205 ARG A C 1
ATOM 1654 O O . ARG A 1 205 ? -7.359 -4.883 -1.502 1 98.62 205 ARG A O 1
ATOM 1661 N N . LEU A 1 206 ? -7.961 -2.721 -1.367 1 98.75 206 LEU A N 1
ATOM 1662 C CA . LEU A 1 206 ? -7.941 -2.508 -2.811 1 98.75 206 LEU A CA 1
ATOM 1663 C C . LEU A 1 206 ? -6.531 -2.193 -3.295 1 98.75 206 LEU A C 1
ATOM 1665 O O . LEU A 1 206 ? -5.902 -1.249 -2.814 1 98.75 206 LEU A O 1
ATOM 1669 N N . GLN A 1 207 ? -6.066 -3.018 -4.164 1 97.56 207 GLN A N 1
ATOM 1670 C CA . GLN A 1 207 ? -4.703 -2.859 -4.664 1 97.56 207 GLN A CA 1
ATOM 1671 C C . GLN A 1 207 ? -4.699 -2.535 -6.156 1 97.56 207 GLN A C 1
ATOM 1673 O O . GLN A 1 207 ? -5.348 -3.219 -6.949 1 97.56 207 GLN A O 1
ATOM 1678 N N . VAL A 1 208 ? -3.938 -1.479 -6.5 1 95.19 208 VAL A N 1
ATOM 1679 C CA . VAL A 1 208 ? -3.682 -1.207 -7.91 1 95.19 208 VAL A CA 1
ATOM 1680 C C . VAL A 1 208 ? -2.328 -1.79 -8.312 1 95.19 208 VAL A C 1
ATOM 1682 O O . VAL A 1 208 ? -1.513 -2.131 -7.453 1 95.19 208 VAL A O 1
ATOM 1685 N N . GLN A 1 209 ? -2.158 -1.965 -9.562 1 94.94 209 GLN A N 1
ATOM 1686 C CA . GLN A 1 209 ? -0.854 -2.346 -10.094 1 94.94 209 GLN A CA 1
ATOM 1687 C C . GLN A 1 209 ? -0.009 -1.115 -10.414 1 94.94 209 GLN A C 1
ATOM 1689 O O . GLN A 1 209 ? -0.122 -0.541 -11.5 1 94.94 209 GLN A O 1
ATOM 1694 N N . LEU A 1 210 ? 0.848 -0.81 -9.477 1 96 210 LEU A N 1
ATOM 1695 C CA . LEU A 1 210 ? 1.61 0.432 -9.539 1 96 210 LEU A CA 1
ATOM 1696 C C . LEU A 1 210 ? 2.396 0.522 -10.844 1 96 210 LEU A C 1
ATOM 1698 O O . LEU A 1 210 ? 2.49 1.596 -11.445 1 96 210 LEU A O 1
ATOM 1702 N N . HIS A 1 211 ? 2.928 -0.643 -11.328 1 95.31 211 HIS A N 1
ATOM 1703 C CA . HIS A 1 211 ? 3.744 -0.638 -12.531 1 95.31 211 HIS A CA 1
ATOM 1704 C C . HIS A 1 211 ? 2.92 -0.244 -13.758 1 95.31 211 HIS A C 1
ATOM 1706 O O . HIS A 1 211 ? 3.457 0.296 -14.727 1 95.31 211 HIS A O 1
ATOM 1712 N N . LYS A 1 212 ? 1.605 -0.417 -13.719 1 93.75 212 LYS A N 1
ATOM 1713 C CA . LYS A 1 212 ? 0.737 -0.031 -14.828 1 93.75 212 LYS A CA 1
ATOM 1714 C C . LYS A 1 212 ? 0.353 1.442 -14.734 1 93.75 212 LYS A C 1
ATOM 1716 O O . LYS A 1 212 ? -0.169 2.012 -15.695 1 93.75 212 LYS A O 1
ATOM 1721 N N . ILE A 1 213 ? 0.561 2.023 -13.578 1 93.88 213 ILE A N 1
ATOM 1722 C CA . ILE A 1 213 ? 0.322 3.449 -13.383 1 93.88 213 ILE A CA 1
ATOM 1723 C C . ILE A 1 213 ? 1.562 4.242 -13.789 1 93.88 213 ILE A C 1
ATOM 1725 O O . ILE A 1 213 ? 1.451 5.297 -14.414 1 93.88 213 ILE A O 1
ATOM 1729 N N . ILE A 1 214 ? 2.717 3.688 -13.508 1 96.5 214 ILE A N 1
ATOM 1730 C CA . ILE A 1 214 ? 3.99 4.371 -13.703 1 96.5 214 ILE A CA 1
ATOM 1731 C C . ILE A 1 214 ? 4.41 4.289 -15.164 1 96.5 214 ILE A C 1
ATOM 1733 O O . ILE A 1 214 ? 4.93 5.258 -15.727 1 96.5 214 ILE A O 1
ATOM 1737 N N . TRP A 1 215 ? 4.184 3.127 -15.773 1 96.25 215 TRP A N 1
ATOM 1738 C CA . TRP A 1 215 ? 4.629 2.869 -17.141 1 96.25 215 TRP A CA 1
ATOM 1739 C C . TRP A 1 215 ? 3.457 2.461 -18.031 1 96.25 215 TRP A C 1
ATOM 1741 O O . TRP A 1 215 ? 2.344 2.254 -17.547 1 96.25 215 TRP A O 1
ATOM 1751 N N . ASP A 1 216 ? 3.781 2.305 -19.344 1 92.38 216 ASP A N 1
ATOM 1752 C CA . ASP A 1 216 ? 2.781 1.778 -20.266 1 92.38 216 ASP A CA 1
ATOM 1753 C C . ASP A 1 216 ? 2.334 0.378 -19.844 1 92.38 216 ASP A C 1
ATOM 1755 O O . ASP A 1 216 ? 3.15 -0.437 -19.422 1 92.38 216 ASP A O 1
ATOM 1759 N N . LYS A 1 217 ? 1.092 0.064 -20.031 1 85.25 217 LYS A N 1
ATOM 1760 C CA . LYS A 1 217 ? 0.496 -1.186 -19.562 1 85.25 217 LYS A CA 1
ATOM 1761 C C . LYS A 1 217 ? 1.197 -2.393 -20.188 1 85.25 217 LYS A C 1
ATOM 1763 O O . LYS A 1 217 ? 1.206 -3.479 -19.609 1 85.25 217 LYS A O 1
ATOM 1768 N N . ASP A 1 218 ? 1.857 -2.139 -21.297 1 85.81 218 ASP A N 1
ATOM 1769 C CA . ASP A 1 218 ? 2.463 -3.268 -22 1 85.81 218 ASP A CA 1
ATOM 1770 C C . ASP A 1 218 ? 3.979 -3.279 -21.812 1 85.81 218 ASP A C 1
ATOM 1772 O O . ASP A 1 218 ? 4.672 -4.121 -22.391 1 85.81 218 ASP A O 1
ATOM 1776 N N . ALA A 1 219 ? 4.449 -2.398 -20.984 1 90.12 219 ALA A N 1
ATOM 1777 C CA . ALA A 1 219 ? 5.891 -2.354 -20.75 1 90.12 219 ALA A CA 1
ATOM 1778 C C . ALA A 1 219 ? 6.363 -3.6 -20.016 1 90.12 219 ALA A C 1
ATOM 1780 O O . ALA A 1 219 ? 5.691 -4.07 -19.078 1 90.12 219 ALA A O 1
ATOM 1781 N N . ARG A 1 220 ? 7.5 -4.176 -20.422 1 88.88 220 ARG A N 1
ATOM 1782 C CA . ARG A 1 220 ? 8.094 -5.336 -19.75 1 88.88 220 ARG A CA 1
ATOM 1783 C C . ARG A 1 220 ? 9.344 -4.941 -18.969 1 88.88 220 ARG A C 1
ATOM 1785 O O . ARG A 1 220 ? 9.977 -3.93 -19.281 1 88.88 220 ARG A O 1
ATOM 1792 N N . GLY A 1 221 ? 9.648 -5.664 -18 1 90.5 221 GLY A N 1
ATOM 1793 C CA . GLY A 1 221 ? 10.875 -5.438 -17.25 1 90.5 221 GLY A CA 1
ATOM 1794 C C . GLY A 1 221 ? 10.836 -4.18 -16.406 1 90.5 221 GLY A C 1
ATOM 1795 O O . GLY A 1 221 ? 11.859 -3.514 -16.234 1 90.5 221 GLY A O 1
ATOM 1796 N N . VAL A 1 222 ? 9.609 -3.842 -16.125 1 91.12 222 VAL A N 1
ATOM 1797 C CA . VAL A 1 222 ? 9.469 -2.646 -15.297 1 91.12 222 VAL A CA 1
ATOM 1798 C C . VAL A 1 222 ? 8.688 -2.986 -14.023 1 91.12 222 VAL A C 1
ATOM 1800 O O . VAL A 1 222 ? 7.945 -3.967 -13.984 1 91.12 222 VAL A O 1
ATOM 1803 N N . MET B 1 1 ? -15.742 23.328 19.625 1 95.19 1 MET B N 1
ATOM 1804 C CA . MET B 1 1 ? -16.281 22.859 18.359 1 95.19 1 MET B CA 1
ATOM 1805 C C . MET B 1 1 ? -15.195 22.828 17.281 1 95.19 1 MET B C 1
ATOM 1807 O O . MET B 1 1 ? -14.273 23.641 17.312 1 95.19 1 MET B O 1
ATOM 1811 N N . PHE B 1 2 ? -15.297 21.812 16.469 1 97.25 2 PHE B N 1
ATOM 1812 C CA . PHE B 1 2 ? -14.383 21.703 15.344 1 97.25 2 PHE B CA 1
ATOM 1813 C C . PHE B 1 2 ? -15.062 22.125 14.047 1 97.25 2 PHE B C 1
ATOM 1815 O O . PHE B 1 2 ? -16.219 21.781 13.812 1 97.25 2 PHE B O 1
ATOM 1822 N N . ASN B 1 3 ? -14.383 22.953 13.32 1 97.12 3 ASN B N 1
ATOM 1823 C CA . ASN B 1 3 ? -14.828 23.281 11.969 1 97.12 3 ASN B CA 1
ATOM 1824 C C . ASN B 1 3 ? -14.477 22.172 10.984 1 97.12 3 ASN B C 1
ATOM 1826 O O . ASN B 1 3 ? -13.305 21.938 10.695 1 97.12 3 ASN B O 1
ATOM 1830 N N . ILE B 1 4 ? -15.516 21.516 10.453 1 97.81 4 ILE B N 1
ATOM 1831 C CA . ILE B 1 4 ? -15.312 20.359 9.578 1 97.81 4 ILE B CA 1
ATOM 1832 C C . ILE B 1 4 ? -15.586 20.766 8.1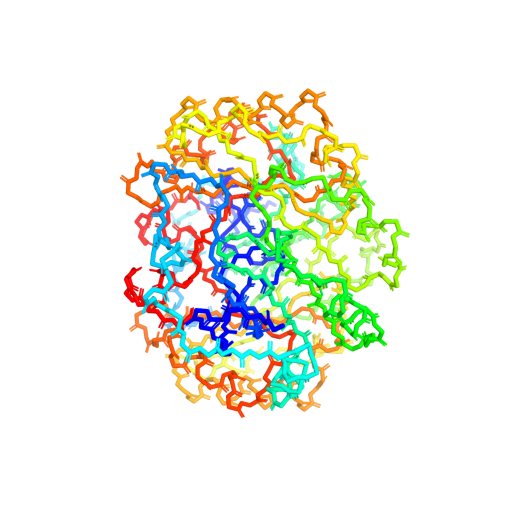25 1 97.81 4 ILE B C 1
ATOM 1834 O O . ILE B 1 4 ? -16.672 21.234 7.801 1 97.81 4 ILE B O 1
ATOM 1838 N N . ILE B 1 5 ? -14.57 20.594 7.281 1 97.56 5 ILE B N 1
ATOM 1839 C CA . ILE B 1 5 ? -14.719 20.844 5.848 1 97.56 5 ILE B CA 1
ATOM 1840 C C . ILE B 1 5 ? -15.523 19.703 5.215 1 97.56 5 ILE B C 1
ATOM 1842 O O . ILE B 1 5 ? -16.453 19.953 4.434 1 97.56 5 ILE B O 1
ATOM 1846 N N . GLU B 1 6 ? -15.164 18.469 5.539 1 96.94 6 GLU B N 1
ATOM 1847 C CA . GLU B 1 6 ? -15.867 17.281 5.082 1 96.94 6 GLU B CA 1
ATOM 1848 C C . GLU B 1 6 ? -15.578 16.078 5.98 1 96.94 6 GLU B C 1
ATOM 1850 O O . GLU B 1 6 ? -14.531 16.031 6.633 1 96.94 6 GLU B O 1
ATOM 1855 N N . LYS B 1 7 ? -16.453 15.25 6.109 1 98.19 7 LYS B N 1
ATOM 1856 C CA . LYS B 1 7 ? -16.312 13.914 6.688 1 98.19 7 LYS B CA 1
ATOM 1857 C C . LYS B 1 7 ? -16.938 12.859 5.781 1 98.19 7 LYS B C 1
ATOM 1859 O O . LYS B 1 7 ? -17.969 13.094 5.168 1 98.19 7 LYS B O 1
ATOM 1864 N N . PHE B 1 8 ? -16.234 11.781 5.566 1 98.19 8 PHE B N 1
ATOM 1865 C CA . PHE B 1 8 ? -16.734 10.781 4.629 1 98.19 8 PHE B CA 1
ATOM 1866 C C . PHE B 1 8 ? -16.078 9.43 4.875 1 98.19 8 PHE B C 1
ATOM 1868 O O . PHE B 1 8 ? -15.062 9.344 5.582 1 98.19 8 PHE B O 1
ATOM 1875 N N . LEU B 1 9 ? -16.719 8.383 4.383 1 98.56 9 LEU B N 1
ATOM 1876 C CA . LEU B 1 9 ? -16.203 7.023 4.344 1 98.56 9 LEU B CA 1
ATOM 1877 C C . LEU B 1 9 ? -15.664 6.688 2.953 1 98.56 9 LEU B C 1
ATOM 1879 O O . LEU B 1 9 ? -16.328 6.934 1.949 1 98.56 9 LEU B O 1
ATOM 1883 N N . SER B 1 10 ? -14.406 6.188 2.867 1 98.31 10 SER B N 1
ATOM 1884 C CA . SER B 1 10 ? -13.805 5.781 1.601 1 98.31 10 SER B CA 1
ATOM 1885 C C . SER B 1 10 ? -12.609 4.867 1.823 1 98.31 10 SER B C 1
ATOM 1887 O O . SER B 1 10 ? -12.383 4.395 2.938 1 98.31 10 SER B O 1
ATOM 1889 N N . VAL B 1 11 ? -11.914 4.543 0.761 1 98.12 11 VAL B N 1
ATOM 1890 C CA . VAL B 1 11 ? -10.633 3.857 0.887 1 98.12 11 VAL B CA 1
ATOM 1891 C C . VAL B 1 11 ? -9.523 4.875 1.152 1 98.12 11 VAL B C 1
ATOM 1893 O O . VAL B 1 11 ? -9.523 5.961 0.567 1 98.12 11 VAL B O 1
ATOM 1896 N N . ASP B 1 12 ? -8.719 4.523 2.059 1 97.94 12 ASP B N 1
ATOM 1897 C CA . ASP B 1 12 ? -7.535 5.352 2.264 1 97.94 12 ASP B CA 1
ATOM 1898 C C . ASP B 1 12 ? -6.672 5.398 1.004 1 97.94 12 ASP B C 1
ATOM 1900 O O . ASP B 1 12 ? -6.305 4.355 0.458 1 97.94 12 ASP B O 1
ATOM 1904 N N . GLY B 1 13 ? -6.371 6.586 0.538 1 96.5 13 GLY B N 1
ATOM 1905 C CA . GLY B 1 13 ? -5.602 6.727 -0.687 1 96.5 13 GLY B CA 1
ATOM 1906 C C . GLY B 1 13 ? -4.105 6.805 -0.445 1 96.5 13 GLY B C 1
ATOM 1907 O O . GLY B 1 13 ? -3.314 6.758 -1.39 1 96.5 13 GLY B O 1
ATOM 1908 N N . GLU B 1 14 ? -3.723 6.914 0.78 1 96.38 14 GLU B N 1
ATOM 1909 C CA . GLU B 1 14 ? -2.324 7.121 1.141 1 96.38 14 GLU B CA 1
ATOM 1910 C C . GLU B 1 14 ? -1.989 6.445 2.469 1 96.38 14 GLU B C 1
ATOM 1912 O O . GLU B 1 14 ? -2.887 6.02 3.197 1 96.38 14 GLU B O 1
ATOM 1917 N N . GLY B 1 15 ? -0.684 6.27 2.684 1 96.94 15 GLY B N 1
ATOM 1918 C CA . GLY B 1 15 ? -0.23 5.816 3.988 1 96.94 15 GLY B CA 1
ATOM 1919 C C . GLY B 1 15 ? -0.306 4.312 4.156 1 96.94 15 GLY B C 1
ATOM 1920 O O . GLY B 1 15 ? -0.543 3.584 3.191 1 96.94 15 GLY B O 1
ATOM 1921 N N . PRO B 1 16 ? -0.142 3.857 5.387 1 97.06 16 PRO B N 1
ATOM 1922 C CA . PRO B 1 16 ? -0.007 2.424 5.656 1 97.06 16 PRO B CA 1
ATOM 1923 C C . PRO B 1 16 ? -1.306 1.655 5.426 1 97.06 16 PRO B C 1
ATOM 1925 O O . PRO B 1 16 ? -1.278 0.44 5.215 1 97.06 16 PRO B O 1
ATOM 1928 N N . SER B 1 17 ? -2.441 2.357 5.469 1 97.5 17 SER B N 1
ATOM 1929 C CA . SER B 1 17 ? -3.723 1.682 5.301 1 97.5 17 SER B CA 1
ATOM 1930 C C . SER B 1 17 ? -4.285 1.903 3.9 1 97.5 17 SER B C 1
ATOM 1932 O O . SER B 1 17 ? -5.473 1.687 3.662 1 97.5 17 SER B O 1
ATOM 1934 N N . SER B 1 18 ? -3.4 2.391 3.006 1 97.81 18 SER B N 1
ATOM 1935 C CA . SER B 1 18 ? -3.844 2.611 1.634 1 97.81 18 SER B CA 1
ATOM 1936 C C . SER B 1 18 ? -4.547 1.379 1.074 1 97.81 18 SER B C 1
ATOM 1938 O O . SER B 1 18 ? -4.059 0.257 1.232 1 97.81 18 SER B O 1
ATOM 1940 N N . GLY B 1 19 ? -5.727 1.616 0.577 1 98.38 19 GLY B N 1
ATOM 1941 C CA . GLY B 1 19 ? -6.508 0.537 -0.008 1 98.38 19 GLY B CA 1
ATOM 1942 C C . GLY B 1 19 ? -7.57 -0.005 0.929 1 98.38 19 GLY B C 1
ATOM 1943 O O . GLY B 1 19 ? -8.477 -0.725 0.5 1 98.38 19 GLY B O 1
ATOM 1944 N N . GLU B 1 20 ? -7.461 0.27 2.215 1 98.62 20 GLU B N 1
ATOM 1945 C CA . GLU B 1 20 ? -8.469 -0.151 3.188 1 98.62 20 GLU B CA 1
ATOM 1946 C C . GLU B 1 20 ? -9.5 0.944 3.418 1 98.62 20 GLU B C 1
ATOM 1948 O O . GLU B 1 20 ? -9.234 2.121 3.17 1 98.62 20 GLU B O 1
ATOM 1953 N N . LEU B 1 21 ? -10.641 0.561 3.912 1 98.75 21 LEU B N 1
ATOM 1954 C CA . LEU B 1 21 ? -11.672 1.527 4.27 1 98.75 21 LEU B CA 1
ATOM 1955 C C . LEU B 1 21 ? -11.234 2.379 5.453 1 98.75 21 LEU B C 1
ATOM 1957 O O . LEU B 1 21 ? -10.609 1.874 6.391 1 98.75 21 LEU B O 1
ATOM 1961 N N . ALA B 1 22 ? -11.57 3.646 5.379 1 98.75 22 ALA B N 1
ATOM 1962 C CA . ALA B 1 22 ? -11.273 4.578 6.465 1 98.75 22 ALA B CA 1
ATOM 1963 C C . ALA B 1 22 ? -12.32 5.684 6.539 1 98.75 22 ALA B C 1
ATOM 1965 O O . ALA B 1 22 ? -12.891 6.078 5.516 1 98.75 22 ALA B O 1
ATOM 1966 N N . THR B 1 23 ? -12.602 6.102 7.73 1 98.81 23 THR B N 1
ATOM 1967 C CA . THR B 1 23 ? -13.383 7.312 7.953 1 98.81 23 THR B CA 1
ATOM 1968 C C . THR B 1 23 ? -12.477 8.539 7.973 1 98.81 23 THR B C 1
ATOM 1970 O O . THR B 1 23 ? -11.469 8.562 8.68 1 98.81 23 THR B O 1
ATOM 1973 N N . PHE B 1 24 ? -12.883 9.547 7.227 1 98.75 24 PHE B N 1
ATOM 1974 C CA . PHE B 1 24 ? -12.07 10.758 7.109 1 98.75 24 PHE B CA 1
ATOM 1975 C C . PHE B 1 24 ? -12.75 11.93 7.816 1 98.75 24 PHE B C 1
ATOM 1977 O O . PHE B 1 24 ? -13.945 12.148 7.66 1 98.75 24 PHE B O 1
ATOM 1984 N N . ILE B 1 25 ? -11.969 12.602 8.586 1 98.69 25 ILE B N 1
ATOM 1985 C CA . ILE B 1 25 ? -12.344 13.891 9.156 1 98.69 25 ILE B CA 1
ATOM 1986 C C . ILE B 1 25 ? -11.375 14.969 8.68 1 98.69 25 ILE B C 1
ATOM 1988 O O . ILE B 1 25 ? -10.188 14.938 9.008 1 98.69 25 ILE B O 1
ATOM 1992 N N . ARG B 1 26 ? -11.859 15.859 7.902 1 98.06 26 ARG B N 1
ATOM 1993 C CA . ARG B 1 26 ? -11.047 16.953 7.383 1 98.06 26 ARG B CA 1
ATOM 1994 C C . ARG B 1 26 ? -11.383 18.266 8.086 1 98.06 26 ARG B C 1
ATOM 1996 O O . ARG B 1 26 ? -12.477 18.812 7.914 1 98.06 26 ARG B O 1
ATOM 2003 N N . PHE B 1 27 ? -10.438 18.781 8.797 1 98.12 27 PHE B N 1
ATOM 2004 C CA . PHE B 1 27 ? -10.633 20 9.555 1 98.12 27 PHE B CA 1
ATOM 2005 C C . PHE B 1 27 ? -10.352 21.234 8.695 1 98.12 27 PHE B C 1
ATOM 2007 O O . PHE B 1 27 ? -9.609 21.141 7.711 1 98.12 27 PHE B O 1
ATOM 2014 N N . GLN B 1 28 ? -10.938 22.25 9.117 1 97.31 28 GLN B N 1
ATOM 2015 C CA . GLN B 1 28 ? -10.711 23.516 8.438 1 97.31 28 GLN B CA 1
ATOM 2016 C C . GLN B 1 28 ? -9.438 24.188 8.938 1 97.31 28 GLN B C 1
ATOM 2018 O O . GLN B 1 28 ? -9.164 24.188 10.141 1 97.31 28 GLN B O 1
ATOM 2023 N N . GLY B 1 29 ? -8.688 24.75 8.039 1 96.81 29 GLY B N 1
ATOM 2024 C CA . GLY B 1 29 ? -7.586 25.641 8.391 1 96.81 29 GLY B CA 1
ATOM 2025 C C . GLY B 1 29 ? -6.234 24.953 8.352 1 96.81 29 GLY B C 1
ATOM 2026 O O . GLY B 1 29 ? -6.117 23.781 8.734 1 96.81 29 GLY B O 1
ATOM 2027 N N . CYS B 1 30 ? -5.262 25.656 7.902 1 97.44 30 CYS B N 1
ATOM 2028 C CA . CYS B 1 30 ? -3.875 25.203 7.891 1 97.44 30 CYS B CA 1
ATOM 2029 C C . CYS B 1 30 ? -2.924 26.375 8.156 1 97.44 30 CYS B C 1
ATOM 2031 O O . CYS B 1 30 ? -3.16 27.484 7.688 1 97.44 30 CYS B O 1
ATOM 2033 N N . ASN B 1 31 ? -1.938 26.156 8.883 1 97.88 31 ASN B N 1
ATOM 2034 C CA . ASN B 1 31 ? -0.965 27.203 9.164 1 97.88 31 ASN B CA 1
ATOM 2035 C C . ASN B 1 31 ? 0.092 27.297 8.07 1 97.88 31 ASN B C 1
ATOM 2037 O O . ASN B 1 31 ? 1.01 28.109 8.156 1 97.88 31 ASN B O 1
ATOM 2041 N N . LEU B 1 32 ? 0.071 26.422 7 1 98.25 32 LEU B N 1
ATOM 2042 C CA . LEU B 1 32 ? 0.98 26.469 5.863 1 98.25 32 LEU B CA 1
ATOM 2043 C C . LEU B 1 32 ? 0.233 26.844 4.586 1 98.25 32 LEU B C 1
ATOM 2045 O O . LEU B 1 32 ? -0.999 26.797 4.547 1 98.25 32 LEU B O 1
ATOM 2049 N N . ARG B 1 33 ? 0.958 27.328 3.633 1 97.56 33 ARG B N 1
ATOM 2050 C CA . ARG B 1 33 ? 0.445 27.672 2.312 1 97.56 33 ARG B CA 1
ATOM 2051 C C . ARG B 1 33 ? 1.308 27.062 1.211 1 97.56 33 ARG B C 1
ATOM 2053 O O . ARG B 1 33 ? 1.862 27.797 0.381 1 97.56 33 ARG B O 1
ATOM 2060 N N . CYS B 1 34 ? 1.33 25.75 1.235 1 97.69 34 CYS B N 1
ATOM 2061 C CA . CYS B 1 34 ? 2.17 25.047 0.271 1 97.69 34 CYS B CA 1
ATOM 2062 C C . CYS B 1 34 ? 1.764 25.391 -1.157 1 97.69 34 CYS B C 1
ATOM 2064 O O . CYS B 1 34 ? 0.573 25.484 -1.466 1 97.69 34 CYS B O 1
ATOM 2066 N N . SER B 1 35 ? 2.713 25.516 -2.111 1 97.12 35 SER B N 1
ATOM 2067 C CA . SER B 1 35 ? 2.502 25.984 -3.479 1 97.12 35 SER B CA 1
ATOM 2068 C C . SER B 1 35 ? 1.674 24.969 -4.277 1 97.12 35 SER B C 1
ATOM 2070 O O . SER B 1 35 ? 0.955 25.359 -5.203 1 97.12 35 SER B O 1
ATOM 2072 N N . TRP B 1 36 ? 1.702 23.672 -3.922 1 94.44 36 TRP B N 1
ATOM 2073 C CA . TRP B 1 36 ? 1.039 22.625 -4.699 1 94.44 36 TRP B CA 1
ATOM 2074 C C . TRP B 1 36 ? -0.114 22.016 -3.912 1 94.44 36 TRP B C 1
ATOM 2076 O O . TRP B 1 36 ? -0.499 20.875 -4.156 1 94.44 36 TRP B O 1
ATOM 2086 N N . CYS B 1 37 ? -0.566 22.688 -2.871 1 94 37 CYS B N 1
ATOM 2087 C CA . CYS B 1 37 ? -1.646 22.125 -2.076 1 94 37 CYS B CA 1
ATOM 2088 C C . CYS B 1 37 ? -2.863 21.828 -2.943 1 94 37 CYS B C 1
ATOM 2090 O O . CYS B 1 37 ? -3.336 22.688 -3.682 1 94 37 CYS B O 1
ATOM 2092 N N . ASP B 1 38 ? -3.379 20.609 -2.795 1 88.69 38 ASP B N 1
ATOM 2093 C CA . ASP B 1 38 ? -4.516 20.219 -3.625 1 88.69 38 ASP B CA 1
ATOM 2094 C C . ASP B 1 38 ? -5.824 20.328 -2.848 1 88.69 38 ASP B C 1
ATOM 2096 O O . ASP B 1 38 ? -6.879 19.922 -3.334 1 88.69 38 ASP B O 1
ATOM 2100 N N . THR B 1 39 ? -5.793 20.812 -1.604 1 91.75 39 THR B N 1
ATOM 2101 C CA . THR B 1 39 ? -6.98 20.984 -0.771 1 91.75 39 THR B CA 1
ATOM 2102 C C . THR B 1 39 ? -7.078 22.406 -0.246 1 91.75 39 THR B C 1
ATOM 2104 O O . THR B 1 39 ? -7.391 22.625 0.926 1 91.75 39 THR B O 1
ATOM 2107 N N . VAL B 1 40 ? -6.836 23.344 -1.062 1 92.38 40 VAL B N 1
ATOM 2108 C CA . VAL B 1 40 ? -6.859 24.766 -0.732 1 92.38 40 VAL B CA 1
ATOM 2109 C C . VAL B 1 40 ? -8.227 25.141 -0.164 1 92.38 40 VAL B C 1
ATOM 2111 O O . VAL B 1 40 ? -8.328 26.016 0.689 1 92.38 40 VAL B O 1
ATOM 2114 N N . TYR B 1 41 ? -9.219 24.406 -0.504 1 91.19 41 TYR B N 1
ATOM 2115 C CA . TYR B 1 41 ? -10.57 24.688 -0.044 1 91.19 41 TYR B CA 1
ATOM 2116 C C . TYR B 1 41 ? -10.703 24.438 1.455 1 91.19 41 TYR B C 1
ATOM 2118 O O . TYR B 1 41 ? -11.664 24.891 2.082 1 91.19 41 TYR B O 1
ATOM 2126 N N . SER B 1 42 ? -9.758 23.75 2.02 1 92.31 42 SER B N 1
ATOM 2127 C CA . SER B 1 42 ? -9.812 23.484 3.455 1 92.31 42 SER B CA 1
ATOM 2128 C C . SER B 1 42 ? -9.344 24.688 4.258 1 92.31 42 SER B C 1
ATOM 2130 O O . SER B 1 42 ? -9.547 24.75 5.473 1 92.31 42 SER B O 1
ATOM 2132 N N . TRP B 1 43 ? -8.773 25.688 3.551 1 92.38 43 TRP B N 1
ATOM 2133 C CA . TRP B 1 43 ? -8.234 26.859 4.23 1 92.38 43 TRP B CA 1
ATOM 2134 C C . TRP B 1 43 ? -9.352 27.781 4.688 1 92.38 43 TRP B C 1
ATOM 2136 O O . TRP B 1 43 ? -9.289 28.344 5.785 1 92.38 43 TRP B O 1
ATOM 2146 N N . GLN B 1 44 ? -10.312 27.859 3.879 1 89.81 44 GLN B N 1
ATOM 2147 C CA . GLN B 1 44 ? -11.258 28.969 3.998 1 89.81 44 GLN B CA 1
ATOM 2148 C C . GLN B 1 44 ? -12.461 28.578 4.844 1 89.81 44 GLN B C 1
ATOM 2150 O O . GLN B 1 44 ? -12.992 27.469 4.711 1 89.81 44 GLN B O 1
ATOM 2155 N N . LYS B 1 45 ? -12.883 29.484 5.57 1 91.69 45 LYS B N 1
ATOM 2156 C CA . LYS B 1 45 ? -14.023 29.266 6.453 1 91.69 45 LYS B CA 1
ATOM 2157 C C . LYS B 1 45 ? -15.305 29.062 5.656 1 91.69 45 LYS B C 1
ATOM 2159 O O . LYS B 1 45 ? -16.234 28.406 6.121 1 91.69 45 LYS B O 1
ATOM 2164 N N . GLU B 1 46 ? -15.312 29.578 4.461 1 91.19 46 GLU B N 1
ATOM 2165 C CA . GLU B 1 46 ? -16.5 29.5 3.623 1 91.19 46 GLU B CA 1
ATOM 2166 C C . GLU B 1 46 ? -16.812 28.062 3.232 1 91.19 46 GLU B C 1
ATOM 2168 O O . GLU B 1 46 ? -17.938 27.75 2.818 1 91.19 46 GLU B O 1
ATOM 2173 N N . ASN B 1 47 ? -15.82 27.172 3.367 1 92.31 47 ASN B N 1
ATOM 2174 C CA . ASN B 1 47 ? -16 25.797 2.938 1 92.31 47 ASN B CA 1
ATOM 2175 C C . ASN B 1 47 ? -16.328 24.891 4.113 1 92.31 47 ASN B C 1
ATOM 2177 O O . ASN B 1 47 ? -16.359 23.656 3.969 1 92.31 47 ASN B O 1
ATOM 2181 N N . ILE B 1 48 ? -16.641 25.516 5.23 1 94.06 48 ILE B N 1
ATOM 2182 C CA . ILE B 1 48 ? -17.062 24.734 6.395 1 94.06 48 ILE B CA 1
ATOM 2183 C C . ILE B 1 48 ? -18.438 24.125 6.148 1 94.06 48 ILE B C 1
ATOM 2185 O O . ILE B 1 48 ? -19.406 24.844 5.875 1 94.06 48 ILE B O 1
ATOM 2189 N N . ASN B 1 49 ? -18.469 22.828 6.293 1 94.19 49 ASN B N 1
ATOM 2190 C CA . ASN B 1 49 ? -19.734 22.156 6.078 1 94.19 49 ASN B CA 1
ATOM 2191 C C . ASN B 1 49 ? -20.5 21.969 7.383 1 94.19 49 ASN B C 1
ATOM 2193 O O . ASN B 1 49 ? -21.734 22.016 7.398 1 94.19 49 ASN B O 1
ATOM 2197 N N . GLU B 1 50 ? -19.734 21.719 8.477 1 96.88 50 GLU B N 1
ATOM 2198 C CA . GLU B 1 50 ? -20.375 21.453 9.766 1 96.88 50 GLU B CA 1
ATOM 2199 C C . GLU B 1 50 ? -19.453 21.812 10.922 1 96.88 50 GLU B C 1
ATOM 2201 O O . GLU B 1 50 ? -18.234 21.906 10.742 1 96.88 50 GLU B O 1
ATOM 2206 N N . ARG B 1 51 ? -20.109 22.109 11.992 1 97.62 51 ARG B N 1
ATOM 2207 C CA . ARG B 1 51 ? -19.406 22.281 13.258 1 97.62 51 ARG B CA 1
ATOM 2208 C C . ARG B 1 51 ? -19.797 21.188 14.25 1 97.62 51 ARG B C 1
ATOM 2210 O O . ARG B 1 51 ? -20.969 21 14.547 1 97.62 51 ARG B O 1
ATOM 2217 N N . LEU B 1 52 ? -18.781 20.422 14.664 1 98.19 52 LEU B N 1
ATOM 2218 C CA . LEU B 1 52 ? -19.031 19.266 15.516 1 98.19 52 LEU B CA 1
ATOM 2219 C C . LEU B 1 52 ? -18.156 19.312 16.766 1 98.19 52 LEU B C 1
ATOM 2221 O O . LEU B 1 52 ? -17.031 19.844 16.719 1 98.19 52 LEU B O 1
ATOM 2225 N N . ASN B 1 53 ? -18.656 18.828 17.844 1 98.19 53 ASN B N 1
ATOM 2226 C CA . ASN B 1 53 ? -17.781 18.594 18.984 1 98.19 53 ASN B CA 1
ATOM 2227 C C . ASN B 1 53 ? -17.125 17.219 18.922 1 98.19 53 ASN B C 1
ATOM 2229 O O . ASN B 1 53 ? -17.375 16.438 18 1 98.19 53 ASN B O 1
ATOM 2233 N N . ALA B 1 54 ? -16.281 16.938 19.875 1 98.5 54 ALA B N 1
ATOM 2234 C CA . ALA B 1 54 ? -15.5 15.703 19.859 1 98.5 54 ALA B CA 1
ATOM 2235 C C . ALA B 1 54 ? -16.406 14.477 19.875 1 98.5 54 ALA B C 1
ATOM 2237 O O . ALA B 1 54 ? -16.172 13.516 19.141 1 98.5 54 ALA B O 1
ATOM 2238 N N . LYS B 1 55 ? -17.422 14.5 20.672 1 98.62 55 LYS B N 1
ATOM 2239 C CA . LYS B 1 55 ? -18.328 13.359 20.797 1 98.62 55 LYS B CA 1
ATOM 2240 C C . LYS B 1 55 ? -19.094 13.125 19.484 1 98.62 55 LYS B C 1
ATOM 2242 O O . LYS B 1 55 ? -19.312 11.977 19.094 1 98.62 55 LYS B O 1
ATOM 2247 N N . GLU B 1 56 ? -19.453 14.172 18.859 1 98.75 56 GLU B N 1
ATOM 2248 C CA . GLU B 1 56 ? -20.172 14.055 17.594 1 98.75 56 GLU B CA 1
ATOM 2249 C C . GLU B 1 56 ? -19.281 13.453 16.5 1 98.75 56 GLU B C 1
ATOM 2251 O O . GLU B 1 56 ? -19.75 12.641 15.703 1 98.75 56 GLU B O 1
ATOM 2256 N N . ILE B 1 57 ? -18.062 13.891 16.453 1 98.75 57 ILE B N 1
ATOM 2257 C CA . ILE B 1 57 ? -17.109 13.32 15.5 1 98.75 57 ILE B CA 1
ATOM 2258 C C . ILE B 1 57 ? -16.922 11.836 15.789 1 98.75 57 ILE B C 1
ATOM 2260 O O . ILE B 1 57 ? -16.969 11.008 14.875 1 98.75 57 ILE B O 1
ATOM 2264 N N . TYR B 1 58 ? -16.75 11.523 17.031 1 98.81 58 TYR B N 1
ATOM 2265 C CA . TYR B 1 58 ? -16.578 10.141 17.453 1 98.81 58 TYR B CA 1
ATOM 2266 C C . TYR B 1 58 ? -17.781 9.289 17.062 1 98.81 58 TYR B C 1
ATOM 2268 O O . TYR B 1 58 ? -17.609 8.18 16.547 1 98.81 58 TYR B O 1
ATOM 2276 N N . ASP B 1 59 ? -18.953 9.812 17.281 1 98.81 59 ASP B N 1
ATOM 2277 C CA . ASP B 1 59 ? -20.188 9.094 16.953 1 98.81 59 ASP B CA 1
ATOM 2278 C C . ASP B 1 59 ? -20.266 8.828 15.445 1 98.81 59 ASP B C 1
ATOM 2280 O O . ASP B 1 59 ? -20.688 7.754 15.023 1 98.81 59 ASP B O 1
ATOM 2284 N N . TYR B 1 60 ? -19.906 9.82 14.695 1 98.75 60 TYR B N 1
ATOM 2285 C CA . TYR B 1 60 ? -19.891 9.648 13.242 1 98.75 60 TYR B CA 1
ATOM 2286 C C . TYR B 1 60 ? -18.922 8.539 12.844 1 98.75 60 TYR B C 1
ATOM 2288 O O . TYR B 1 60 ? -19.266 7.668 12.039 1 98.75 60 TYR B O 1
ATOM 2296 N N . ILE B 1 61 ? -17.719 8.555 13.422 1 98.75 61 ILE B N 1
ATOM 2297 C CA . ILE B 1 61 ? -16.703 7.547 13.133 1 98.75 61 ILE B CA 1
ATOM 2298 C C . ILE B 1 61 ? -17.25 6.156 13.445 1 98.75 61 ILE B C 1
ATOM 2300 O O . ILE B 1 61 ? -17.172 5.254 12.609 1 98.75 61 ILE B O 1
ATOM 2304 N N . LYS B 1 62 ? -17.875 6.008 14.562 1 98.5 62 LYS B N 1
ATOM 2305 C CA . LYS B 1 62 ? -18.391 4.711 15 1 98.5 62 LYS B CA 1
ATOM 2306 C C . LYS B 1 62 ? -19.531 4.242 14.109 1 98.5 62 LYS B C 1
ATOM 2308 O O . LYS B 1 62 ? -19.672 3.043 13.859 1 98.5 62 LYS B O 1
ATOM 2313 N N . SER B 1 63 ? -20.297 5.191 13.641 1 98.44 63 SER B N 1
ATOM 2314 C CA . SER B 1 63 ? -21.469 4.848 12.844 1 98.44 63 SER B CA 1
ATOM 2315 C C . SER B 1 63 ? -21.062 4.23 11.508 1 98.44 63 SER B C 1
ATOM 2317 O O . SER B 1 63 ? -21.859 3.529 10.883 1 98.44 63 SER B O 1
ATOM 2319 N N . ASN B 1 64 ? -19.828 4.465 11.055 1 98.06 64 ASN B N 1
ATOM 2320 C CA . ASN B 1 64 ? -19.359 3.953 9.766 1 98.06 64 ASN B CA 1
ATOM 2321 C C . ASN B 1 64 ? -18.922 2.494 9.867 1 98.06 64 ASN B C 1
ATOM 2323 O O . ASN B 1 64 ? -18.766 1.816 8.852 1 98.06 64 ASN B O 1
ATOM 2327 N N . LYS B 1 65 ? -18.609 1.979 11.039 1 97.38 65 LYS B N 1
ATOM 2328 C CA . LYS B 1 65 ? -18.312 0.576 11.32 1 97.38 65 LYS B CA 1
ATOM 2329 C C . LYS B 1 65 ? -17 0.149 10.672 1 97.38 65 LYS B C 1
ATOM 2331 O O . LYS B 1 65 ? -16.875 -0.983 10.195 1 97.38 65 LYS B O 1
ATOM 2336 N N . VAL B 1 66 ? -16.078 1.069 10.469 1 97.44 66 VAL B N 1
ATOM 2337 C CA . VAL B 1 66 ? -14.742 0.746 9.984 1 97.44 66 VAL B CA 1
ATOM 2338 C C . VAL B 1 66 ? -13.711 1.106 11.047 1 97.44 66 VAL B C 1
ATOM 2340 O O . VAL B 1 66 ? -13.953 1.986 11.883 1 97.44 66 VAL B O 1
ATOM 2343 N N . ASN B 1 67 ? -12.609 0.484 11.008 1 97.69 67 ASN B N 1
ATOM 2344 C CA . ASN B 1 67 ? -11.625 0.603 12.086 1 97.69 67 ASN B CA 1
ATOM 2345 C C . ASN B 1 67 ? -10.664 1.758 11.836 1 97.69 67 ASN B C 1
ATOM 2347 O O . ASN B 1 67 ? -10.18 2.381 12.781 1 97.69 67 ASN B O 1
ATOM 2351 N N . ASN B 1 68 ? -10.375 2.045 10.578 1 98.75 68 ASN B N 1
ATOM 2352 C CA . ASN B 1 68 ? -9.398 3.084 10.266 1 98.75 68 ASN B CA 1
ATOM 2353 C C . ASN B 1 68 ? -10.039 4.473 10.289 1 98.75 68 ASN B C 1
ATOM 2355 O O . ASN B 1 68 ? -11.156 4.656 9.812 1 98.75 68 ASN B O 1
ATOM 2359 N N . VAL B 1 69 ? -9.359 5.375 10.875 1 98.88 69 VAL B N 1
ATOM 2360 C CA . VAL B 1 69 ? -9.742 6.781 10.906 1 98.88 69 VAL B CA 1
ATOM 2361 C C . VAL B 1 69 ? -8.57 7.652 10.469 1 98.88 69 VAL B C 1
ATOM 2363 O O . VAL B 1 69 ? -7.438 7.457 10.922 1 98.88 69 VAL B O 1
ATOM 2366 N N . THR B 1 70 ? -8.82 8.523 9.594 1 98.81 70 THR B N 1
ATOM 2367 C CA . THR B 1 70 ? -7.809 9.492 9.172 1 98.81 70 THR B CA 1
ATOM 2368 C C . THR B 1 70 ? -8.242 10.914 9.531 1 98.81 70 THR B C 1
ATOM 2370 O O . THR B 1 70 ? -9.266 11.398 9.039 1 98.81 70 THR B O 1
ATOM 2373 N N . LEU B 1 71 ? -7.539 11.5 10.461 1 98.81 71 LEU B N 1
ATOM 2374 C CA . LEU B 1 71 ? -7.691 12.922 10.742 1 98.81 71 LEU B CA 1
ATOM 2375 C C . LEU B 1 71 ? -6.793 13.75 9.828 1 98.81 71 LEU B C 1
ATOM 2377 O O . LEU B 1 71 ? -5.574 13.586 9.836 1 98.81 71 LEU B O 1
ATOM 2381 N N . THR B 1 72 ? -7.469 14.461 9.031 1 97.81 72 THR B N 1
ATOM 2382 C CA . THR B 1 72 ? -6.766 15.289 8.055 1 97.81 72 THR B CA 1
ATOM 2383 C C . THR B 1 72 ? -7.391 16.672 7.965 1 97.81 72 THR B C 1
ATOM 2385 O O . THR B 1 72 ? -8.094 17.109 8.883 1 97.81 72 THR B O 1
ATOM 2388 N N . GLY B 1 73 ? -7.09 17.359 6.793 1 90.5 73 GLY B N 1
ATOM 2389 C CA . GLY B 1 73 ? -7.664 18.672 6.625 1 90.5 73 GLY B CA 1
ATOM 2390 C C . GLY B 1 73 ? -6.77 19.781 7.148 1 90.5 73 GLY B C 1
ATOM 2391 O O . GLY B 1 73 ? -6.078 19.609 8.156 1 90.5 73 GLY B O 1
ATOM 2392 N N . GLY B 1 74 ? -6.801 20.875 6.586 1 92.62 74 GLY B N 1
ATOM 2393 C CA . GLY B 1 74 ? -5.738 21.812 6.934 1 92.62 74 GLY B CA 1
ATOM 2394 C C . GLY B 1 74 ? -4.652 21.172 7.789 1 92.62 74 GLY B C 1
ATOM 2395 O O . GLY B 1 74 ? -3.846 20.391 7.293 1 92.62 74 GLY B O 1
ATOM 2396 N N . GLU B 1 75 ? -4.719 21.578 9.023 1 97.75 75 GLU B N 1
ATOM 2397 C CA . GLU B 1 75 ? -3.805 20.984 9.992 1 97.75 75 GLU B CA 1
ATOM 2398 C C . GLU B 1 75 ? -4.547 20.531 11.25 1 97.75 75 GLU B C 1
ATOM 2400 O O . GLU B 1 75 ? -4.984 21.375 12.047 1 97.75 75 GLU B O 1
ATOM 2405 N N . PRO B 1 76 ? -4.672 19.188 11.391 1 98.12 76 PRO B N 1
ATOM 2406 C CA . PRO B 1 76 ? -5.438 18.672 12.531 1 98.12 76 PRO B CA 1
ATOM 2407 C C . PRO B 1 76 ? -4.887 19.141 13.867 1 98.12 76 PRO B C 1
ATOM 2409 O O . PRO B 1 76 ? -5.656 19.453 14.781 1 98.12 76 PRO B O 1
ATOM 2412 N N . LEU B 1 77 ? -3.613 19.312 13.977 1 98.38 77 LEU B N 1
ATOM 2413 C CA . LEU B 1 77 ? -2.98 19.469 15.281 1 98.38 77 LEU B CA 1
ATOM 2414 C C . LEU B 1 77 ? -3.023 20.922 15.727 1 98.38 77 LEU B C 1
ATOM 2416 O O . LEU B 1 77 ? -2.629 21.25 16.844 1 98.38 77 LEU B O 1
ATOM 2420 N N . ILE B 1 78 ? -3.543 21.812 14.859 1 97.44 78 ILE B N 1
ATOM 2421 C CA . ILE B 1 78 ? -3.664 23.203 15.273 1 97.44 78 ILE B CA 1
ATOM 2422 C C . ILE B 1 78 ? -5.07 23.469 15.805 1 97.44 78 ILE B C 1
ATOM 2424 O O . ILE B 1 78 ? -5.371 24.562 16.281 1 97.44 78 ILE B O 1
ATOM 2428 N N . GLN B 1 79 ? -5.973 22.438 15.672 1 96.81 79 GLN B N 1
ATOM 2429 C CA . GLN B 1 79 ? -7.348 22.641 16.109 1 96.81 79 GLN B CA 1
ATOM 2430 C C . GLN B 1 79 ? -7.41 22.859 17.625 1 96.81 79 GLN B C 1
ATOM 2432 O O . GLN B 1 79 ? -6.805 22.109 18.391 1 96.81 79 GLN B O 1
ATOM 2437 N N . LYS B 1 80 ? -8.273 23.797 17.922 1 93.44 80 LYS B N 1
ATOM 2438 C CA . LYS B 1 80 ? -8.484 24.047 19.344 1 93.44 80 LYS B CA 1
ATOM 2439 C C . LYS B 1 80 ? -9.117 22.844 20.016 1 93.44 80 LYS B C 1
ATOM 2441 O O . LYS B 1 80 ? -10.023 22.219 19.469 1 93.44 80 LYS B O 1
ATOM 2446 N N . ASN B 1 81 ? -8.711 22.422 21.109 1 92.88 81 ASN B N 1
ATOM 2447 C CA . ASN B 1 81 ? -9.25 21.344 21.922 1 92.88 81 ASN B CA 1
ATOM 2448 C C . ASN B 1 81 ? -9.078 19.984 21.25 1 92.88 81 ASN B C 1
ATOM 2450 O O . ASN B 1 81 ? -9.859 19.062 21.484 1 92.88 81 ASN B O 1
ATOM 2454 N N . ILE B 1 82 ? -8.125 19.875 20.25 1 98.12 82 ILE B N 1
ATOM 2455 C CA . ILE B 1 82 ? -7.891 18.625 19.547 1 98.12 82 ILE B CA 1
ATOM 2456 C C . ILE B 1 82 ? -7.715 17.484 20.547 1 98.12 82 ILE B C 1
ATOM 2458 O O . ILE B 1 82 ? -8.07 16.344 20.281 1 98.12 82 ILE B O 1
ATOM 2462 N N . ASP B 1 83 ? -7.312 17.812 21.734 1 98.19 83 ASP B N 1
ATOM 2463 C CA . ASP B 1 83 ? -7.086 16.844 22.781 1 98.19 83 ASP B CA 1
ATOM 2464 C C . ASP B 1 83 ? -8.391 16.141 23.172 1 98.19 83 ASP B C 1
ATOM 2466 O O . ASP B 1 83 ? -8.383 14.961 23.531 1 98.19 83 ASP B O 1
ATOM 2470 N N . GLU B 1 84 ? -9.469 16.859 23.156 1 98.25 84 GLU B N 1
ATOM 2471 C CA . GLU B 1 84 ? -10.758 16.25 23.484 1 98.25 84 GLU B CA 1
ATOM 2472 C C . GLU B 1 84 ? -11.086 15.117 22.516 1 98.25 84 GLU B C 1
ATOM 2474 O O . GLU B 1 84 ? -11.547 14.055 22.953 1 98.25 84 GLU B O 1
ATOM 2479 N N . LEU B 1 85 ? -10.828 15.352 21.297 1 98.69 85 LEU B N 1
ATOM 2480 C CA . LEU B 1 85 ? -11.094 14.328 20.281 1 98.69 85 LEU B CA 1
ATOM 2481 C C . LEU B 1 85 ? -10.086 13.18 20.391 1 98.69 85 LEU B C 1
ATOM 2483 O O . LEU B 1 85 ? -10.477 12.008 20.391 1 98.69 85 LEU B O 1
ATOM 2487 N N . LEU B 1 86 ? -8.773 13.492 20.531 1 98.81 86 LEU B N 1
ATOM 2488 C CA . LEU B 1 86 ? -7.727 12.477 20.562 1 98.81 86 LEU B CA 1
ATOM 2489 C C . LEU B 1 86 ? -7.902 11.562 21.766 1 98.81 86 LEU B C 1
ATOM 2491 O O . LEU B 1 86 ? -7.613 10.367 21.703 1 98.81 86 LEU B O 1
ATOM 2495 N N . ARG B 1 87 ? -8.383 12.094 22.859 1 98.56 87 ARG B N 1
ATOM 2496 C CA . ARG B 1 87 ? -8.633 11.281 24.047 1 98.56 87 ARG B CA 1
ATOM 2497 C C . ARG B 1 87 ? -9.695 10.219 23.766 1 98.56 87 ARG B C 1
ATOM 2499 O O . ARG B 1 87 ? -9.5 9.047 24.078 1 98.56 87 ARG B O 1
ATOM 2506 N N . LEU B 1 88 ? -10.797 10.656 23.188 1 98.5 88 LEU B N 1
ATOM 2507 C CA . LEU B 1 88 ? -11.867 9.727 22.844 1 98.5 88 LEU B CA 1
ATOM 2508 C C . LEU B 1 88 ? -11.367 8.633 21.906 1 98.5 88 LEU B C 1
ATOM 2510 O O . LEU B 1 88 ? -11.672 7.457 22.094 1 98.5 88 LEU B O 1
ATOM 2514 N N . LEU B 1 89 ? -10.617 9.023 20.938 1 98.81 89 LEU B N 1
ATOM 2515 C CA . LEU B 1 89 ? -10.141 8.094 19.922 1 98.81 89 LEU B CA 1
ATOM 2516 C C . LEU B 1 89 ? -9.094 7.148 20.5 1 98.81 89 LEU B C 1
ATOM 2518 O O . LEU B 1 89 ? -9.094 5.953 20.188 1 98.81 89 LEU B O 1
ATOM 2522 N N . ASP B 1 90 ? -8.219 7.691 21.312 1 98.75 90 ASP B N 1
ATOM 2523 C CA . ASP B 1 90 ? -7.176 6.887 21.938 1 98.75 90 ASP B CA 1
ATOM 2524 C C . ASP B 1 90 ? -7.781 5.816 22.844 1 98.75 90 ASP B C 1
ATOM 2526 O O . ASP B 1 90 ? -7.238 4.715 22.969 1 98.75 90 ASP B O 1
ATOM 2530 N N . ASP B 1 91 ? -8.922 6.094 23.422 1 98.44 91 ASP B N 1
ATOM 2531 C CA . ASP B 1 91 ? -9.57 5.207 24.375 1 98.44 91 ASP B CA 1
ATOM 2532 C C . ASP B 1 91 ? -10.25 4.035 23.672 1 98.44 91 ASP B C 1
ATOM 2534 O O . ASP B 1 91 ? -10.625 3.053 24.312 1 98.44 91 ASP B O 1
ATOM 2538 N N . ASP B 1 92 ? -10.422 4.082 22.438 1 98.5 92 ASP B N 1
ATOM 2539 C CA . ASP B 1 92 ? -11.086 3.029 21.672 1 98.5 92 ASP B CA 1
ATOM 2540 C C . ASP B 1 92 ? -10.062 2.154 20.953 1 98.5 92 ASP B C 1
ATOM 2542 O O . ASP B 1 92 ? -9.688 2.445 19.812 1 98.5 92 ASP B O 1
ATOM 2546 N N . SER B 1 93 ? -9.773 1.053 21.484 1 96.88 93 SER B N 1
ATOM 2547 C CA . SER B 1 93 ? -8.711 0.185 20.984 1 96.88 93 SER B CA 1
ATOM 2548 C C . SER B 1 93 ? -9.117 -0.499 19.688 1 96.88 93 SER B C 1
ATOM 2550 O O . SER B 1 93 ? -8.281 -1.1 19 1 96.88 93 SER B O 1
ATOM 2552 N N . ASN B 1 94 ? -10.352 -0.368 19.312 1 97.06 94 ASN B N 1
ATOM 2553 C CA . ASN B 1 94 ? -10.812 -0.957 18.047 1 97.06 94 ASN B CA 1
ATOM 2554 C C . ASN B 1 94 ? -10.492 -0.06 16.859 1 97.06 94 ASN B C 1
ATOM 2556 O O . ASN B 1 94 ? -10.625 -0.48 15.711 1 97.06 94 ASN B O 1
ATOM 2560 N N . LEU B 1 95 ? -10.047 1.159 17.141 1 98.5 95 LEU B N 1
ATOM 2561 C CA . LEU B 1 95 ? -9.766 2.119 16.078 1 98.5 95 LEU B CA 1
ATOM 2562 C C . LEU B 1 95 ? -8.273 2.201 15.805 1 98.5 95 LEU B C 1
ATOM 2564 O O . LEU B 1 95 ? -7.457 2.049 16.719 1 98.5 95 LEU B O 1
ATOM 2568 N N . ASN B 1 96 ? -7.945 2.33 14.602 1 98.56 96 ASN B N 1
ATOM 2569 C CA . ASN B 1 96 ? -6.621 2.705 14.117 1 98.56 96 ASN B CA 1
ATOM 2570 C C . ASN B 1 96 ? -6.609 4.125 13.555 1 98.56 96 ASN B C 1
ATOM 2572 O O . ASN B 1 96 ? -7.211 4.391 12.508 1 98.56 96 ASN B O 1
ATOM 2576 N N . ILE B 1 97 ? -5.938 5.074 14.234 1 98.81 97 ILE B N 1
ATOM 2577 C CA . ILE B 1 97 ? -6.035 6.492 13.906 1 98.81 97 ILE B CA 1
ATOM 2578 C C . ILE B 1 97 ? -4.75 6.957 13.227 1 98.81 97 ILE B C 1
ATOM 2580 O O . ILE B 1 97 ? -3.656 6.77 13.766 1 98.81 97 ILE B O 1
ATOM 2584 N N . HIS B 1 98 ? -4.891 7.465 12.07 1 98.81 98 HIS B N 1
ATOM 2585 C CA . HIS B 1 98 ? -3.811 8.195 11.406 1 98.81 98 HIS B CA 1
ATOM 2586 C C . HIS B 1 98 ? -4.047 9.695 11.461 1 98.81 98 HIS B C 1
ATOM 2588 O O . HIS B 1 98 ? -5.098 10.18 11.039 1 98.81 98 HIS B O 1
ATOM 2594 N N . ILE B 1 99 ? -3.127 10.398 12 1 98.81 99 ILE B N 1
ATOM 2595 C CA . ILE B 1 99 ? -3.137 11.852 11.953 1 98.81 99 ILE B CA 1
ATOM 2596 C C . ILE B 1 99 ? -2.197 12.344 10.859 1 98.81 99 ILE B C 1
ATOM 2598 O O . ILE B 1 99 ? -0.977 12.203 10.969 1 98.81 99 ILE B O 1
ATOM 2602 N N . GLU B 1 100 ? -2.758 12.883 9.852 1 98.5 100 GLU B N 1
ATOM 2603 C CA . GLU B 1 100 ? -1.961 13.523 8.805 1 98.5 100 GLU B CA 1
ATOM 2604 C C . GLU B 1 100 ? -1.61 14.953 9.188 1 98.5 100 GLU B C 1
ATOM 2606 O O . GLU B 1 100 ? -2.475 15.836 9.172 1 98.5 100 GLU B O 1
ATOM 2611 N N . THR B 1 101 ? -0.396 15.211 9.484 1 98.62 101 THR B N 1
ATOM 2612 C CA . THR B 1 101 ? 0.068 16.531 9.914 1 98.62 101 THR B CA 1
ATOM 2613 C C . THR B 1 101 ? 1.077 17.094 8.914 1 98.62 101 THR B C 1
ATOM 2615 O O . THR B 1 101 ? 1.779 16.344 8.242 1 98.62 101 THR B O 1
ATOM 2618 N N . ASN B 1 102 ? 1.105 18.406 8.82 1 98.19 102 ASN B N 1
ATOM 2619 C CA . ASN B 1 102 ? 1.962 19.047 7.824 1 98.19 102 ASN B CA 1
ATOM 2620 C C . ASN B 1 102 ? 3.406 19.141 8.312 1 98.19 102 ASN B C 1
ATOM 2622 O O . ASN B 1 102 ? 4.277 19.641 7.586 1 98.19 102 ASN B O 1
ATOM 2626 N N . GLY B 1 103 ? 3.695 18.609 9.445 1 98.5 103 GLY B N 1
ATOM 2627 C CA . GLY B 1 103 ? 5.066 18.453 9.906 1 98.5 103 GLY B CA 1
ATOM 2628 C C . GLY B 1 103 ? 5.598 19.703 10.602 1 98.5 103 GLY B C 1
ATOM 2629 O O . GLY B 1 103 ? 6.711 19.703 11.125 1 98.5 103 GLY B O 1
ATOM 2630 N N . SER B 1 104 ? 4.75 20.812 10.664 1 98.69 104 SER B N 1
ATOM 2631 C CA . SER B 1 104 ? 5.191 22.047 11.289 1 98.69 104 SER B CA 1
ATOM 2632 C C . SER B 1 104 ? 4.895 22.062 12.781 1 98.69 104 SER B C 1
ATOM 2634 O O . SER B 1 104 ? 5.41 22.906 13.516 1 98.69 104 SER B O 1
ATOM 2636 N N . ILE B 1 105 ? 4.043 21.141 13.242 1 98.5 105 ILE B N 1
ATOM 2637 C CA . ILE B 1 105 ? 3.623 21.094 14.641 1 98.5 105 ILE B CA 1
ATOM 2638 C C . ILE B 1 105 ? 4.398 20 15.375 1 98.5 105 ILE B C 1
ATOM 2640 O O . ILE B 1 105 ? 4.574 18.891 14.852 1 98.5 105 ILE B O 1
ATOM 2644 N N . ASP B 1 106 ? 4.824 20.328 16.531 1 98.62 106 ASP B N 1
ATOM 2645 C CA . ASP B 1 106 ? 5.488 19.344 17.391 1 98.62 106 ASP B CA 1
ATOM 2646 C C . ASP B 1 106 ? 4.523 18.234 17.797 1 98.62 106 ASP B C 1
ATOM 2648 O O . ASP B 1 106 ? 3.49 18.5 18.422 1 98.62 106 ASP B O 1
ATOM 2652 N N . ILE B 1 107 ? 4.922 16.969 17.484 1 98.62 107 ILE B N 1
ATOM 2653 C CA . ILE B 1 107 ? 4.004 15.883 17.797 1 98.62 107 ILE B CA 1
ATOM 2654 C C . ILE B 1 107 ? 4.324 15.312 19.172 1 98.62 107 ILE B C 1
ATOM 2656 O O . ILE B 1 107 ? 3.559 14.516 19.703 1 98.62 107 ILE B O 1
ATOM 2660 N N . GLU B 1 108 ? 5.426 15.719 19.812 1 98.62 108 GLU B N 1
ATOM 2661 C CA . GLU B 1 108 ? 5.91 15.141 21.062 1 98.62 108 GLU B CA 1
ATOM 2662 C C . GLU B 1 108 ? 4.84 15.211 22.156 1 98.62 108 GLU B C 1
ATOM 2664 O O . GLU B 1 108 ? 4.551 14.203 22.812 1 98.62 108 GLU B O 1
ATOM 2669 N N . PRO B 1 109 ? 4.188 16.375 22.375 1 98.19 109 PRO B N 1
ATOM 2670 C CA . PRO B 1 109 ? 3.191 16.438 23.438 1 98.19 109 PRO B CA 1
ATOM 2671 C C . PRO B 1 109 ? 2.049 15.445 23.234 1 98.19 109 PRO B C 1
ATOM 2673 O O . PRO B 1 109 ? 1.529 14.883 24.203 1 98.19 109 PRO B O 1
ATOM 2676 N N . PHE B 1 110 ? 1.63 15.219 22.016 1 98.38 110 PHE B N 1
ATOM 2677 C CA . PHE B 1 110 ? 0.542 14.289 21.703 1 98.38 110 PHE B CA 1
ATOM 2678 C C . PHE B 1 110 ? 0.996 12.844 21.875 1 98.38 110 PHE B C 1
ATOM 2680 O O . PHE B 1 110 ? 0.285 12.031 22.469 1 98.38 110 PHE B O 1
ATOM 2687 N N . LYS B 1 111 ? 2.188 12.562 21.359 1 97.5 111 LYS B N 1
ATOM 2688 C CA . LYS B 1 111 ? 2.727 11.203 21.422 1 97.5 111 LYS B CA 1
ATOM 2689 C C . LYS B 1 111 ? 2.93 10.773 22.875 1 97.5 111 LYS B C 1
ATOM 2691 O O . LYS B 1 111 ? 2.719 9.602 23.203 1 97.5 111 LYS B O 1
ATOM 2696 N N . LYS B 1 112 ? 3.344 11.672 23.75 1 97.75 112 LYS B N 1
ATOM 2697 C CA . LYS B 1 112 ? 3.596 11.367 25.156 1 97.75 112 LYS B CA 1
ATOM 2698 C C . LYS B 1 112 ? 2.289 11.203 25.922 1 97.75 112 LYS B C 1
ATOM 2700 O O . LYS B 1 112 ? 2.221 10.438 26.891 1 97.75 112 LYS B O 1
ATOM 2705 N N . LYS B 1 113 ? 1.278 11.867 25.469 1 98.06 113 LYS B N 1
ATOM 2706 C CA . LYS B 1 113 ? 0.01 11.891 26.188 1 98.06 113 LYS B CA 1
ATOM 2707 C C . LYS B 1 113 ? -0.856 10.688 25.812 1 98.06 113 LYS B C 1
ATOM 2709 O O . LYS B 1 113 ? -1.512 10.094 26.672 1 98.06 113 LYS B O 1
ATOM 2714 N N . TYR B 1 114 ? -0.896 10.352 24.562 1 98.06 114 TYR B N 1
ATOM 2715 C CA . TYR B 1 114 ? -1.736 9.266 24.078 1 98.06 114 TYR B CA 1
ATOM 2716 C C . TYR B 1 114 ? -0.895 8.055 23.703 1 98.06 114 TYR B C 1
ATOM 2718 O O . TYR B 1 114 ? -0.36 7.973 22.594 1 98.06 114 TYR B O 1
ATOM 2726 N N . THR B 1 115 ? -0.858 6.957 24.594 1 96.5 115 THR B N 1
ATOM 2727 C CA . THR B 1 115 ? 0.162 5.918 24.484 1 96.5 115 THR B CA 1
ATOM 2728 C C . THR B 1 115 ? -0.479 4.543 24.328 1 96.5 115 THR B C 1
ATOM 2730 O O . THR B 1 115 ? 0.17 3.52 24.562 1 96.5 115 THR B O 1
ATOM 2733 N N . ARG B 1 116 ? -1.739 4.535 23.984 1 97.06 116 ARG B N 1
ATOM 2734 C CA . ARG B 1 116 ? -2.41 3.242 23.922 1 97.06 116 ARG B CA 1
ATOM 2735 C C . ARG B 1 116 ? -2.039 2.498 22.641 1 97.06 116 ARG B C 1
ATOM 2737 O O . ARG B 1 116 ? -2.408 1.335 22.469 1 97.06 116 ARG B O 1
ATOM 2744 N N . GLY B 1 117 ? -1.395 3.129 21.734 1 96.62 117 GLY B N 1
ATOM 2745 C CA . GLY B 1 117 ? -0.777 2.43 20.609 1 96.62 117 GLY B CA 1
ATOM 2746 C C . GLY B 1 117 ? -1.624 2.447 19.359 1 96.62 117 GLY B C 1
ATOM 2747 O O . GLY B 1 117 ? -1.22 1.914 18.328 1 96.62 117 GLY B O 1
ATOM 2748 N N . ASN B 1 118 ? -2.818 3.139 19.406 1 98.25 118 ASN B N 1
ATOM 2749 C CA . ASN B 1 118 ? -3.699 3.08 18.25 1 98.25 118 ASN B CA 1
ATOM 2750 C C . ASN B 1 118 ? -3.688 4.391 17.469 1 98.25 118 ASN B C 1
ATOM 2752 O O . ASN B 1 118 ? -4.445 4.555 16.516 1 98.25 118 ASN B O 1
ATOM 2756 N N . ILE B 1 119 ? -2.844 5.375 17.828 1 98.62 119 ILE B N 1
ATOM 2757 C CA . ILE B 1 119 ? -2.678 6.621 17.094 1 98.62 119 ILE B CA 1
ATOM 2758 C C . ILE B 1 119 ? -1.288 6.668 16.469 1 98.62 119 ILE B C 1
ATOM 2760 O O . ILE B 1 119 ? -0.28 6.527 17.156 1 98.62 119 ILE B O 1
ATOM 2764 N N . SER B 1 120 ? -1.237 6.797 15.18 1 98.69 120 SER B N 1
ATOM 2765 C CA . SER B 1 120 ? 0.005 6.984 14.438 1 98.69 120 SER B CA 1
ATOM 2766 C C . SER B 1 120 ? 0.015 8.32 13.703 1 98.69 120 SER B C 1
ATOM 2768 O O . SER B 1 120 ? -1.043 8.883 13.406 1 98.69 120 SER B O 1
ATOM 2770 N N . TYR B 1 121 ? 1.196 8.789 13.438 1 98.81 121 TYR B N 1
ATOM 2771 C CA . TYR B 1 121 ? 1.375 10.086 12.797 1 98.81 121 TYR B CA 1
ATOM 2772 C C . TYR B 1 121 ? 1.965 9.922 11.398 1 98.81 121 TYR B C 1
ATOM 2774 O O . TYR B 1 121 ? 2.951 9.203 11.211 1 98.81 121 TYR B O 1
ATOM 2782 N N . ILE B 1 122 ? 1.302 10.445 10.438 1 98.75 122 ILE B N 1
ATOM 2783 C CA . ILE B 1 122 ? 1.829 10.625 9.094 1 98.75 122 ILE B CA 1
ATOM 2784 C C . ILE B 1 122 ? 2.348 12.055 8.922 1 98.75 122 ILE B C 1
ATOM 2786 O O . ILE B 1 122 ? 1.577 12.969 8.625 1 98.75 122 ILE B O 1
ATOM 2790 N N . VAL B 1 123 ? 3.615 12.203 9.102 1 98.81 123 VAL B N 1
ATOM 2791 C CA . VAL B 1 123 ? 4.238 13.523 9.141 1 98.81 123 VAL B CA 1
ATOM 2792 C C . VAL B 1 123 ? 4.746 13.891 7.746 1 98.81 123 VAL B C 1
ATOM 2794 O O . VAL B 1 123 ? 5.629 13.219 7.203 1 98.81 123 VAL B O 1
ATOM 2797 N N . ASP B 1 124 ? 4.207 14.906 7.211 1 98.19 124 ASP B N 1
ATOM 2798 C CA . ASP B 1 124 ? 4.676 15.406 5.922 1 98.19 124 ASP B CA 1
ATOM 2799 C C . ASP B 1 124 ? 5.887 16.312 6.094 1 98.19 124 ASP B C 1
ATOM 2801 O O . ASP B 1 124 ? 5.859 17.25 6.891 1 98.19 124 ASP B O 1
ATOM 2805 N N . PHE B 1 125 ? 6.875 16.047 5.438 1 97.81 125 PHE B N 1
ATOM 2806 C CA . PHE B 1 125 ? 7.996 16.984 5.367 1 97.81 125 PHE B CA 1
ATOM 2807 C C . PHE B 1 125 ? 7.91 17.828 4.105 1 97.81 125 PHE B C 1
ATOM 2809 O O . PHE B 1 125 ? 7.961 17.312 2.99 1 97.81 125 PHE B O 1
ATOM 2816 N N . LYS B 1 126 ? 7.738 19.078 4.297 1 98.44 126 LYS B N 1
ATOM 2817 C CA . LYS B 1 126 ? 7.613 20 3.166 1 98.44 126 LYS B CA 1
ATOM 2818 C C . LYS B 1 126 ? 8.984 20.328 2.576 1 98.44 126 LYS B C 1
ATOM 2820 O O . LYS B 1 126 ? 9.812 20.953 3.238 1 98.44 126 LYS B O 1
ATOM 2825 N N . LEU B 1 127 ? 9.148 19.953 1.353 1 98.69 127 LEU B N 1
ATOM 2826 C CA . LEU B 1 127 ? 10.406 20.156 0.632 1 98.69 127 LEU B CA 1
ATOM 2827 C C . LEU B 1 127 ? 10.398 21.484 -0.107 1 98.69 127 LEU B C 1
ATOM 2829 O O . LEU B 1 127 ? 9.406 22.219 -0.076 1 98.69 127 LEU B O 1
ATOM 2833 N N . PRO B 1 128 ? 11.492 21.859 -0.768 1 98.5 128 PRO B N 1
ATOM 2834 C CA . PRO B 1 128 ? 11.664 23.219 -1.303 1 98.5 128 PRO B CA 1
ATOM 2835 C C . PRO B 1 128 ? 10.547 23.609 -2.27 1 98.5 128 PRO B C 1
ATOM 2837 O O . PRO B 1 128 ? 10.094 24.75 -2.258 1 98.5 128 PRO B O 1
ATOM 2840 N N . SER B 1 129 ? 10.039 22.703 -3.074 1 98.44 129 SER B N 1
ATOM 2841 C CA . SER B 1 129 ? 9.031 23.062 -4.066 1 98.44 129 SER B CA 1
ATOM 2842 C C . SER B 1 129 ? 7.734 23.516 -3.4 1 98.44 129 SER B C 1
ATOM 2844 O O . SER B 1 129 ? 6.906 24.172 -4.027 1 98.44 129 SER B O 1
ATOM 2846 N N . SER B 1 130 ? 7.539 23.125 -2.131 1 98.31 130 SER B N 1
ATOM 2847 C CA . SER B 1 130 ? 6.352 23.531 -1.39 1 98.31 130 SER B CA 1
ATOM 2848 C C . SER B 1 130 ? 6.41 25.016 -1.006 1 98.31 130 SER B C 1
ATOM 2850 O O . SER B 1 130 ? 5.383 25.625 -0.707 1 98.31 130 SER B O 1
ATOM 2852 N N . LYS B 1 131 ? 7.613 25.562 -0.922 1 98.56 131 LYS B N 1
ATOM 2853 C CA . LYS B 1 131 ? 7.91 26.906 -0.43 1 98.56 131 LYS B CA 1
ATOM 2854 C C . LYS B 1 131 ? 7.637 27.016 1.067 1 98.56 131 LYS B C 1
ATOM 2856 O O . LYS B 1 131 ? 7.477 28.125 1.595 1 98.56 131 LYS B O 1
ATOM 2861 N N . MET B 1 132 ? 7.539 25.906 1.785 1 98.62 132 MET B N 1
ATOM 2862 C CA . MET B 1 132 ? 7.188 25.922 3.201 1 98.62 132 MET B CA 1
ATOM 2863 C C . MET B 1 132 ? 8.211 25.141 4.027 1 98.62 132 MET B C 1
ATOM 2865 O O . MET B 1 132 ? 7.941 24.781 5.168 1 98.62 132 MET B O 1
ATOM 2869 N N . SER B 1 133 ? 9.398 24.875 3.471 1 98.44 133 SER B N 1
ATOM 2870 C CA . SER B 1 133 ? 10.391 24.016 4.113 1 98.44 133 SER B CA 1
ATOM 2871 C C . SER B 1 133 ? 10.852 24.609 5.438 1 98.44 133 SER B C 1
ATOM 2873 O O . SER B 1 133 ? 11.195 23.875 6.363 1 98.44 133 SER B O 1
ATOM 2875 N N . SER B 1 134 ? 10.82 25.891 5.57 1 98.25 134 SER B N 1
ATOM 2876 C CA . SER B 1 134 ? 11.359 26.562 6.75 1 98.25 134 SER B CA 1
ATOM 2877 C C . SER B 1 134 ? 10.453 26.375 7.961 1 98.25 134 SER B C 1
ATOM 2879 O O . SER B 1 134 ? 10.844 26.656 9.094 1 98.25 134 SER B O 1
ATOM 2881 N N . HIS B 1 135 ? 9.281 25.797 7.785 1 98.56 135 HIS B N 1
ATOM 2882 C CA . HIS B 1 135 ? 8.305 25.688 8.859 1 98.56 135 HIS B CA 1
ATOM 2883 C C . HIS B 1 135 ? 8.344 24.297 9.492 1 98.56 135 HIS B C 1
ATOM 2885 O O . HIS B 1 135 ? 7.617 24.031 10.445 1 98.56 135 HIS B O 1
ATOM 2891 N N . MET B 1 136 ? 9.18 23.406 8.977 1 98.56 136 MET B N 1
ATOM 2892 C CA . MET B 1 136 ? 9.211 22.031 9.469 1 98.56 136 MET B CA 1
ATOM 2893 C C . MET B 1 136 ? 9.766 21.969 10.883 1 98.56 136 MET B C 1
ATOM 2895 O O . MET B 1 136 ? 10.742 22.656 11.203 1 98.56 136 MET B O 1
ATOM 2899 N N . ASN B 1 137 ? 9.125 21.25 11.719 1 98.56 137 ASN B N 1
ATOM 2900 C CA . ASN B 1 137 ? 9.609 21 13.07 1 98.56 137 ASN B CA 1
ATOM 2901 C C . ASN B 1 137 ? 10.523 19.781 13.125 1 98.56 137 ASN B C 1
ATOM 2903 O O . ASN B 1 137 ? 10.039 18.641 13.133 1 98.56 137 ASN B O 1
ATOM 2907 N N . TYR B 1 138 ? 11.781 19.922 13.312 1 97.62 138 TYR B N 1
ATOM 2908 C CA . TYR B 1 138 ? 12.758 18.844 13.211 1 97.62 138 TYR B CA 1
ATOM 2909 C C . TYR B 1 138 ? 12.703 17.938 14.445 1 97.62 138 TYR B C 1
ATOM 2911 O O . TYR B 1 138 ? 13.227 16.828 14.43 1 97.62 138 TYR B O 1
ATOM 2919 N N . ASN B 1 139 ? 12.078 18.406 15.523 1 98.5 139 ASN B N 1
ATOM 2920 C CA . ASN B 1 139 ? 11.914 17.531 16.688 1 98.5 139 ASN B CA 1
ATOM 2921 C C . ASN B 1 139 ? 11.078 16.297 16.344 1 98.5 139 ASN B C 1
ATOM 2923 O O . ASN B 1 139 ? 11.219 15.25 16.984 1 98.5 139 ASN B O 1
ATOM 2927 N N . ASN B 1 140 ? 10.227 16.484 15.32 1 98.69 140 ASN B N 1
ATOM 2928 C CA . ASN B 1 140 ? 9.398 15.352 14.906 1 98.69 140 ASN B CA 1
ATOM 2929 C C . ASN B 1 140 ? 10.258 14.172 14.445 1 98.69 140 ASN B C 1
ATOM 2931 O O . ASN B 1 140 ? 9.875 13.016 14.625 1 98.69 140 ASN B O 1
ATOM 2935 N N . ILE B 1 141 ? 11.43 14.391 13.906 1 97.94 141 ILE B N 1
ATOM 2936 C CA . ILE B 1 141 ? 12.344 13.344 13.453 1 97.94 141 ILE B CA 1
ATOM 2937 C C . ILE B 1 141 ? 12.797 12.508 14.648 1 97.94 141 ILE B C 1
ATOM 2939 O O . ILE B 1 141 ? 12.992 11.297 14.523 1 97.94 141 ILE B O 1
ATOM 2943 N N . ASN B 1 142 ? 12.844 13.133 15.789 1 97 142 ASN B N 1
ATOM 2944 C CA . ASN B 1 142 ? 13.297 12.445 17 1 97 142 ASN B CA 1
ATOM 2945 C C . ASN B 1 142 ? 12.156 11.68 17.656 1 97 142 ASN B C 1
ATOM 2947 O O . ASN B 1 142 ? 12.398 10.781 18.469 1 97 142 ASN B O 1
ATOM 2951 N N . MET B 1 143 ? 10.945 12.023 17.312 1 97.88 143 MET B N 1
ATOM 2952 C CA . MET B 1 143 ? 9.797 11.492 18.047 1 97.88 143 MET B CA 1
ATOM 2953 C C . MET B 1 143 ? 9.156 10.344 17.281 1 97.88 143 MET B C 1
ATOM 2955 O O . MET B 1 143 ? 8.406 9.547 17.859 1 97.88 143 MET B O 1
ATOM 2959 N N . ILE B 1 144 ? 9.422 10.18 15.992 1 97.94 144 ILE B N 1
ATOM 2960 C CA . ILE B 1 144 ? 8.75 9.188 15.164 1 97.94 144 ILE B CA 1
ATOM 2961 C C . ILE B 1 144 ? 9.18 7.781 15.586 1 97.94 144 ILE B C 1
ATOM 2963 O O . ILE B 1 144 ? 10.234 7.605 16.188 1 97.94 144 ILE B O 1
ATOM 2967 N N . SER B 1 145 ? 8.312 6.852 15.375 1 97.44 145 SER B N 1
ATOM 2968 C CA . SER B 1 145 ? 8.555 5.441 15.656 1 97.44 145 SER B CA 1
ATOM 2969 C C . SER B 1 145 ? 8.094 4.559 14.5 1 97.44 145 SER B C 1
ATOM 2971 O O . SER B 1 145 ? 7.629 5.059 13.477 1 97.44 145 SER B O 1
ATOM 2973 N N . LYS B 1 146 ? 8.211 3.24 14.711 1 97.06 146 LYS B N 1
ATOM 2974 C CA . LYS B 1 146 ? 8 2.26 13.648 1 97.06 146 LYS B CA 1
ATOM 2975 C C . LYS B 1 146 ? 6.562 2.297 13.148 1 97.06 146 LYS B C 1
ATOM 2977 O O . LYS B 1 146 ? 6.289 1.905 12.008 1 97.06 146 LYS B O 1
ATOM 2982 N N . ASN B 1 147 ? 5.656 2.811 13.938 1 97.12 147 ASN B N 1
ATOM 2983 C CA . ASN B 1 147 ? 4.25 2.84 13.539 1 97.12 147 ASN B CA 1
ATOM 2984 C C . ASN B 1 147 ? 3.896 4.137 12.82 1 97.12 147 ASN B C 1
ATOM 2986 O O . ASN B 1 147 ? 2.805 4.266 12.266 1 97.12 147 ASN B O 1
ATOM 2990 N N . ASP B 1 148 ? 4.836 5.09 12.805 1 98.69 148 ASP B N 1
ATOM 2991 C CA . ASP B 1 148 ? 4.621 6.383 12.156 1 98.69 148 ASP B CA 1
ATOM 2992 C C . ASP B 1 148 ? 5.16 6.379 10.727 1 98.69 148 ASP B C 1
ATOM 2994 O O . ASP B 1 148 ? 5.762 5.398 10.289 1 98.69 148 ASP B O 1
ATOM 2998 N N . VAL B 1 149 ? 4.805 7.457 10.023 1 98.75 149 VAL B N 1
ATOM 2999 C CA . VAL B 1 149 ? 5.25 7.641 8.641 1 98.75 149 VAL B CA 1
ATOM 3000 C C . VAL B 1 149 ? 5.887 9.016 8.484 1 98.75 149 VAL B C 1
ATOM 3002 O O . VAL B 1 149 ? 5.367 10.016 9 1 98.75 149 VAL B O 1
ATOM 3005 N N . TYR B 1 150 ? 6.977 9.047 7.906 1 98.69 150 TYR B N 1
ATOM 3006 C CA . TYR B 1 150 ? 7.441 10.289 7.309 1 98.69 150 TYR B CA 1
ATOM 3007 C C . TYR B 1 150 ? 7.199 10.297 5.805 1 98.69 150 TYR B C 1
ATOM 3009 O O . TYR B 1 150 ? 7.676 9.414 5.086 1 98.69 150 TYR B O 1
ATOM 3017 N N . LYS B 1 151 ? 6.461 11.211 5.418 1 98.62 151 LYS B N 1
ATOM 3018 C CA . LYS B 1 151 ? 6.051 11.336 4.023 1 98.62 151 LYS B CA 1
ATOM 3019 C C . LYS B 1 151 ? 6.699 12.555 3.371 1 98.62 151 LYS B C 1
ATOM 3021 O O . LYS B 1 151 ? 6.637 13.664 3.912 1 98.62 151 LYS B O 1
ATOM 3026 N N . PHE B 1 152 ? 7.32 12.383 2.236 1 98.75 152 PHE B N 1
ATOM 3027 C CA . PHE B 1 152 ? 7.926 13.445 1.443 1 98.75 152 PHE B CA 1
ATOM 3028 C C . PHE B 1 152 ? 7.152 13.664 0.148 1 98.75 152 PHE B C 1
ATOM 3030 O O . PHE B 1 152 ? 7.094 12.773 -0.704 1 98.75 152 PHE B O 1
ATOM 3037 N N . VAL B 1 153 ? 6.504 14.805 0.03 1 97.94 153 VAL B N 1
ATOM 3038 C CA . VAL B 1 153 ? 5.84 15.156 -1.221 1 97.94 153 VAL B CA 1
ATOM 3039 C C . VAL B 1 153 ? 6.859 15.711 -2.211 1 97.94 153 VAL B C 1
ATOM 3041 O O . VAL B 1 153 ? 7.535 16.703 -1.929 1 97.94 153 VAL B O 1
ATOM 3044 N N . ILE B 1 154 ? 6.98 15.086 -3.338 1 98.69 154 ILE B N 1
ATOM 3045 C CA . ILE B 1 154 ? 8.047 15.359 -4.293 1 98.69 154 ILE B CA 1
ATOM 3046 C C . ILE B 1 154 ? 7.488 16.156 -5.477 1 98.69 154 ILE B C 1
ATOM 3048 O O . ILE B 1 154 ? 6.723 15.617 -6.285 1 98.69 154 ILE B O 1
ATOM 3052 N N . GLY B 1 155 ? 7.973 17.375 -5.617 1 98.12 155 GLY B N 1
ATOM 3053 C CA . GLY B 1 155 ? 7.508 18.203 -6.723 1 98.12 155 GLY B CA 1
ATOM 3054 C C . GLY B 1 155 ? 8.461 18.203 -7.902 1 98.12 155 GLY B C 1
ATOM 3055 O O . GLY B 1 155 ? 8.062 18.5 -9.031 1 98.12 155 GLY B O 1
ATOM 3056 N N . ASN B 1 156 ? 9.695 17.938 -7.703 1 98.38 156 ASN B N 1
ATOM 3057 C CA . ASN B 1 156 ? 10.734 17.891 -8.734 1 98.38 156 ASN B CA 1
ATOM 3058 C C . ASN B 1 156 ? 11.961 17.125 -8.266 1 98.38 156 ASN B C 1
ATOM 3060 O O . ASN B 1 156 ? 11.969 16.562 -7.164 1 98.38 156 ASN B O 1
ATOM 3064 N N . MET B 1 157 ? 12.977 17.078 -9.078 1 98.5 157 MET B N 1
ATOM 3065 C CA . MET B 1 157 ? 14.18 16.297 -8.789 1 98.5 157 MET B CA 1
ATOM 3066 C C . MET B 1 157 ? 14.938 16.891 -7.605 1 98.5 157 MET B C 1
ATOM 3068 O O . MET B 1 157 ? 15.539 16.156 -6.816 1 98.5 157 MET B O 1
ATOM 3072 N N . ASP B 1 158 ? 14.922 18.172 -7.457 1 98.69 158 ASP B N 1
ATOM 3073 C CA . ASP B 1 158 ? 15.578 18.812 -6.316 1 98.69 158 ASP B CA 1
ATOM 3074 C C . ASP B 1 158 ? 14.93 18.375 -5.004 1 98.69 158 ASP B C 1
ATOM 3076 O O . ASP B 1 158 ? 15.625 18.141 -4.012 1 98.69 158 ASP B O 1
ATOM 3080 N N . ASP B 1 159 ? 13.609 18.312 -4.98 1 98.88 159 ASP B N 1
ATOM 3081 C CA . ASP B 1 159 ? 12.891 17.766 -3.83 1 98.88 159 ASP B CA 1
ATOM 3082 C C . ASP B 1 159 ? 13.359 16.344 -3.512 1 98.88 159 ASP B C 1
ATOM 3084 O O . ASP B 1 159 ? 13.617 16.016 -2.352 1 98.88 159 ASP B O 1
ATOM 3088 N N . LEU B 1 160 ? 13.445 15.555 -4.566 1 98.81 160 LEU B N 1
ATOM 3089 C CA . LEU B 1 160 ? 13.828 14.156 -4.406 1 98.81 160 LEU B CA 1
ATOM 3090 C C . LEU B 1 160 ? 15.219 14.031 -3.797 1 98.81 160 LEU B C 1
ATOM 3092 O O . LEU B 1 160 ? 15.43 13.25 -2.873 1 98.81 160 LEU B O 1
ATOM 3096 N N . LYS B 1 161 ? 16.156 14.797 -4.246 1 98.81 161 LYS B N 1
ATOM 3097 C CA . LYS B 1 161 ? 17.516 14.812 -3.707 1 98.81 161 LYS B CA 1
ATOM 3098 C C . LYS B 1 161 ? 17.531 15.234 -2.242 1 98.81 161 LYS B C 1
ATOM 3100 O O . LYS B 1 161 ? 18.203 14.633 -1.417 1 98.81 161 LYS B O 1
ATOM 3105 N N . LYS B 1 162 ? 16.781 16.25 -1.949 1 98.81 162 LYS B N 1
ATOM 3106 C CA . LYS B 1 162 ? 16.703 16.734 -0.574 1 98.81 162 LYS B CA 1
ATOM 3107 C C . LYS B 1 162 ? 16.062 15.688 0.338 1 98.81 162 LYS B C 1
ATOM 3109 O O . LYS B 1 162 ? 16.516 15.477 1.465 1 98.81 162 LYS B O 1
ATOM 3114 N N . ALA B 1 163 ? 14.992 15.07 -0.131 1 98.81 163 ALA B N 1
ATOM 3115 C CA . ALA B 1 163 ? 14.367 13.992 0.63 1 98.81 163 ALA B CA 1
ATOM 3116 C C . ALA B 1 163 ? 15.375 12.891 0.952 1 98.81 163 ALA B C 1
ATOM 3118 O O . ALA B 1 163 ? 15.469 12.445 2.096 1 98.81 163 ALA B O 1
ATOM 3119 N N . TYR B 1 164 ? 16.141 12.492 -0.077 1 98.88 164 TYR B N 1
ATOM 3120 C CA . TYR B 1 164 ? 17.156 11.461 0.102 1 98.88 164 TYR B CA 1
ATOM 3121 C C . TYR B 1 164 ? 18.156 11.859 1.179 1 98.88 164 TYR B C 1
ATOM 3123 O O . TYR B 1 164 ? 18.516 11.047 2.037 1 98.88 164 TYR B O 1
ATOM 3131 N N . GLU B 1 165 ? 18.578 13.086 1.134 1 98.69 165 GLU B N 1
ATOM 3132 C CA . GLU B 1 165 ? 19.531 13.594 2.123 1 98.69 165 GLU B CA 1
ATOM 3133 C C . GLU B 1 165 ? 18.969 13.484 3.535 1 98.69 165 GLU B C 1
ATOM 3135 O O . GLU B 1 165 ? 19.641 13 4.445 1 98.69 165 GLU B O 1
ATOM 3140 N N . ILE B 1 166 ? 17.75 13.898 3.719 1 98.56 166 ILE B N 1
ATOM 3141 C CA . ILE B 1 166 ? 17.125 13.898 5.035 1 98.56 166 ILE B CA 1
ATOM 3142 C C . ILE B 1 166 ? 16.938 12.461 5.52 1 98.56 166 ILE B C 1
ATOM 3144 O O . ILE B 1 166 ? 17.281 12.141 6.664 1 98.56 166 ILE B O 1
ATOM 3148 N N . ILE B 1 167 ? 16.438 11.609 4.645 1 98.75 167 ILE B N 1
ATOM 3149 C CA . ILE B 1 167 ? 16.219 10.203 4.977 1 98.75 167 ILE B CA 1
ATOM 3150 C C . ILE B 1 167 ? 17.516 9.562 5.434 1 98.75 167 ILE B C 1
ATOM 3152 O O . ILE B 1 167 ? 17.547 8.852 6.438 1 98.75 167 ILE B O 1
ATOM 3156 N N . HIS B 1 168 ? 18.594 9.875 4.707 1 98.12 168 HIS B N 1
ATOM 3157 C CA . HIS B 1 168 ? 19.891 9.258 4.957 1 98.12 168 HIS B CA 1
ATOM 3158 C C . HIS B 1 168 ? 20.531 9.828 6.215 1 98.12 168 HIS B C 1
ATOM 3160 O O . HIS B 1 168 ? 20.984 9.07 7.078 1 98.12 168 HIS B O 1
ATOM 3166 N N . VAL B 1 169 ? 20.531 11.125 6.359 1 98.25 169 VAL B N 1
ATOM 3167 C CA . VAL B 1 169 ? 21.203 11.797 7.473 1 98.25 169 VAL B CA 1
ATOM 3168 C C . VAL B 1 169 ? 20.562 11.375 8.789 1 98.25 169 VAL B C 1
ATOM 3170 O O . VAL B 1 169 ? 21.25 11.141 9.781 1 98.25 169 VAL B O 1
ATOM 3173 N N . TYR B 1 170 ? 19.266 11.172 8.797 1 98.25 170 TYR B N 1
ATOM 3174 C CA . TYR B 1 170 ? 18.578 10.906 10.055 1 98.25 170 TYR B CA 1
ATOM 3175 C C . TYR B 1 170 ? 18.219 9.438 10.18 1 98.25 170 TYR B C 1
ATOM 3177 O O . TYR B 1 170 ? 17.5 9.039 11.102 1 98.25 170 TYR B O 1
ATOM 3185 N N . ASP B 1 171 ? 18.625 8.617 9.219 1 97.94 171 ASP B N 1
ATOM 3186 C CA . ASP B 1 171 ? 18.359 7.18 9.219 1 97.94 171 ASP B CA 1
ATOM 3187 C C . ASP B 1 171 ? 16.875 6.887 9.406 1 97.94 171 ASP B C 1
ATOM 3189 O O . ASP B 1 171 ? 16.5 6.055 10.234 1 97.94 171 ASP B O 1
ATOM 3193 N N . LEU B 1 172 ? 16.031 7.609 8.68 1 98.5 172 LEU B N 1
ATOM 3194 C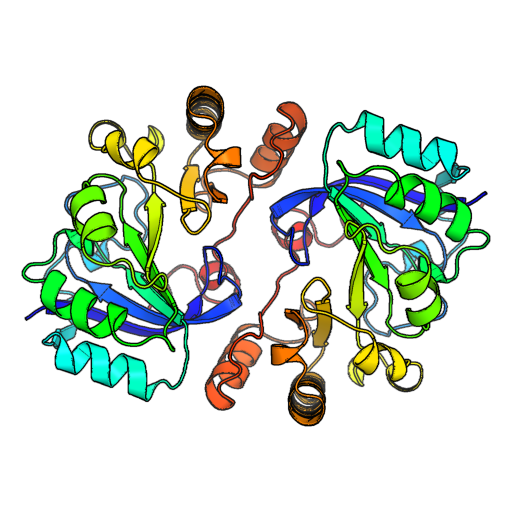 CA . LEU B 1 172 ? 14.594 7.578 8.883 1 98.5 172 LEU B CA 1
ATOM 3195 C C . LEU B 1 172 ? 14.023 6.207 8.547 1 98.5 172 LEU B C 1
ATOM 3197 O O . LEU B 1 172 ? 13.109 5.723 9.219 1 98.5 172 LEU B O 1
ATOM 3201 N N . ALA B 1 173 ? 14.57 5.551 7.5 1 97.5 173 ALA B N 1
ATOM 3202 C CA . ALA B 1 173 ? 14.008 4.297 6.996 1 97.5 173 ALA B CA 1
ATOM 3203 C C . ALA B 1 173 ? 14.148 3.18 8.023 1 97.5 173 ALA B C 1
ATOM 3205 O O . ALA B 1 173 ? 13.477 2.148 7.926 1 97.5 173 ALA B O 1
ATOM 3206 N N . ASN B 1 174 ? 15 3.359 9.023 1 97.06 174 ASN B N 1
ATOM 3207 C CA . ASN B 1 174 ? 15.148 2.375 10.086 1 97.06 174 ASN B CA 1
ATOM 3208 C C . ASN B 1 174 ? 14.367 2.779 11.336 1 97.06 174 ASN B C 1
ATOM 3210 O O . ASN B 1 174 ? 14.281 2.01 12.297 1 97.06 174 ASN B O 1
ATOM 3214 N N . LYS B 1 175 ? 13.75 3.977 11.305 1 97.69 175 LYS B N 1
ATOM 3215 C CA . LYS B 1 175 ? 13.023 4.469 12.469 1 97.69 175 LYS B CA 1
ATOM 3216 C C . LYS B 1 175 ? 11.516 4.348 12.266 1 97.69 175 LYS B C 1
ATOM 3218 O O . LYS B 1 175 ? 10.766 4.109 13.219 1 97.69 175 LYS B O 1
ATOM 3223 N N . CYS B 1 176 ? 11.125 4.539 11.07 1 98.5 176 CYS B N 1
ATOM 3224 C CA . CYS B 1 176 ? 9.703 4.582 10.742 1 98.5 176 CYS B CA 1
ATOM 3225 C C . CYS B 1 176 ? 9.477 4.215 9.281 1 98.5 176 CYS B C 1
ATOM 3227 O O . CYS B 1 176 ? 10.414 3.85 8.57 1 98.5 176 CYS B O 1
ATOM 3229 N N . LYS B 1 177 ? 8.25 4.195 8.844 1 98.62 177 LYS B N 1
ATOM 3230 C CA . LYS B 1 177 ? 7.934 4.074 7.426 1 98.62 177 LYS B CA 1
ATOM 3231 C C . LYS B 1 177 ? 8.219 5.383 6.688 1 98.62 177 LYS B C 1
ATOM 3233 O O . LYS B 1 177 ? 7.992 6.465 7.227 1 98.62 177 LYS B O 1
ATOM 3238 N N . VAL B 1 178 ? 8.75 5.266 5.469 1 98.88 178 VAL B N 1
ATOM 3239 C CA . VAL B 1 178 ? 9.102 6.445 4.684 1 98.88 178 VAL B CA 1
ATOM 3240 C C . VAL B 1 178 ? 8.453 6.355 3.305 1 98.88 178 VAL B C 1
ATOM 3242 O O . VAL B 1 178 ? 8.617 5.359 2.596 1 98.88 178 VAL B O 1
ATOM 3245 N N . TYR B 1 179 ? 7.699 7.395 2.961 1 98.88 179 TYR B N 1
ATOM 3246 C CA . TYR B 1 179 ? 6.965 7.418 1.7 1 98.88 179 TYR B CA 1
ATOM 3247 C C . TYR B 1 179 ? 7.391 8.602 0.845 1 98.88 179 TYR B C 1
ATOM 3249 O O . TYR B 1 179 ? 7.562 9.711 1.354 1 98.88 179 TYR B O 1
ATOM 3257 N N . LEU B 1 180 ? 7.645 8.367 -0.421 1 98.88 180 LEU B N 1
ATOM 3258 C CA . LEU B 1 180 ? 7.758 9.391 -1.448 1 98.88 180 LEU B CA 1
ATOM 3259 C C . LEU B 1 180 ? 6.445 9.555 -2.203 1 98.88 180 LEU B C 1
ATOM 3261 O O . LEU B 1 180 ? 5.938 8.594 -2.787 1 98.88 180 LEU B O 1
ATOM 3265 N N . SER B 1 181 ? 5.906 10.727 -2.152 1 98.25 181 SER B N 1
ATOM 3266 C CA . SER B 1 181 ? 4.613 11.008 -2.77 1 98.25 181 SER B CA 1
ATOM 3267 C C . SER B 1 181 ? 4.734 12.086 -3.84 1 98.25 181 SER B C 1
ATOM 3269 O O . SER B 1 181 ? 4.801 13.273 -3.527 1 98.25 181 SER B O 1
ATOM 3271 N N . PRO B 1 182 ? 4.676 11.742 -5.105 1 97.62 182 PRO B N 1
ATOM 3272 C CA . PRO B 1 182 ? 4.84 12.734 -6.176 1 97.62 182 PRO B CA 1
ATOM 3273 C C . PRO B 1 182 ? 3.662 13.695 -6.273 1 97.62 182 PRO B C 1
ATOM 3275 O O . PRO B 1 182 ? 2.514 13.297 -6.062 1 97.62 182 PRO B O 1
ATOM 3278 N N . VAL B 1 183 ? 3.992 14.922 -6.504 1 95.19 183 VAL B N 1
ATOM 3279 C CA . VAL B 1 183 ? 2.953 15.852 -6.926 1 95.19 183 VAL B CA 1
ATOM 3280 C C . VAL B 1 183 ? 2.494 15.516 -8.344 1 95.19 183 VAL B C 1
ATOM 3282 O O . VAL B 1 183 ? 3.285 15.555 -9.289 1 95.19 183 VAL B O 1
ATOM 3285 N N . THR B 1 184 ? 1.265 15.211 -8.422 1 89 184 THR B N 1
ATOM 3286 C CA . THR B 1 184 ? 0.717 14.75 -9.695 1 89 184 THR B CA 1
ATOM 3287 C C . THR B 1 184 ? 0.991 15.766 -10.797 1 89 184 THR B C 1
ATOM 3289 O O . THR B 1 184 ? 0.691 16.953 -10.648 1 89 184 THR B O 1
ATOM 3292 N N . GLY B 1 185 ? 1.589 15.352 -11.883 1 89.81 185 GLY B N 1
ATOM 3293 C CA . GLY B 1 185 ? 1.822 16.188 -13.047 1 89.81 185 GLY B CA 1
ATOM 3294 C C . GLY B 1 185 ? 3.121 16.969 -12.969 1 89.81 185 GLY B C 1
ATOM 3295 O O . GLY B 1 185 ? 3.559 17.547 -13.961 1 89.81 185 GLY B O 1
ATOM 3296 N N . ASN B 1 186 ? 3.785 16.984 -11.867 1 94.75 186 ASN B N 1
ATOM 3297 C CA . ASN B 1 186 ? 4.984 17.797 -11.695 1 94.75 186 ASN B CA 1
ATOM 3298 C C . ASN B 1 186 ? 6.254 16.984 -11.945 1 94.75 186 ASN B C 1
ATOM 3300 O O . ASN B 1 186 ? 7.27 17.531 -12.383 1 94.75 186 ASN B O 1
ATOM 3304 N N . ILE B 1 187 ? 6.195 15.719 -11.594 1 96.81 187 ILE B N 1
ATOM 3305 C CA . ILE B 1 187 ? 7.344 14.828 -11.75 1 96.81 187 ILE B CA 1
ATOM 3306 C C . ILE B 1 187 ? 6.875 13.453 -12.211 1 96.81 187 ILE B C 1
ATOM 3308 O O . ILE B 1 187 ? 5.832 12.969 -11.773 1 96.81 187 ILE B O 1
ATOM 3312 N N . GLU B 1 188 ? 7.645 12.828 -13.055 1 96.94 188 GLU B N 1
ATOM 3313 C CA . GLU B 1 188 ? 7.328 11.477 -13.516 1 96.94 188 GLU B CA 1
ATOM 3314 C C . GLU B 1 188 ? 7.703 10.438 -12.461 1 96.94 188 GLU B C 1
ATOM 3316 O O . GLU B 1 188 ? 8.828 10.43 -11.969 1 96.94 188 GLU B O 1
ATOM 3321 N N . MET B 1 189 ? 6.816 9.578 -12.203 1 97.81 189 MET B N 1
ATOM 3322 C CA . MET B 1 189 ? 7.059 8.539 -11.211 1 97.81 189 MET B CA 1
ATOM 3323 C C . MET B 1 189 ? 8.219 7.637 -11.633 1 97.81 189 MET B C 1
ATOM 3325 O O . MET B 1 189 ? 8.961 7.141 -10.781 1 97.81 189 MET B O 1
ATOM 3329 N N . SER B 1 190 ? 8.359 7.469 -12.969 1 97.94 190 SER B N 1
ATOM 3330 C CA . SER B 1 190 ? 9.469 6.656 -13.461 1 97.94 190 SER B CA 1
ATOM 3331 C C . SER B 1 190 ? 10.812 7.262 -13.07 1 97.94 190 SER B C 1
ATOM 3333 O O . SER B 1 190 ? 11.773 6.535 -12.805 1 97.94 190 SER B O 1
ATOM 3335 N N . ASP B 1 191 ? 10.898 8.594 -13 1 98.31 191 ASP B N 1
ATOM 3336 C CA . ASP B 1 191 ? 12.117 9.266 -12.57 1 98.31 191 ASP B CA 1
ATOM 3337 C C . ASP B 1 191 ? 12.414 8.977 -11.094 1 98.31 191 ASP B C 1
ATOM 3339 O O . ASP B 1 191 ? 13.57 8.797 -10.711 1 98.31 191 ASP B O 1
ATOM 3343 N N . ILE B 1 192 ? 11.367 8.93 -10.32 1 98.75 192 ILE B N 1
ATOM 3344 C CA . ILE B 1 192 ? 11.523 8.617 -8.906 1 98.75 192 ILE B CA 1
ATOM 3345 C C . ILE B 1 192 ? 12.039 7.195 -8.742 1 98.75 192 ILE B C 1
ATOM 3347 O O . ILE B 1 192 ? 12.977 6.953 -7.973 1 98.75 192 ILE B O 1
ATOM 3351 N N . VAL B 1 193 ? 11.492 6.273 -9.5 1 98.69 193 VAL B N 1
ATOM 3352 C CA . VAL B 1 193 ? 11.906 4.875 -9.43 1 98.69 193 VAL B CA 1
ATOM 3353 C C . VAL B 1 193 ? 13.383 4.746 -9.797 1 98.69 193 VAL B C 1
ATOM 3355 O O . VAL B 1 193 ? 14.141 4.066 -9.109 1 98.69 193 VAL B O 1
ATOM 3358 N N . GLU B 1 194 ? 13.805 5.387 -10.875 1 98.5 194 GLU B N 1
ATOM 3359 C CA . GLU B 1 194 ? 15.195 5.332 -11.297 1 98.5 194 GLU B CA 1
ATOM 3360 C C . GLU B 1 194 ? 16.125 5.902 -10.227 1 98.5 194 GLU B C 1
ATOM 3362 O O . GLU B 1 194 ? 17.203 5.363 -9.977 1 98.5 194 GLU B O 1
ATOM 3367 N N . PHE B 1 195 ? 15.68 6.992 -9.656 1 98.88 195 PHE B N 1
ATOM 3368 C CA . PHE B 1 195 ? 16.453 7.59 -8.578 1 98.88 195 PHE B CA 1
ATOM 3369 C C . PHE B 1 195 ? 16.578 6.625 -7.402 1 98.88 195 PHE B C 1
ATOM 3371 O O . PHE B 1 195 ? 17.672 6.457 -6.844 1 98.88 195 PHE B O 1
ATOM 3378 N N . MET B 1 196 ? 15.461 5.977 -7 1 98.81 196 MET B N 1
ATOM 3379 C CA . MET B 1 196 ? 15.461 5 -5.914 1 98.81 196 MET B CA 1
ATOM 3380 C C . MET B 1 196 ? 16.438 3.861 -6.203 1 98.81 196 MET B C 1
ATOM 3382 O O . MET B 1 196 ? 17.156 3.422 -5.312 1 98.81 196 MET B O 1
ATOM 3386 N N . LYS B 1 197 ? 16.406 3.369 -7.441 1 98.5 197 LYS B N 1
ATOM 3387 C CA . LYS B 1 197 ? 17.312 2.305 -7.844 1 98.5 197 LYS B CA 1
ATOM 3388 C C . LYS B 1 197 ? 18.766 2.752 -7.711 1 98.5 197 LYS B C 1
ATOM 3390 O O . LYS B 1 197 ? 19.594 2.047 -7.117 1 98.5 197 LYS B O 1
ATOM 3395 N N . ASP B 1 198 ? 19.016 3.934 -8.219 1 98.25 198 ASP B N 1
ATOM 3396 C CA . ASP B 1 198 ? 20.375 4.473 -8.242 1 98.25 198 ASP B CA 1
ATOM 3397 C C . ASP B 1 198 ? 20.938 4.621 -6.828 1 98.25 198 ASP B C 1
ATOM 3399 O O . ASP B 1 198 ? 22.125 4.387 -6.594 1 98.25 198 ASP B O 1
ATOM 3403 N N . LYS B 1 199 ? 20.062 4.977 -5.918 1 98.12 199 LYS B N 1
ATOM 3404 C CA . LYS B 1 199 ? 20.516 5.27 -4.559 1 98.12 199 LYS B CA 1
ATOM 3405 C C . LYS B 1 199 ? 20.281 4.082 -3.631 1 98.12 199 LYS B C 1
ATOM 3407 O O . LYS B 1 199 ? 20.531 4.168 -2.428 1 98.12 199 LYS B O 1
ATOM 3412 N N . ASN B 1 200 ? 19.75 2.975 -4.176 1 97.12 200 ASN B N 1
ATOM 3413 C CA . ASN B 1 200 ? 19.438 1.786 -3.389 1 97.12 200 ASN B CA 1
ATOM 3414 C C . ASN B 1 200 ? 18.562 2.127 -2.186 1 97.12 200 ASN B C 1
ATOM 3416 O O . ASN B 1 200 ? 18.875 1.747 -1.057 1 97.12 200 ASN B O 1
ATOM 3420 N N . MET B 1 201 ? 17.516 2.875 -2.404 1 97.94 201 MET B N 1
ATOM 3421 C CA . MET B 1 201 ? 16.641 3.311 -1.326 1 97.94 201 MET B CA 1
ATOM 3422 C C . MET B 1 201 ? 15.727 2.174 -0.875 1 97.94 201 MET B C 1
ATOM 3424 O O . MET B 1 201 ? 14.508 2.236 -1.062 1 97.94 201 MET B O 1
ATOM 3428 N N . ASN B 1 202 ? 16.359 1.347 -0.127 1 95.38 202 ASN B N 1
ATOM 3429 C CA . ASN B 1 202 ? 15.586 0.237 0.429 1 95.38 202 ASN B CA 1
ATOM 3430 C C . ASN B 1 202 ? 14.633 0.708 1.521 1 95.38 202 ASN B C 1
ATOM 3432 O O . ASN B 1 202 ? 14.875 1.728 2.17 1 95.38 202 ASN B O 1
ATOM 3436 N N . LYS B 1 203 ? 13.539 0.145 1.758 1 95.56 203 LYS B N 1
ATOM 3437 C CA . LYS B 1 203 ? 12.578 0.395 2.83 1 95.56 203 LYS B CA 1
ATOM 3438 C C . LYS B 1 203 ? 11.898 1.75 2.656 1 95.56 203 LYS B C 1
ATOM 3440 O O . LYS B 1 203 ? 11.422 2.34 3.627 1 95.56 203 LYS B O 1
ATOM 3445 N N . VAL B 1 204 ? 12.109 2.414 1.502 1 98.62 204 VAL B N 1
ATOM 3446 C CA . VAL B 1 204 ? 11.391 3.623 1.116 1 98.62 204 VAL B CA 1
ATOM 3447 C C . VAL B 1 204 ? 10.328 3.281 0.074 1 98.62 204 VAL B C 1
ATOM 3449 O O . VAL B 1 204 ? 10.594 2.537 -0.873 1 98.62 204 VAL B O 1
ATOM 3452 N N . ARG B 1 205 ? 9.172 3.857 0.234 1 98.69 205 ARG B N 1
ATOM 3453 C CA . ARG B 1 205 ? 8.047 3.473 -0.616 1 98.69 205 ARG B CA 1
ATOM 3454 C C . ARG B 1 205 ? 7.609 4.633 -1.502 1 98.69 205 ARG B C 1
ATOM 3456 O O . ARG B 1 205 ? 7.422 5.754 -1.02 1 98.69 205 ARG B O 1
ATOM 3463 N N . LEU B 1 206 ? 7.539 4.355 -2.783 1 98.75 206 LEU B N 1
ATOM 3464 C CA . LEU B 1 206 ? 6.812 5.242 -3.686 1 98.75 206 LEU B CA 1
ATOM 3465 C C . LEU B 1 206 ? 5.305 5.066 -3.52 1 98.75 206 LEU B C 1
ATOM 3467 O O . LEU B 1 206 ? 4.785 3.957 -3.66 1 98.75 206 LEU B O 1
ATOM 3471 N N . GLN B 1 207 ? 4.668 6.129 -3.176 1 97.5 207 GLN B N 1
ATOM 3472 C CA . GLN B 1 207 ? 3.232 6.074 -2.932 1 97.5 207 GLN B CA 1
ATOM 3473 C C . GLN B 1 207 ? 2.469 6.922 -3.943 1 97.5 207 GLN B C 1
ATOM 3475 O O . GLN B 1 207 ? 2.836 8.07 -4.199 1 97.5 207 GLN B O 1
ATOM 3480 N N . VAL B 1 208 ? 1.395 6.324 -4.496 1 95.31 208 VAL B N 1
ATOM 3481 C CA . VAL B 1 208 ? 0.46 7.098 -5.309 1 95.31 208 VAL B CA 1
ATOM 3482 C C . VAL B 1 208 ? -0.753 7.492 -4.465 1 95.31 208 VAL B C 1
ATOM 3484 O O . VAL B 1 208 ? -0.97 6.941 -3.385 1 95.31 208 VAL B O 1
ATOM 3487 N N . GLN B 1 209 ? -1.435 8.461 -4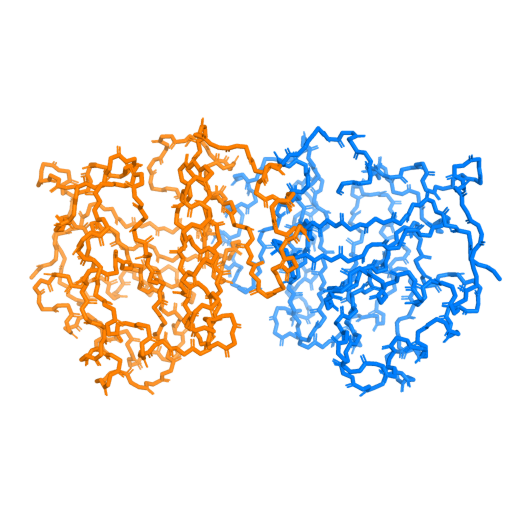.914 1 95 209 GLN B N 1
ATOM 3488 C CA . GLN B 1 209 ? -2.717 8.805 -4.316 1 95 209 GLN B CA 1
ATOM 3489 C C . GLN B 1 209 ? -3.859 8.031 -4.969 1 95 209 GLN B C 1
ATOM 3491 O O . GLN B 1 209 ? -4.395 8.453 -5.996 1 95 209 GLN B O 1
ATOM 3496 N N . LEU B 1 210 ? -4.227 6.977 -4.301 1 96 210 LEU B N 1
ATOM 3497 C CA . LEU B 1 210 ? -5.184 6.035 -4.871 1 96 210 LEU B CA 1
ATOM 3498 C C . LEU B 1 210 ? -6.484 6.738 -5.242 1 96 210 LEU B C 1
ATOM 3500 O O . LEU B 1 210 ? -7.082 6.438 -6.277 1 96 210 LEU B O 1
ATOM 3504 N N . HIS B 1 211 ? -6.906 7.738 -4.402 1 95.38 211 HIS B N 1
ATOM 3505 C CA . HIS B 1 211 ? -8.164 8.422 -4.652 1 95.38 211 HIS B CA 1
ATOM 3506 C C . HIS B 1 211 ? -8.109 9.219 -5.953 1 95.38 211 HIS B C 1
ATOM 3508 O O . HIS B 1 211 ? -9.141 9.445 -6.59 1 95.38 211 HIS B O 1
ATOM 3514 N N . LYS B 1 212 ? -6.922 9.594 -6.422 1 93.81 212 LYS B N 1
ATOM 3515 C CA . LYS B 1 212 ? -6.781 10.32 -7.68 1 93.81 212 LYS B CA 1
ATOM 3516 C C . LYS B 1 212 ? -6.727 9.359 -8.867 1 93.81 212 LYS B C 1
ATOM 3518 O O . LYS B 1 212 ? -6.844 9.789 -10.016 1 93.81 212 LYS B O 1
ATOM 3523 N N . ILE B 1 213 ? -6.5 8.102 -8.586 1 93.94 213 ILE B N 1
ATOM 3524 C CA . ILE B 1 213 ? -6.512 7.066 -9.609 1 93.94 213 ILE B CA 1
ATOM 3525 C C . ILE B 1 213 ? -7.938 6.559 -9.82 1 93.94 213 ILE B C 1
ATOM 3527 O O . ILE B 1 213 ? -8.367 6.336 -10.953 1 93.94 213 ILE B O 1
ATOM 3531 N N . ILE B 1 214 ? -8.672 6.473 -8.742 1 96.5 214 ILE B N 1
ATOM 3532 C CA . ILE B 1 214 ? -10 5.871 -8.742 1 96.5 214 ILE B CA 1
ATOM 3533 C C . ILE B 1 214 ? -11.023 6.883 -9.25 1 96.5 214 ILE B C 1
ATOM 3535 O O . ILE B 1 214 ? -11.945 6.531 -9.992 1 96.5 214 ILE B O 1
ATOM 3539 N N . TRP B 1 215 ? -10.867 8.133 -8.828 1 96.19 215 TRP B N 1
ATOM 3540 C CA . TRP B 1 215 ? -11.828 9.18 -9.148 1 96.19 215 TRP B CA 1
ATOM 3541 C C . TRP B 1 215 ? -11.148 10.344 -9.859 1 96.19 215 TRP B C 1
ATOM 3543 O O . TRP B 1 215 ? -9.922 10.375 -9.977 1 96.19 215 TRP B O 1
ATOM 3553 N N . ASP B 1 216 ? -12.008 11.305 -10.289 1 92.31 216 ASP B N 1
ATOM 3554 C CA . ASP B 1 216 ? -11.469 12.539 -10.859 1 92.31 216 ASP B CA 1
ATOM 3555 C C . ASP B 1 216 ? -10.586 13.266 -9.859 1 92.31 216 ASP B C 1
ATOM 3557 O O . ASP B 1 216 ? -10.898 13.32 -8.664 1 92.31 216 ASP B O 1
ATOM 3561 N N . LYS B 1 217 ? -9.547 13.883 -10.305 1 85.25 217 LYS B N 1
ATOM 3562 C CA . LYS B 1 217 ? -8.539 14.508 -9.453 1 85.25 217 LYS B CA 1
ATOM 3563 C C . LYS B 1 217 ? -9.164 15.594 -8.578 1 85.25 217 LYS B C 1
ATOM 3565 O O . LYS B 1 217 ? -8.656 15.898 -7.496 1 85.25 217 LYS B O 1
ATOM 3570 N N . ASP B 1 218 ? -10.297 16.078 -9.031 1 85.69 218 ASP B N 1
ATOM 3571 C CA . ASP B 1 218 ? -10.883 17.203 -8.297 1 85.69 218 ASP B CA 1
ATOM 3572 C C . ASP B 1 218 ? -12.102 16.75 -7.488 1 85.69 218 ASP B C 1
ATOM 3574 O O . ASP B 1 218 ? -12.773 17.562 -6.863 1 85.69 218 ASP B O 1
ATOM 3578 N N . ALA B 1 219 ? -12.344 15.469 -7.469 1 90.19 219 ALA B N 1
ATOM 3579 C CA . ALA B 1 219 ? -13.477 14.953 -6.703 1 90.19 219 ALA B CA 1
ATOM 3580 C C . ALA B 1 219 ? -13.258 15.148 -5.207 1 90.19 219 ALA B C 1
ATOM 3582 O O . ALA B 1 219 ? -12.156 14.945 -4.699 1 90.19 219 ALA B O 1
ATOM 3583 N N . ARG B 1 220 ? -14.273 15.562 -4.48 1 88.62 220 ARG B N 1
ATOM 3584 C CA . ARG B 1 220 ? -14.219 15.734 -3.031 1 88.62 220 ARG B CA 1
ATOM 3585 C C . ARG B 1 220 ? -15.016 14.633 -2.324 1 88.62 220 ARG B C 1
ATOM 3587 O O . ARG B 1 220 ? -15.914 14.031 -2.914 1 88.62 220 ARG B O 1
ATOM 3594 N N . GLY B 1 221 ? -14.672 14.352 -1.167 1 90.56 221 GLY B N 1
ATOM 3595 C CA . GLY B 1 221 ? -15.43 13.398 -0.371 1 90.56 221 GLY B CA 1
ATOM 3596 C C . GLY B 1 221 ? -15.273 11.969 -0.855 1 90.56 221 GLY B C 1
ATOM 3597 O O . GLY B 1 221 ? -16.219 11.172 -0.771 1 90.56 221 GLY B O 1
ATOM 3598 N N . VAL B 1 222 ? -14.164 11.805 -1.507 1 91.12 222 VAL B N 1
ATOM 3599 C CA . VAL B 1 222 ? -13.922 10.453 -2.002 1 91.12 222 VAL B CA 1
ATOM 3600 C C . VAL B 1 222 ? -12.594 9.938 -1.449 1 91.12 222 VAL B C 1
ATOM 3602 O O . VAL B 1 222 ? -11.727 10.719 -1.064 1 91.12 222 VAL B O 1
#

Organism: NCBI:txid632245

Radius of gyration: 22.18 Å; Cα contacts (8 Å, |Δi|>4): 953; chains: 2; bounding box: 46×58×53 Å